Protein AF-A0A367ZTC0-F1 (afdb_monomer_lite)

Sequence (396 aa):
MGRPADRPGTPLVAPPKRPAERERTPSPPAIRDDAMPLRRPTPAEAREFWTLFIVLLPFYLWLLPREGPPQMVGFGLVAAVIGYIVWRSPHRRPEPAARRSLLEAVAMLAWSMAVIWGILPWGPVGKVVGNVLIGLTVAYILFFARRLRGDSWEAWGLGSPWAFLAHLRHGEGRHRTWLALALANLALLTLCGWAGEVVQEIVRKAIRKAIGFRGELHLSFPARVLLVVPPMNFFFACFRYDNARQAARLLSWYFLGGLVLVVAGGYLYIYRLHGGWVELRPLQGLTGVGGYALWGTLQELLFLSYFNTRIRQGLTSPYLSALLTAVVFSLYHLTAYTLMAICFFVMIVWALIFQAAPNLFLLGIVHGISGGFGTALSIEGMPPIKIKASVGPFNR

Organism: NCBI:txid2268124

InterPro domains:
  IPR003675 CAAX prenyl protease 2/Lysostaphin resistance protein A-like domain [PF02517] (294-369)

pLDDT: mean 85.38, std 12.52, range [41.5, 98.25]

Secondary structure (DSSP, 8-state):
-PPPPPPPPPP-PPPPPPP------PPP----------PPPPHHHHHHHHHHHHHHHHIIIIITTSTTHHHHHHHHHHHHHHHHHHHT-TTB--SHHHHHHHHHHHHHHHHHHIIIIIITTSHHHHHHHHHHHHHHHHHIIIIIIHHHHT--TTTTTPPPHHHHHHHHHH-TTHHHHHHHHHHHHHHHHHHHHHTHHHHHHHHHHHHHHHH---S-----HHHHHHHHHHHHHHHHHT--TTTHHHHHHHHHHHHHHHHHHHHHHHIIIIIIIH--EEEE-HHHHHHHHHHHHHHHHHHHIIIIIIIIHHHHHHBS-HHHHHHHHHHHHHGGGTT-HHHHHHHHHHHHHHHHHHHHS--HHHHHHHHHHHHHHHHHEEEESS---------SGGG-

Radius of gyration: 27.03 Å; chains: 1; bounding box: 60×58×117 Å

Foldseek 3Di:
DDDDDDDDDDDDDDPPDDPPPPPPPPPPPPPPQLQDAPDDDDPLLVVLLVVLVVLLPCLLPPQLVDPDDSNVVSVVSLVVSLCCLLPPDPQWDPDPLLSVLSVVLVVLLVQLCCLQVPQCLPPPRSVVVSVVSVVVSVCCLPPPPCVVNVHDLVLLQWAALVVVVCCCVPNDCVVVVVVVLVVVLVVVLVCCVVVVVLLLVVVVVVCCSNPVDPDDDDADSVRSSVVPVVVVVVRVSGWDPVQVVVLVVLLVVVVVVVVCCCCVVCCCPQCVPFNKDKDFDPVQLVSQLVVQLVVLLVLCSCLQSRSLSSLVSGGNRLQVSQQSSLSSQLSQASVFSVVSSVSSVVSSSVSSSCSNRVTSNVSSSSRSNVRSVVRRIDIPNGDDDPRPPDGTPPPD

Structure (mmCIF, N/CA/C/O backbone):
data_AF-A0A367ZTC0-F1
#
_entry.id   AF-A0A367ZTC0-F1
#
loop_
_atom_site.group_PDB
_atom_site.id
_atom_site.type_symbol
_atom_site.label_atom_id
_atom_site.label_alt_id
_atom_site.label_comp_id
_atom_site.label_asym_id
_atom_site.label_entity_id
_atom_site.label_seq_id
_atom_site.pdbx_PDB_ins_code
_atom_site.Cartn_x
_atom_site.Cartn_y
_atom_site.Cartn_z
_atom_site.occupancy
_atom_site.B_iso_or_equiv
_atom_site.auth_seq_id
_atom_site.auth_comp_id
_atom_site.auth_asym_id
_atom_site.auth_atom_id
_atom_site.pdbx_PDB_model_num
ATOM 1 N N . MET A 1 1 ? -22.420 -37.380 85.794 1.00 45.44 1 MET A N 1
ATOM 2 C CA . MET A 1 1 ? -22.320 -36.774 84.447 1.00 45.44 1 MET A CA 1
ATOM 3 C C . MET A 1 1 ? -21.928 -35.312 84.618 1.00 45.44 1 MET A C 1
ATOM 5 O O . MET A 1 1 ? -22.763 -34.517 85.024 1.00 45.44 1 MET A O 1
ATOM 9 N N . GLY A 1 2 ? -20.640 -34.992 84.452 1.00 48.25 2 GLY A N 1
ATOM 10 C CA . GLY A 1 2 ? -20.094 -33.646 84.668 1.00 48.25 2 GLY A CA 1
ATOM 11 C C . GLY A 1 2 ? -20.162 -32.798 83.397 1.00 48.25 2 GLY A C 1
ATOM 12 O O . GLY A 1 2 ? -19.828 -33.288 82.320 1.00 48.25 2 GLY A O 1
ATOM 13 N N . ARG A 1 3 ? -20.616 -31.545 83.521 1.00 45.22 3 ARG A N 1
ATOM 14 C CA . ARG A 1 3 ? -20.626 -30.561 82.427 1.00 45.22 3 ARG A CA 1
ATOM 15 C C . ARG A 1 3 ? -19.196 -30.077 82.136 1.00 45.22 3 ARG A C 1
ATOM 17 O O . ARG A 1 3 ? -18.484 -29.763 83.089 1.00 45.22 3 ARG A O 1
ATOM 24 N N . PRO A 1 4 ? -18.776 -29.994 80.863 1.00 55.59 4 PRO A N 1
ATOM 25 C CA . PRO A 1 4 ? -17.478 -29.440 80.501 1.00 55.59 4 PRO A CA 1
ATOM 26 C C . PRO A 1 4 ? -17.487 -27.910 80.626 1.00 55.59 4 PRO A C 1
ATOM 28 O O . PRO A 1 4 ? -18.477 -27.259 80.304 1.00 55.59 4 PRO A O 1
ATOM 31 N N . ALA A 1 5 ? -16.374 -27.371 81.122 1.00 57.62 5 ALA A N 1
ATOM 32 C CA . ALA A 1 5 ? -16.146 -25.951 81.349 1.00 57.62 5 ALA A CA 1
ATOM 33 C C . ALA A 1 5 ? -15.918 -25.179 80.038 1.00 57.62 5 ALA A C 1
ATOM 35 O O . ALA A 1 5 ? -15.196 -25.641 79.147 1.00 57.62 5 ALA A O 1
ATOM 36 N N . ASP A 1 6 ? -16.511 -23.988 79.967 1.00 59.50 6 ASP A N 1
ATOM 37 C CA . ASP A 1 6 ? -16.377 -23.029 78.876 1.00 59.50 6 ASP A CA 1
ATOM 38 C C . ASP A 1 6 ? -14.923 -22.567 78.710 1.00 59.50 6 ASP A C 1
ATOM 40 O O . ASP A 1 6 ? -14.267 -22.121 79.655 1.00 59.50 6 ASP A O 1
ATOM 44 N N . ARG A 1 7 ? -14.408 -22.675 77.481 1.00 61.31 7 ARG A N 1
ATOM 45 C CA . ARG A 1 7 ? -13.091 -22.145 77.113 1.00 61.31 7 ARG A CA 1
ATOM 46 C C . ARG A 1 7 ? -13.178 -20.628 76.898 1.00 61.31 7 ARG A C 1
ATOM 48 O O . ARG A 1 7 ? -14.098 -20.177 76.215 1.00 61.31 7 ARG A O 1
ATOM 55 N N . PRO A 1 8 ? -12.209 -19.842 77.397 1.00 61.31 8 PRO A N 1
ATOM 56 C CA . PRO A 1 8 ? -12.161 -18.403 77.167 1.00 61.31 8 PRO A CA 1
ATOM 57 C C . PRO A 1 8 ? -11.967 -18.093 75.676 1.00 61.31 8 PRO A C 1
ATOM 59 O O . PRO A 1 8 ? -11.093 -18.654 75.011 1.00 61.31 8 PRO A O 1
ATOM 62 N N . GLY A 1 9 ? -12.824 -17.208 75.162 1.00 62.16 9 GLY A N 1
ATOM 63 C CA . GLY A 1 9 ? -12.871 -16.798 73.763 1.00 62.16 9 GLY A CA 1
ATOM 64 C C . GLY A 1 9 ? -11.565 -16.168 73.287 1.00 62.16 9 GLY A C 1
ATOM 65 O O . GLY A 1 9 ? -10.980 -15.308 73.944 1.00 62.16 9 GLY A O 1
ATOM 66 N N . THR A 1 10 ? -11.110 -16.609 72.119 1.00 69.56 10 THR A N 1
ATOM 67 C CA . THR A 1 10 ? -9.946 -16.063 71.421 1.00 69.56 10 THR A CA 1
ATOM 68 C C . THR A 1 10 ? -10.259 -14.632 70.959 1.00 69.56 10 THR A C 1
ATOM 70 O O . THR A 1 10 ? -11.310 -14.421 70.349 1.00 69.56 10 THR A O 1
ATOM 73 N N . PRO A 1 11 ? -9.400 -13.633 71.229 1.00 64.50 11 PRO A N 1
ATOM 74 C CA . PRO A 1 11 ? -9.647 -12.259 70.807 1.00 64.50 11 PRO A CA 1
ATOM 75 C C . PRO A 1 11 ? -9.686 -12.157 69.276 1.00 64.50 11 PRO A C 1
ATOM 77 O O . PRO A 1 11 ? -8.764 -12.594 68.586 1.00 64.50 11 PRO A O 1
ATOM 80 N N . LEU A 1 12 ? -10.769 -11.573 68.749 1.00 65.75 12 LEU A N 1
ATOM 81 C CA . LEU A 1 12 ? -10.929 -11.255 67.331 1.00 65.75 12 LEU A CA 1
ATOM 82 C C . LEU A 1 12 ? -9.822 -10.286 66.892 1.00 65.75 12 LEU A C 1
ATOM 84 O O . LEU A 1 12 ? -9.840 -9.102 67.225 1.00 65.75 12 LEU A O 1
ATOM 88 N N . VAL A 1 13 ? -8.864 -10.792 66.117 1.00 75.69 13 VAL A N 1
ATOM 89 C CA . VAL A 1 13 ? -7.878 -9.968 65.413 1.00 75.69 13 VAL A CA 1
ATOM 90 C C . VAL A 1 13 ? -8.615 -9.186 64.328 1.00 75.69 13 VAL A C 1
ATOM 92 O O . VAL A 1 13 ? -9.216 -9.772 63.427 1.00 75.69 13 VAL A O 1
ATOM 95 N N . ALA A 1 14 ? -8.597 -7.856 64.431 1.00 73.06 14 ALA A N 1
ATOM 96 C CA . ALA A 1 14 ? -9.206 -6.978 63.442 1.00 73.06 14 ALA A CA 1
ATOM 97 C C . ALA A 1 14 ? -8.599 -7.243 62.048 1.00 73.06 14 ALA A C 1
ATOM 99 O O . ALA A 1 14 ? -7.372 -7.331 61.928 1.00 73.06 14 ALA A O 1
ATOM 100 N N . PRO A 1 15 ? -9.422 -7.370 60.990 1.00 74.12 15 PRO A N 1
ATOM 101 C CA . PRO A 1 15 ? -8.923 -7.626 59.648 1.00 74.12 15 PRO A CA 1
ATOM 102 C C . PRO A 1 15 ? -7.985 -6.490 59.209 1.00 74.12 15 PRO A C 1
ATOM 104 O O . PRO A 1 15 ? -8.270 -5.318 59.484 1.00 74.12 15 PRO A O 1
ATOM 107 N N . PRO A 1 16 ? -6.867 -6.805 58.531 1.00 74.00 16 PRO A N 1
ATOM 108 C CA . PRO A 1 16 ? -5.920 -5.799 58.074 1.00 74.00 16 PRO A CA 1
ATOM 109 C C . PRO A 1 16 ? -6.644 -4.765 57.209 1.00 74.00 16 PRO A C 1
ATOM 111 O O . PRO A 1 16 ? -7.379 -5.121 56.282 1.00 74.00 16 PRO A O 1
ATOM 114 N N . LYS A 1 17 ? -6.447 -3.477 57.526 1.00 69.19 17 LYS A N 1
ATOM 115 C CA . LYS A 1 17 ? -6.953 -2.357 56.724 1.00 69.19 17 LYS A CA 1
ATOM 116 C C . LYS A 1 17 ? -6.556 -2.604 55.271 1.00 69.19 17 LYS A C 1
ATOM 118 O O . LYS A 1 17 ? -5.364 -2.679 54.969 1.00 69.19 17 LYS A O 1
ATOM 123 N N . ARG A 1 18 ? -7.551 -2.754 54.385 1.00 65.38 18 ARG A N 1
ATOM 124 C CA . ARG A 1 18 ? -7.307 -2.863 52.943 1.00 65.38 18 ARG A CA 1
ATOM 125 C C . ARG A 1 18 ? -6.424 -1.675 52.544 1.00 65.38 18 ARG A C 1
ATOM 127 O O . ARG A 1 18 ? -6.781 -0.549 52.901 1.00 65.38 18 ARG A O 1
ATOM 134 N N . PRO A 1 19 ? -5.276 -1.899 51.879 1.00 68.56 19 PRO A N 1
ATOM 135 C CA . PRO A 1 19 ? -4.476 -0.800 51.365 1.00 68.56 19 PRO A CA 1
ATOM 136 C C . PRO A 1 19 ? -5.406 0.062 50.521 1.00 68.56 19 PRO A C 1
ATOM 138 O O . PRO A 1 19 ? -6.141 -0.486 49.697 1.00 68.56 19 PRO A O 1
ATOM 141 N N . ALA A 1 20 ? -5.421 1.369 50.805 1.00 65.06 20 ALA A N 1
ATOM 142 C CA . ALA A 1 20 ? -6.214 2.341 50.071 1.00 65.06 20 ALA A CA 1
ATOM 143 C C . ALA A 1 20 ? -6.119 1.990 48.588 1.00 65.06 20 ALA A C 1
ATOM 145 O O . ALA A 1 20 ? -5.004 1.874 48.067 1.00 65.06 20 ALA A O 1
ATOM 146 N N . GLU A 1 21 ? -7.266 1.719 47.959 1.00 56.31 21 GLU A N 1
ATOM 147 C CA . GLU A 1 21 ? -7.359 1.589 46.514 1.00 56.31 21 GLU A CA 1
ATOM 148 C C . GLU A 1 21 ? -6.743 2.865 45.958 1.00 56.31 21 GLU A C 1
ATOM 150 O O . GLU A 1 21 ? -7.383 3.912 45.919 1.00 56.31 21 GLU A O 1
ATOM 155 N N . ARG A 1 22 ? -5.451 2.805 45.603 1.00 62.38 22 ARG A N 1
ATOM 156 C CA . ARG A 1 22 ? -4.845 3.783 44.713 1.00 62.38 22 ARG A CA 1
ATOM 157 C C . ARG A 1 22 ? -5.825 3.839 43.570 1.00 62.38 22 ARG A C 1
ATOM 159 O O . ARG A 1 22 ? -6.009 2.797 42.935 1.00 62.38 22 ARG A O 1
ATOM 166 N N . GLU A 1 23 ? -6.462 4.996 43.382 1.00 54.31 23 GLU A N 1
ATOM 167 C CA . GLU A 1 23 ? -7.208 5.321 42.178 1.00 54.31 23 GLU A CA 1
ATOM 168 C C . GLU A 1 23 ? -6.373 4.777 41.035 1.00 54.31 23 GLU A C 1
ATOM 170 O O . GLU A 1 23 ? -5.292 5.289 40.721 1.00 54.31 23 GLU A O 1
ATOM 175 N N . ARG A 1 24 ? -6.793 3.618 40.515 1.00 55.03 24 ARG A N 1
ATOM 176 C CA . ARG A 1 24 ? -6.153 3.037 39.357 1.00 55.03 24 ARG A CA 1
ATOM 177 C C . ARG A 1 24 ? -6.489 4.062 38.310 1.00 55.03 24 ARG A C 1
ATOM 179 O O . ARG A 1 24 ? -7.647 4.152 37.908 1.00 55.03 24 ARG A O 1
ATOM 186 N N . THR A 1 25 ? -5.496 4.877 37.966 1.00 55.25 25 THR A N 1
ATOM 187 C CA . THR A 1 25 ? -5.531 5.741 36.795 1.00 55.25 25 THR A CA 1
ATOM 188 C C . THR A 1 25 ? -6.204 4.899 35.726 1.00 55.25 25 THR A C 1
ATOM 190 O O . THR A 1 25 ? -5.697 3.797 35.469 1.00 55.25 25 THR A O 1
ATOM 193 N N . PRO A 1 26 ? -7.404 5.296 35.252 1.00 51.91 26 PRO A N 1
ATOM 194 C CA . PRO A 1 26 ? -8.218 4.443 34.407 1.00 51.91 26 PRO A CA 1
ATOM 195 C C . PRO A 1 26 ? -7.299 3.965 33.306 1.00 51.91 26 PRO A C 1
ATOM 197 O O . PRO A 1 26 ? -6.697 4.786 32.609 1.00 51.91 26 PRO A O 1
ATOM 200 N N . SER A 1 27 ? -7.070 2.648 33.270 1.00 43.00 27 SER A N 1
ATOM 201 C CA . SER A 1 27 ? -6.151 2.078 32.299 1.00 43.00 27 SER A CA 1
ATOM 202 C C . SER A 1 27 ? -6.622 2.609 30.952 1.00 43.00 27 SER A C 1
ATOM 204 O O . SER A 1 27 ? -7.821 2.474 30.677 1.00 43.00 27 SER A O 1
ATOM 206 N N . PRO A 1 28 ? -5.758 3.314 30.190 1.00 44.97 28 PRO A N 1
ATOM 207 C CA . PRO A 1 28 ? -6.167 3.916 28.931 1.00 44.97 28 PRO A CA 1
ATOM 208 C C . PRO A 1 28 ? -6.921 2.838 28.161 1.00 44.97 28 PRO A C 1
ATOM 210 O O . PRO A 1 28 ? -6.434 1.701 28.153 1.00 44.97 28 PRO A O 1
ATOM 213 N N . PRO A 1 29 ? -8.138 3.142 27.664 1.00 45.16 29 PRO A N 1
ATOM 214 C CA . PRO A 1 29 ? -9.073 2.136 27.185 1.00 45.16 29 PRO A CA 1
ATOM 215 C C . PRO A 1 29 ? -8.295 1.188 26.294 1.00 45.16 29 PRO A C 1
ATOM 217 O O . PRO A 1 29 ? -7.726 1.640 25.299 1.00 45.16 29 PRO A O 1
ATOM 220 N N . ALA A 1 30 ? -8.176 -0.073 26.729 1.00 42.12 30 ALA A N 1
ATOM 221 C CA . ALA A 1 30 ? -7.433 -1.079 25.995 1.00 42.12 30 ALA A CA 1
ATOM 222 C C . ALA A 1 30 ? -7.950 -1.003 24.565 1.00 42.12 30 ALA A C 1
ATOM 224 O O . ALA A 1 30 ? -9.151 -1.184 24.339 1.00 42.12 30 ALA A O 1
ATOM 225 N N . ILE A 1 31 ? -7.076 -0.584 23.650 1.00 43.94 31 ILE A N 1
ATOM 226 C CA . ILE A 1 31 ? -7.409 -0.422 22.243 1.00 43.94 31 ILE A CA 1
ATOM 227 C C . ILE A 1 31 ? -7.830 -1.822 21.803 1.00 43.94 31 ILE A C 1
ATOM 229 O O . ILE A 1 31 ? -6.998 -2.720 21.696 1.00 43.94 31 ILE A O 1
ATOM 233 N N . ARG A 1 32 ? -9.153 -2.028 21.746 1.00 49.91 32 ARG A N 1
ATOM 234 C CA . ARG A 1 32 ? -9.804 -3.292 21.393 1.00 49.91 32 ARG A CA 1
ATOM 235 C C . ARG A 1 32 ? -9.177 -3.772 20.100 1.00 49.91 32 ARG A C 1
ATOM 237 O O . ARG A 1 32 ? -9.030 -2.942 19.212 1.00 49.91 32 ARG A O 1
ATOM 244 N N . ASP A 1 33 ? -8.879 -5.070 20.017 1.00 53.47 33 ASP A N 1
ATOM 245 C CA . ASP A 1 33 ? -8.405 -5.758 18.813 1.00 53.47 33 ASP A CA 1
ATOM 246 C C . ASP A 1 33 ? -8.839 -5.021 17.540 1.00 53.47 33 ASP A C 1
ATOM 248 O O . ASP A 1 33 ? -9.998 -5.081 17.132 1.00 53.47 33 ASP A O 1
ATOM 252 N N . ASP A 1 34 ? -7.909 -4.277 16.933 1.00 59.78 34 ASP A N 1
ATOM 253 C CA . ASP A 1 34 ? -8.196 -3.357 15.825 1.00 59.78 34 ASP A CA 1
ATOM 254 C C . ASP A 1 34 ? -8.605 -4.093 14.535 1.00 59.78 34 ASP A C 1
ATOM 256 O O . ASP 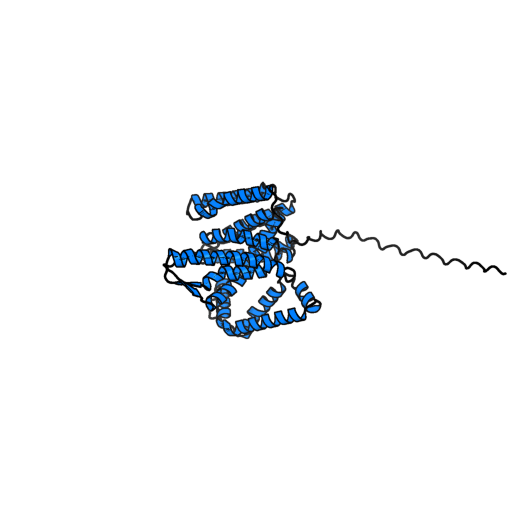A 1 34 ? -8.772 -3.473 13.485 1.00 59.78 34 ASP A O 1
ATOM 260 N N . ALA A 1 35 ? -8.759 -5.418 14.562 1.00 68.00 35 ALA A N 1
ATOM 261 C CA . ALA A 1 35 ? -9.378 -6.150 13.472 1.00 68.00 35 ALA A CA 1
ATOM 262 C C . ALA A 1 35 ? -10.868 -5.785 13.427 1.00 68.00 35 ALA A C 1
ATOM 264 O O . ALA A 1 35 ? -11.645 -6.152 14.306 1.00 68.00 35 ALA A O 1
ATOM 265 N N . MET A 1 36 ? -11.285 -5.066 12.384 1.00 73.69 36 MET A N 1
ATOM 266 C CA . MET A 1 36 ? -12.706 -4.896 12.104 1.00 73.69 36 MET A CA 1
ATOM 267 C C . MET A 1 36 ? -13.144 -6.107 11.286 1.00 73.69 36 MET A C 1
ATOM 269 O O . MET A 1 36 ? -12.824 -6.155 10.093 1.00 73.69 36 MET A O 1
ATOM 273 N N . PRO A 1 37 ? -13.847 -7.098 11.871 1.00 77.44 37 PRO A N 1
ATOM 274 C CA . PRO A 1 37 ? -14.370 -8.193 11.073 1.00 77.44 37 PRO A CA 1
ATOM 275 C C . PRO A 1 37 ? -15.203 -7.598 9.939 1.00 77.44 37 PRO A C 1
ATOM 277 O O . PRO A 1 37 ? -16.000 -6.682 10.162 1.00 77.44 37 PRO A O 1
ATOM 280 N N . LEU A 1 38 ? -14.991 -8.093 8.716 1.00 84.81 38 LEU A N 1
ATOM 281 C CA . LEU A 1 38 ? -15.766 -7.673 7.552 1.00 84.81 38 LEU A CA 1
ATOM 282 C C . LEU A 1 38 ? -17.227 -8.062 7.780 1.00 84.81 38 LEU A C 1
ATOM 284 O O . LEU A 1 38 ? -17.650 -9.179 7.484 1.00 84.81 38 LEU A O 1
ATOM 288 N N . ARG A 1 39 ? -17.995 -7.139 8.355 1.00 93.50 39 ARG A N 1
ATOM 289 C CA . ARG A 1 39 ? -19.445 -7.243 8.459 1.00 93.50 39 ARG A CA 1
ATOM 290 C C . ARG A 1 39 ? -20.067 -6.809 7.147 1.00 93.50 39 ARG A C 1
ATOM 292 O O . ARG A 1 39 ? -19.507 -5.970 6.453 1.00 93.50 39 ARG A O 1
ATOM 299 N N . ARG A 1 40 ? -21.262 -7.315 6.845 1.00 95.12 40 ARG A N 1
ATOM 300 C CA . ARG A 1 40 ? -22.041 -6.808 5.708 1.00 95.12 40 ARG A CA 1
ATOM 301 C C . ARG A 1 40 ? -22.237 -5.287 5.853 1.00 95.12 40 ARG A C 1
ATOM 303 O O . ARG A 1 40 ? -22.483 -4.823 6.977 1.00 95.12 40 ARG A O 1
ATOM 310 N N . PRO A 1 41 ? -22.120 -4.512 4.758 1.00 95.75 41 PRO A N 1
ATOM 311 C CA . PRO A 1 41 ? -22.395 -3.086 4.813 1.00 95.75 41 PRO A CA 1
ATOM 312 C C . PRO A 1 41 ? -23.862 -2.886 5.186 1.00 95.75 41 PRO A C 1
ATOM 314 O O . PRO A 1 41 ? -24.737 -3.621 4.721 1.00 95.75 41 PRO A O 1
ATOM 317 N N . THR A 1 42 ? -24.145 -1.887 6.018 1.00 96.62 42 THR A N 1
ATOM 318 C CA . THR A 1 42 ? -25.526 -1.421 6.172 1.00 96.62 42 THR A CA 1
ATOM 319 C C . THR A 1 42 ? -26.027 -0.852 4.838 1.00 96.62 42 THR A C 1
ATOM 321 O O . THR A 1 42 ? -25.213 -0.415 4.017 1.00 96.62 42 THR A O 1
ATOM 324 N N . PRO A 1 43 ? -27.349 -0.791 4.597 1.00 97.56 43 PRO A N 1
ATOM 325 C CA . PRO A 1 43 ? -27.883 -0.179 3.380 1.00 97.56 43 PRO A CA 1
ATOM 326 C C . PRO A 1 43 ? -27.407 1.266 3.160 1.00 97.56 43 PRO A C 1
ATOM 328 O O . PRO A 1 43 ? -27.174 1.662 2.021 1.00 97.56 43 PRO A O 1
ATOM 331 N N . ALA A 1 44 ? -27.224 2.037 4.239 1.00 96.56 44 ALA A N 1
ATOM 332 C CA . ALA A 1 44 ? -26.692 3.398 4.180 1.00 96.56 44 ALA A CA 1
ATOM 333 C C . ALA A 1 44 ? -25.223 3.420 3.722 1.00 96.56 44 ALA A C 1
ATOM 335 O O . ALA A 1 44 ? -24.902 4.110 2.758 1.00 96.56 44 ALA A O 1
ATOM 336 N N . GLU A 1 45 ? -24.366 2.594 4.334 1.00 95.62 45 GLU A N 1
ATOM 337 C CA . GLU A 1 45 ? -22.953 2.484 3.942 1.00 95.62 45 GLU A CA 1
ATOM 338 C C . GLU A 1 45 ? -22.794 2.004 2.503 1.00 95.62 45 GLU A C 1
ATOM 340 O O . GLU A 1 45 ? -21.970 2.538 1.766 1.00 95.62 45 GLU A O 1
ATOM 345 N N . ALA A 1 46 ? -23.584 1.006 2.093 1.00 97.06 46 ALA A N 1
ATOM 346 C CA . ALA A 1 46 ? -23.567 0.495 0.729 1.00 97.06 46 ALA A CA 1
ATOM 347 C C . ALA A 1 46 ? -23.976 1.587 -0.268 1.00 97.06 46 ALA A C 1
ATOM 349 O O . ALA A 1 46 ? -23.307 1.772 -1.283 1.00 97.06 46 ALA A O 1
ATOM 350 N N . ARG A 1 47 ? -25.046 2.336 0.033 1.00 97.62 47 ARG A N 1
ATOM 351 C CA . ARG A 1 47 ? -25.521 3.436 -0.813 1.00 97.62 47 ARG A CA 1
ATOM 352 C C . ARG A 1 47 ? -24.462 4.523 -0.958 1.00 97.62 47 ARG A C 1
ATOM 354 O O . ARG A 1 47 ? -24.187 4.938 -2.081 1.00 97.62 47 ARG A O 1
ATOM 361 N N . GLU A 1 48 ? -23.865 4.971 0.144 1.00 97.00 48 GLU A N 1
ATOM 362 C CA . GLU A 1 48 ? -22.832 6.009 0.106 1.00 97.00 48 GLU A CA 1
ATOM 363 C C . GLU A 1 48 ? -21.577 5.522 -0.627 1.00 97.00 48 GLU A C 1
ATOM 365 O O . GLU A 1 48 ? -21.100 6.209 -1.528 1.00 97.00 48 GLU A O 1
ATOM 370 N N . PHE A 1 49 ? -21.098 4.307 -0.332 1.00 97.25 49 PHE A N 1
ATOM 371 C CA . PHE A 1 49 ? -19.964 3.702 -1.034 1.00 97.25 49 PHE A CA 1
ATOM 372 C C . PHE A 1 49 ? -20.192 3.656 -2.546 1.00 97.25 49 PHE A C 1
ATOM 374 O O . PHE A 1 49 ? -19.360 4.159 -3.297 1.00 97.25 49 PHE A O 1
ATOM 381 N N . TRP A 1 50 ? -21.321 3.102 -3.001 1.00 97.75 50 TRP A N 1
ATOM 382 C CA . TRP A 1 50 ? -21.606 2.986 -4.432 1.00 97.75 50 TRP A CA 1
ATOM 383 C C . TRP A 1 50 ? -21.793 4.345 -5.096 1.00 97.75 50 TRP A C 1
ATOM 385 O O . TRP A 1 50 ? -21.308 4.537 -6.205 1.00 97.75 50 TRP A O 1
ATOM 395 N N . THR A 1 51 ? -22.421 5.303 -4.412 1.00 97.38 51 THR A N 1
ATOM 396 C CA . THR A 1 51 ? -22.562 6.673 -4.926 1.00 97.38 51 THR A CA 1
ATOM 397 C C . THR A 1 51 ? -21.190 7.286 -5.185 1.00 97.38 51 THR A C 1
ATOM 399 O O . THR A 1 51 ? -20.911 7.725 -6.297 1.00 97.38 51 THR A O 1
ATOM 402 N N . LEU A 1 52 ? -20.301 7.266 -4.189 1.00 96.69 52 LEU A N 1
ATOM 403 C CA . LEU A 1 52 ? -18.965 7.846 -4.318 1.00 96.69 52 LEU A CA 1
ATOM 404 C C . LEU A 1 52 ? -18.093 7.075 -5.314 1.00 96.69 52 LEU A C 1
ATOM 406 O O . LEU A 1 52 ? -17.355 7.685 -6.081 1.00 96.69 52 LEU A O 1
ATOM 410 N N . PHE A 1 53 ? -18.203 5.748 -5.348 1.00 96.38 53 PHE A N 1
ATOM 411 C CA . PHE A 1 53 ? -17.496 4.908 -6.311 1.00 96.38 53 PHE A CA 1
ATOM 412 C C . PHE A 1 53 ? -17.916 5.214 -7.754 1.00 96.38 53 PHE A C 1
ATOM 414 O O . PHE A 1 53 ? -17.056 5.410 -8.610 1.00 96.38 53 PHE A O 1
ATOM 421 N N . ILE A 1 54 ? -19.223 5.317 -8.022 1.00 96.50 54 ILE A N 1
ATOM 422 C CA . ILE A 1 54 ? -19.754 5.674 -9.345 1.00 96.50 54 ILE A CA 1
ATOM 423 C C . ILE A 1 54 ? -19.316 7.087 -9.730 1.00 96.50 54 ILE A C 1
ATOM 425 O O . ILE A 1 54 ? -18.909 7.301 -10.867 1.00 96.50 54 ILE A O 1
ATOM 429 N N . VAL A 1 55 ? -19.335 8.036 -8.790 1.00 95.31 55 VAL A N 1
ATOM 430 C CA . VAL A 1 55 ? -18.846 9.404 -9.019 1.00 95.31 55 VAL A CA 1
ATOM 431 C C . VAL A 1 55 ? -17.353 9.418 -9.363 1.00 95.31 55 VAL A C 1
ATOM 433 O O . VAL A 1 55 ? -16.936 10.177 -10.230 1.00 95.31 55 VAL A O 1
ATOM 436 N N . LEU A 1 56 ? -16.538 8.566 -8.738 1.00 94.38 56 LEU A N 1
ATOM 437 C CA . LEU A 1 56 ? -15.105 8.461 -9.031 1.00 94.38 56 LEU A CA 1
ATOM 438 C C . LEU A 1 56 ? -14.802 7.704 -10.335 1.00 94.38 56 LEU A C 1
ATOM 440 O O . LEU A 1 56 ? -13.731 7.886 -10.910 1.00 94.38 56 LEU A O 1
ATOM 444 N N . LEU A 1 57 ? -15.713 6.869 -10.834 1.00 93.00 57 LEU A N 1
ATOM 445 C CA . LEU A 1 57 ? -15.449 6.012 -11.990 1.00 93.00 57 LEU A CA 1
ATOM 446 C C . LEU A 1 57 ? -15.115 6.799 -13.281 1.00 93.00 57 LEU A C 1
ATOM 448 O O . LEU A 1 57 ? -14.114 6.463 -13.920 1.00 93.00 57 LEU A O 1
ATOM 452 N N . PRO A 1 58 ? -15.839 7.881 -13.653 1.00 91.19 58 PRO A N 1
ATOM 453 C CA . PRO A 1 58 ? -15.466 8.733 -14.783 1.00 91.19 58 PRO A CA 1
ATOM 454 C C . PRO A 1 58 ? -14.070 9.340 -14.660 1.00 91.19 58 PRO A C 1
ATOM 456 O O . PRO A 1 58 ? -13.395 9.521 -15.675 1.00 91.19 58 PRO A O 1
ATOM 459 N N . PHE A 1 59 ? -13.611 9.638 -13.438 1.00 88.62 59 PHE A N 1
ATOM 460 C CA . PHE A 1 59 ? -12.252 10.127 -13.239 1.00 88.62 59 PHE A CA 1
ATOM 461 C C . PHE A 1 59 ? -11.239 9.094 -13.730 1.00 88.62 59 PHE A C 1
ATOM 463 O O . PHE A 1 59 ? -10.463 9.398 -14.633 1.00 88.62 59 PHE A O 1
ATOM 470 N N . TYR A 1 60 ? -11.302 7.865 -13.215 1.00 86.62 60 TYR A N 1
ATOM 471 C CA . TYR A 1 60 ? -10.337 6.815 -13.550 1.00 86.62 60 TYR A CA 1
ATOM 472 C C . TYR A 1 60 ? -10.450 6.299 -14.987 1.00 86.62 60 TYR A C 1
ATOM 474 O O . TYR A 1 60 ? -9.428 5.975 -15.588 1.00 86.62 60 TYR A O 1
ATOM 482 N N . LEU A 1 61 ? -11.662 6.216 -15.544 1.00 86.25 61 LEU A N 1
ATOM 483 C CA . LEU A 1 61 ? -11.876 5.622 -16.868 1.00 86.25 61 LEU A CA 1
ATOM 484 C C . LEU A 1 61 ? -11.777 6.621 -18.026 1.00 86.25 61 LEU A C 1
ATOM 486 O O . LEU A 1 61 ? -11.491 6.210 -19.148 1.00 86.25 61 LEU A O 1
ATOM 490 N N . TRP A 1 62 ? -12.036 7.912 -17.790 1.00 86.00 62 TRP A N 1
ATOM 491 C CA . TRP A 1 62 ? -12.272 8.860 -18.884 1.00 86.00 62 TRP A CA 1
ATOM 492 C C . TRP A 1 62 ? -11.530 10.187 -18.763 1.00 86.00 62 TRP A C 1
ATOM 494 O O . TRP A 1 62 ? -10.933 10.640 -19.740 1.00 86.00 62 TRP A O 1
ATOM 504 N N . LEU A 1 63 ? -11.555 10.823 -17.591 1.00 83.44 63 LEU A N 1
ATOM 505 C CA . LEU A 1 63 ? -10.909 12.128 -17.409 1.00 83.44 63 LEU A CA 1
ATOM 506 C C . LEU A 1 63 ? -9.394 11.991 -17.284 1.00 83.44 63 LEU A C 1
ATOM 508 O O . LEU A 1 63 ? -8.652 12.812 -17.815 1.00 83.44 63 LEU A O 1
ATOM 512 N N . LEU A 1 64 ? -8.937 10.941 -16.605 1.00 80.75 64 LEU A N 1
ATOM 513 C CA . LEU A 1 64 ? -7.531 10.736 -16.297 1.00 80.75 64 LEU A CA 1
ATOM 514 C C . LEU A 1 64 ? -6.625 10.601 -17.540 1.00 80.75 64 LEU A C 1
ATOM 516 O O . LEU A 1 64 ? -5.567 11.229 -17.536 1.00 80.75 64 LEU A O 1
ATOM 520 N N . PRO A 1 65 ? -7.005 9.873 -18.613 1.00 82.12 65 PRO A N 1
ATOM 521 C CA . PRO A 1 65 ? -6.178 9.763 -19.819 1.00 82.12 65 PRO A CA 1
ATOM 522 C C . PRO A 1 65 ? -6.079 11.043 -20.663 1.00 82.12 65 PRO A C 1
ATOM 524 O O . PRO A 1 65 ? -5.335 11.058 -21.641 1.00 82.12 65 PRO A O 1
ATOM 527 N N . ARG A 1 66 ? -6.852 12.092 -20.351 1.00 84.38 66 ARG A N 1
ATOM 528 C CA . ARG A 1 66 ? -6.969 13.300 -21.178 1.00 84.38 66 ARG A CA 1
ATOM 529 C C . ARG A 1 66 ? -6.204 14.460 -20.568 1.00 84.38 66 ARG A C 1
ATOM 531 O O . ARG A 1 66 ? -6.669 15.050 -19.604 1.00 84.38 66 ARG A O 1
ATOM 538 N N . GLU A 1 67 ? -5.072 14.822 -21.154 1.00 84.06 67 GLU A N 1
ATOM 539 C CA . GLU A 1 67 ? -4.272 15.963 -20.697 1.00 84.06 67 GLU A CA 1
ATOM 540 C C . GLU A 1 67 ? -5.062 17.293 -20.757 1.00 84.06 67 GLU A C 1
ATOM 542 O O . GLU A 1 67 ? -5.950 17.478 -21.593 1.00 84.06 67 GLU A O 1
ATOM 547 N N . GLY A 1 68 ? -4.744 18.234 -19.860 1.00 87.06 68 GLY A N 1
ATOM 548 C CA . GLY A 1 68 ? -5.323 19.584 -19.855 1.00 87.06 68 GLY A CA 1
ATOM 549 C C . GLY A 1 68 ? -6.600 19.741 -19.005 1.00 87.06 68 GLY A C 1
ATOM 550 O O . GLY A 1 68 ? -6.697 19.154 -17.923 1.00 87.06 68 GLY A O 1
ATOM 551 N N . PRO A 1 69 ? -7.585 20.561 -19.433 1.00 86.00 69 PRO A N 1
ATOM 552 C CA . PRO A 1 69 ? -8.758 20.893 -18.617 1.00 86.00 69 PRO A CA 1
ATOM 553 C C . PRO A 1 69 ? -9.586 19.694 -18.109 1.00 86.00 69 PRO A C 1
ATOM 555 O O . PRO A 1 69 ? -9.961 19.711 -16.935 1.00 86.00 69 PRO A O 1
ATOM 558 N N . PRO A 1 70 ? -9.852 18.629 -18.899 1.00 84.81 70 PRO A N 1
ATOM 559 C CA . PRO A 1 70 ? -10.602 17.466 -18.411 1.00 84.81 70 PRO A CA 1
ATOM 560 C C . PRO A 1 70 ? -9.930 16.764 -17.224 1.00 84.81 70 PRO A C 1
ATOM 562 O O . PRO A 1 70 ? -10.605 16.381 -16.268 1.00 84.81 70 PRO A O 1
ATOM 565 N N . GLN A 1 71 ? -8.601 16.647 -17.240 1.00 82.50 71 GLN A N 1
ATOM 566 C CA . GLN A 1 71 ? -7.844 16.087 -16.123 1.00 82.50 71 GLN A CA 1
ATOM 567 C C . GLN A 1 71 ? -7.966 16.947 -14.863 1.00 82.50 71 GLN A C 1
ATOM 569 O O . GLN A 1 71 ? -8.157 16.409 -13.772 1.00 82.50 71 GLN A O 1
ATOM 574 N N . MET A 1 72 ? -7.918 18.275 -15.004 1.00 84.88 72 MET A N 1
ATOM 575 C CA . MET A 1 72 ? -8.108 19.203 -13.883 1.00 84.88 72 MET A CA 1
ATOM 576 C C . MET A 1 72 ? -9.507 19.079 -13.269 1.00 84.88 72 MET A C 1
ATOM 578 O O . MET A 1 72 ? -9.633 19.046 -12.046 1.00 84.88 72 MET A O 1
ATOM 582 N N . VAL A 1 73 ? -10.548 18.928 -14.099 1.00 88.31 73 VAL A N 1
ATOM 583 C CA . VAL A 1 73 ? -11.914 18.617 -13.634 1.00 88.31 73 VAL A CA 1
ATOM 584 C C . VAL A 1 73 ? -11.927 17.302 -12.853 1.00 88.31 73 VAL A C 1
ATOM 586 O O . VAL A 1 73 ? -12.522 17.224 -11.780 1.00 88.31 73 VAL A O 1
ATOM 589 N N . GLY A 1 74 ? -11.213 16.292 -13.349 1.00 88.06 74 GLY A N 1
ATOM 590 C CA . GLY A 1 74 ? -11.025 15.016 -12.668 1.00 88.06 74 GLY A CA 1
ATOM 591 C C . GLY A 1 74 ? -10.422 15.149 -11.267 1.00 88.06 74 GLY A C 1
ATOM 592 O O . GLY A 1 74 ? -10.960 14.606 -10.304 1.00 88.06 74 GLY A O 1
ATOM 593 N N . PHE A 1 75 ? -9.348 15.923 -11.121 1.00 90.12 75 PHE A N 1
ATOM 594 C CA . PHE A 1 75 ? -8.755 16.193 -9.809 1.00 90.12 75 PHE A CA 1
ATOM 595 C C . PHE A 1 75 ? -9.671 17.014 -8.899 1.00 90.12 75 PHE A C 1
ATOM 597 O O . PHE A 1 75 ? -9.752 16.728 -7.704 1.00 90.12 75 PHE A O 1
ATOM 604 N N . GLY A 1 76 ? -10.401 17.985 -9.455 1.00 91.50 76 GLY A N 1
ATOM 605 C CA . GLY A 1 76 ? -11.432 18.726 -8.728 1.00 91.50 76 GLY A CA 1
ATOM 606 C C . GLY A 1 76 ? -12.514 17.800 -8.165 1.00 91.50 76 GLY A C 1
ATOM 607 O O . GLY A 1 76 ? -12.902 17.938 -7.006 1.00 91.50 76 GLY A O 1
ATOM 608 N N . LEU A 1 77 ? -12.932 16.797 -8.942 1.00 92.88 77 LEU A N 1
ATOM 609 C CA . LEU A 1 77 ? -13.891 15.780 -8.514 1.00 92.88 77 LEU A CA 1
ATOM 610 C C . LEU A 1 77 ? -13.350 14.917 -7.370 1.00 92.88 77 LEU A C 1
ATOM 612 O O . LEU A 1 77 ? -14.036 14.722 -6.367 1.00 92.88 77 LEU A O 1
ATOM 616 N N . VAL A 1 78 ? -12.105 14.443 -7.480 1.00 93.00 78 VAL A N 1
ATOM 617 C CA . VAL A 1 78 ? -11.444 13.688 -6.404 1.00 93.00 78 VAL A CA 1
ATOM 618 C C . VAL A 1 78 ? -11.356 14.524 -5.127 1.00 93.00 78 VAL A C 1
ATOM 620 O O . VAL A 1 78 ? -11.716 14.042 -4.052 1.00 93.00 78 VAL A O 1
ATOM 623 N N . ALA A 1 79 ? -10.939 15.788 -5.232 1.00 94.00 79 ALA A N 1
ATOM 624 C CA . ALA A 1 79 ? -10.867 16.699 -4.094 1.00 94.00 79 ALA A CA 1
ATOM 625 C C . ALA A 1 79 ? -12.248 16.938 -3.461 1.00 94.00 79 ALA A C 1
ATOM 627 O O . ALA A 1 79 ? -12.366 16.934 -2.235 1.00 94.00 79 ALA A O 1
ATOM 628 N N . ALA A 1 80 ? -13.300 17.078 -4.275 1.00 95.56 80 ALA A N 1
ATOM 629 C CA . ALA A 1 80 ? -14.674 17.214 -3.800 1.00 95.56 80 ALA A CA 1
ATOM 630 C C . ALA A 1 80 ? -15.154 15.959 -3.052 1.00 95.56 80 ALA A C 1
ATOM 632 O O . ALA A 1 80 ? -15.747 16.083 -1.981 1.00 95.56 80 ALA A O 1
ATOM 633 N N . VAL A 1 81 ? -14.848 14.756 -3.555 1.00 94.88 81 VAL A N 1
ATOM 634 C CA . VAL A 1 81 ? -15.173 13.487 -2.880 1.00 94.88 81 VAL A CA 1
ATOM 635 C C . VAL A 1 81 ? -14.424 13.356 -1.552 1.00 94.88 81 VAL A C 1
ATOM 637 O O . VAL A 1 81 ? -15.043 13.050 -0.532 1.00 94.88 81 VAL A O 1
ATOM 640 N N . ILE A 1 82 ? -13.119 13.646 -1.524 1.00 94.81 82 ILE A N 1
ATOM 641 C CA . ILE A 1 82 ? -12.332 13.656 -0.280 1.00 94.81 82 ILE A CA 1
ATOM 642 C C . ILE A 1 82 ? -12.932 14.665 0.708 1.00 94.81 82 ILE A C 1
ATOM 644 O O . ILE A 1 82 ? -13.175 14.329 1.867 1.00 94.81 82 ILE A O 1
ATOM 648 N N . GLY A 1 83 ? -13.230 15.883 0.249 1.00 95.19 83 GLY A N 1
ATOM 649 C CA . GLY A 1 83 ? -13.855 16.927 1.057 1.00 95.19 83 GLY A CA 1
ATOM 650 C C . GLY A 1 83 ? -15.209 16.498 1.623 1.00 95.19 83 GLY A C 1
ATOM 651 O O . GLY A 1 83 ? -15.462 16.685 2.813 1.00 95.19 83 GLY A O 1
ATOM 652 N N . TYR A 1 84 ? -16.055 15.857 0.817 1.00 97.31 84 TYR A N 1
ATOM 653 C CA . TYR A 1 84 ? -17.323 15.294 1.274 1.00 97.31 84 TYR A CA 1
ATOM 654 C C . TYR A 1 84 ? -17.113 14.247 2.377 1.00 97.31 84 TYR A C 1
ATOM 656 O O . TYR A 1 84 ? -17.712 14.370 3.448 1.00 97.31 84 TYR A O 1
ATOM 664 N N . ILE A 1 85 ? -16.219 13.271 2.173 1.00 93.38 85 ILE A N 1
ATOM 665 C CA . ILE A 1 85 ? -15.941 12.226 3.172 1.00 93.38 85 ILE A CA 1
ATOM 666 C C . ILE A 1 85 ? -15.410 12.836 4.474 1.00 93.38 85 ILE A C 1
ATOM 668 O O . ILE A 1 85 ? -15.813 12.412 5.553 1.00 93.38 85 ILE A O 1
ATOM 672 N N . VAL A 1 86 ? -14.542 13.851 4.399 1.00 93.38 86 VAL A N 1
ATOM 673 C CA . VAL A 1 86 ? -13.927 14.480 5.581 1.00 93.38 86 VAL A CA 1
ATOM 674 C C . VAL A 1 86 ? -14.874 15.423 6.324 1.00 93.38 86 VAL A C 1
ATOM 676 O O . VAL A 1 86 ? -14.788 15.529 7.553 1.00 93.38 86 VAL A O 1
ATOM 679 N N . TRP A 1 87 ? -15.796 16.092 5.630 1.00 95.81 87 TRP A N 1
ATOM 680 C CA . TRP A 1 87 ? -16.604 17.165 6.222 1.00 95.81 87 TRP A CA 1
ATOM 681 C C . TRP A 1 87 ? -18.088 16.848 6.374 1.00 95.81 87 TRP A C 1
ATOM 683 O O . TRP A 1 87 ? -18.723 17.386 7.281 1.00 95.81 87 TRP A O 1
ATOM 693 N N . ARG A 1 88 ? -18.653 16.004 5.510 1.00 96.94 88 ARG A N 1
ATOM 694 C CA . ARG A 1 88 ? -20.108 15.854 5.352 1.00 96.94 88 ARG A CA 1
ATOM 695 C C . ARG A 1 88 ? -20.621 14.423 5.487 1.00 96.94 88 ARG A C 1
ATOM 697 O O . ARG A 1 88 ? -21.807 14.275 5.758 1.00 96.94 88 ARG A O 1
ATOM 704 N N . SER A 1 89 ? -19.775 13.403 5.338 1.00 96.50 89 SER A N 1
ATOM 705 C CA . SER A 1 89 ? -20.226 12.010 5.435 1.00 96.50 89 SER A CA 1
ATOM 706 C C . SER A 1 89 ? -20.893 11.719 6.797 1.00 96.50 89 SER A C 1
ATOM 708 O O . SER A 1 89 ? -20.343 12.099 7.842 1.00 96.50 89 SER A O 1
ATOM 710 N N . PRO A 1 90 ? -22.060 11.043 6.816 1.00 96.88 90 PRO A N 1
ATOM 711 C CA . PRO A 1 90 ? -22.715 10.584 8.043 1.00 96.88 90 PRO A CA 1
ATOM 712 C C . PRO A 1 90 ? -21.923 9.479 8.754 1.00 96.88 90 PRO A C 1
ATOM 714 O O . PRO A 1 90 ? -22.141 9.225 9.935 1.00 96.88 90 PRO A O 1
ATOM 717 N N . HIS A 1 91 ? -20.980 8.833 8.063 1.00 96.44 91 HIS A N 1
ATOM 718 C CA . HIS A 1 91 ? -20.117 7.796 8.625 1.00 96.44 91 HIS A CA 1
ATOM 719 C C . HIS A 1 91 ? -18.831 8.347 9.247 1.00 96.44 91 HIS A C 1
ATOM 721 O O . HIS A 1 91 ? -17.925 7.582 9.581 1.00 96.44 91 HIS A O 1
ATOM 727 N N . ARG A 1 92 ? -18.719 9.665 9.430 1.00 97.00 92 ARG A N 1
ATOM 728 C CA . ARG A 1 92 ? -17.625 10.244 10.210 1.00 97.00 92 ARG A CA 1
ATOM 729 C C . ARG A 1 92 ? -17.846 10.033 11.694 1.00 97.00 92 ARG A C 1
ATOM 731 O O . ARG A 1 92 ? -18.950 10.166 12.213 1.00 97.00 92 ARG A O 1
ATOM 738 N N . ARG A 1 93 ? -16.745 9.786 12.383 1.00 96.12 93 ARG A N 1
ATOM 739 C CA . ARG A 1 93 ? -16.689 9.778 13.837 1.00 96.12 93 ARG A CA 1
ATOM 740 C C . ARG A 1 93 ? -16.698 11.225 14.362 1.00 96.12 93 ARG A C 1
ATOM 742 O O . ARG A 1 93 ? -15.881 12.027 13.897 1.00 96.12 93 ARG A O 1
ATOM 749 N N . PRO A 1 94 ? -17.633 11.603 15.255 1.00 94.06 94 PRO A N 1
ATOM 750 C CA . PRO A 1 94 ? -17.787 12.987 15.708 1.00 94.06 94 PRO A CA 1
ATOM 751 C C . PRO A 1 94 ? -16.661 13.452 16.643 1.00 94.06 94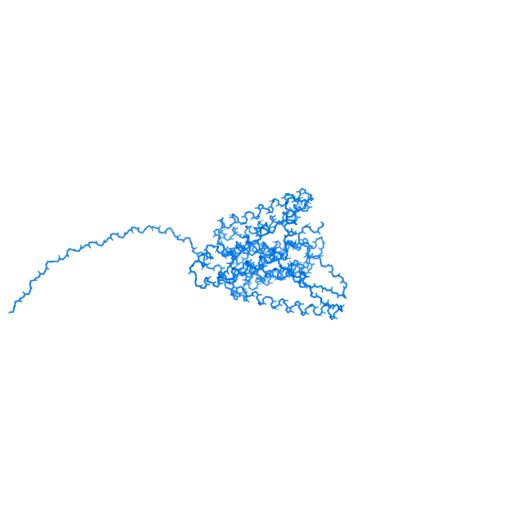 PRO A C 1
ATOM 753 O O . PRO A 1 94 ? -16.503 14.653 16.867 1.00 94.06 94 PRO A O 1
ATOM 756 N N . GLU A 1 95 ? -15.870 12.531 17.195 1.00 96.62 95 GLU A N 1
ATOM 757 C CA . GLU A 1 95 ? -14.855 12.832 18.193 1.00 96.62 95 GLU A CA 1
ATOM 758 C C . GLU A 1 95 ? -13.748 13.747 17.625 1.00 96.62 95 GLU A C 1
ATOM 760 O O . GLU A 1 95 ? -13.241 13.528 16.517 1.00 96.62 95 GLU A O 1
ATOM 765 N N . PRO A 1 96 ? -13.257 14.739 18.393 1.00 95.81 96 PRO A N 1
ATOM 766 C CA . PRO A 1 96 ? -12.163 15.604 17.944 1.00 95.81 96 PRO A CA 1
ATOM 767 C C . PRO A 1 96 ? -10.890 14.836 17.556 1.00 95.81 96 PRO A C 1
ATOM 769 O O . PRO A 1 96 ? -10.169 15.235 16.642 1.00 95.81 96 PRO A O 1
ATOM 772 N N . ALA A 1 97 ? -10.600 13.717 18.230 1.00 94.69 97 ALA A N 1
ATOM 773 C CA . ALA A 1 97 ? -9.470 12.849 17.900 1.00 94.69 97 ALA A CA 1
ATOM 774 C C . ALA A 1 97 ? -9.625 12.188 16.519 1.00 94.69 97 ALA A C 1
ATOM 776 O O . ALA A 1 97 ? -8.682 12.212 15.728 1.00 94.69 97 ALA A O 1
ATOM 777 N N . ALA A 1 98 ? -10.824 11.692 16.206 1.00 95.00 98 ALA A N 1
ATOM 778 C CA . ALA A 1 98 ? -11.174 11.125 14.908 1.00 95.00 98 ALA A CA 1
ATOM 779 C C . ALA A 1 98 ? -11.007 12.147 13.774 1.00 95.00 98 ALA A C 1
ATOM 781 O O . ALA A 1 98 ? -10.322 11.880 12.782 1.00 95.00 98 ALA A O 1
ATOM 782 N N . ARG A 1 99 ? -11.546 13.361 13.959 1.00 95.44 99 ARG A N 1
ATOM 783 C CA . ARG A 1 99 ? -11.379 14.465 13.001 1.00 95.44 99 ARG A CA 1
ATOM 784 C C . ARG A 1 99 ? -9.906 14.813 12.786 1.00 95.44 99 ARG A C 1
ATOM 786 O O . ARG A 1 99 ? -9.488 14.983 11.645 1.00 95.44 99 ARG A O 1
ATOM 793 N N . ARG A 1 100 ? -9.109 14.900 13.858 1.00 95.94 100 ARG A N 1
ATOM 794 C CA . ARG A 1 100 ? -7.660 15.157 13.754 1.00 95.94 100 ARG A CA 1
ATOM 795 C C . ARG A 1 100 ? -6.935 14.067 12.965 1.00 95.94 100 ARG A C 1
ATOM 797 O O . ARG A 1 100 ? -6.043 14.407 12.200 1.00 95.94 100 ARG A O 1
ATOM 804 N N . SER A 1 101 ? -7.327 12.802 13.120 1.00 96.12 101 SER A N 1
ATOM 805 C CA . SER A 1 101 ? -6.727 11.688 12.376 1.00 96.12 101 SER A CA 1
ATOM 806 C C . SER A 1 101 ? -7.012 11.781 10.871 1.00 96.12 101 SER A C 1
ATOM 808 O O . SER A 1 101 ? -6.090 11.690 10.063 1.00 96.12 101 SER A O 1
ATOM 810 N N . LEU A 1 102 ? -8.259 12.081 10.481 1.00 96.12 102 LEU A N 1
ATOM 811 C CA . LEU A 1 102 ? -8.614 12.307 9.071 1.00 96.12 102 LEU A CA 1
ATOM 812 C C . LEU A 1 102 ? -7.918 13.528 8.468 1.00 96.12 102 LEU A C 1
ATOM 814 O O . LEU A 1 102 ? -7.424 13.458 7.345 1.00 96.12 102 LEU A O 1
ATOM 818 N N . LEU A 1 103 ? -7.868 14.642 9.202 1.00 96.56 103 LEU A N 1
ATOM 819 C CA . LEU A 1 103 ? -7.181 15.845 8.732 1.00 96.56 103 LEU A CA 1
ATOM 820 C C . LEU A 1 103 ? -5.681 15.610 8.567 1.00 96.56 103 LEU A C 1
ATOM 822 O O . LEU A 1 103 ? -5.103 16.114 7.611 1.00 96.56 103 LEU A O 1
ATOM 826 N N . GLU A 1 104 ? -5.064 14.819 9.446 1.00 96.75 104 GLU A N 1
ATOM 827 C CA . GLU A 1 104 ? -3.668 14.417 9.286 1.00 96.75 104 GLU A CA 1
ATOM 828 C C . GLU A 1 104 ? -3.466 13.586 8.015 1.00 96.75 104 GLU A C 1
ATOM 830 O O . GLU A 1 104 ? -2.545 13.875 7.257 1.00 96.75 104 GLU A O 1
ATOM 835 N N . ALA A 1 105 ? -4.345 12.619 7.725 1.00 97.12 105 ALA A N 1
ATOM 836 C CA . ALA A 1 105 ? -4.274 11.853 6.479 1.00 97.12 105 ALA A CA 1
ATOM 837 C C . ALA A 1 105 ? -4.373 12.763 5.244 1.00 97.12 105 ALA A C 1
ATOM 839 O O . ALA A 1 105 ? -3.569 12.650 4.324 1.00 97.12 105 ALA A O 1
ATOM 840 N N . VAL A 1 106 ? -5.318 13.707 5.225 1.00 96.88 106 VAL A N 1
ATOM 841 C CA . VAL A 1 106 ? -5.454 14.651 4.102 1.00 96.88 106 VAL A CA 1
ATOM 842 C C . VAL A 1 106 ? -4.238 15.572 3.994 1.00 96.88 106 VAL A C 1
ATOM 844 O O . VAL A 1 106 ? -3.730 15.776 2.893 1.00 96.88 106 VAL A O 1
ATOM 847 N N . ALA A 1 107 ? -3.737 16.094 5.115 1.00 97.00 107 ALA A N 1
ATOM 848 C CA . ALA A 1 107 ? -2.555 16.949 5.136 1.00 97.00 107 ALA A CA 1
ATOM 849 C C . ALA A 1 107 ? -1.308 16.199 4.648 1.00 97.00 107 ALA A C 1
ATOM 851 O O . ALA A 1 107 ? -0.556 16.734 3.838 1.00 97.00 107 ALA A O 1
ATOM 852 N N . MET A 1 108 ? -1.119 14.948 5.076 1.00 97.31 108 MET A N 1
ATOM 853 C CA . MET A 1 108 ? 0.006 14.118 4.649 1.00 97.31 108 MET A CA 1
ATOM 854 C C . MET A 1 108 ? -0.085 13.739 3.169 1.00 97.31 108 MET A C 1
ATOM 856 O O . MET A 1 108 ? 0.936 13.724 2.479 1.00 97.31 108 MET A O 1
ATOM 860 N N . LEU A 1 109 ? -1.294 13.474 2.658 1.00 96.19 109 LEU A N 1
ATOM 861 C CA . LEU A 1 109 ? -1.517 13.279 1.226 1.00 96.19 109 LEU A CA 1
ATOM 862 C C . LEU A 1 109 ? -1.135 14.549 0.460 1.00 96.19 109 LEU A C 1
ATOM 864 O O . LEU A 1 109 ? -0.313 14.477 -0.447 1.00 96.19 109 LEU A O 1
ATOM 868 N N . ALA A 1 110 ? -1.683 15.706 0.838 1.00 95.81 110 ALA A N 1
ATOM 869 C CA . ALA A 1 110 ? -1.408 16.976 0.167 1.00 95.81 110 ALA A CA 1
ATOM 870 C C . ALA A 1 110 ? 0.091 17.318 0.182 1.00 95.81 110 ALA A C 1
ATOM 872 O O . ALA A 1 110 ? 0.662 17.643 -0.858 1.00 95.81 110 ALA A O 1
ATOM 873 N N . TRP A 1 111 ? 0.740 17.161 1.339 1.00 96.69 111 TRP A N 1
ATOM 874 C CA . TRP A 1 111 ? 2.185 17.310 1.502 1.00 96.69 111 TRP A CA 1
ATOM 875 C C . TRP A 1 111 ? 2.960 16.377 0.568 1.00 96.69 111 TRP A C 1
ATOM 877 O O . TRP A 1 111 ? 3.809 16.827 -0.199 1.00 96.69 111 TRP A O 1
ATOM 887 N N . SER A 1 112 ? 2.631 15.085 0.569 1.00 94.50 112 SER A N 1
ATOM 888 C CA . SER A 1 112 ? 3.311 14.103 -0.276 1.00 94.50 112 SER A CA 1
ATOM 889 C C . SER A 1 112 ? 3.116 14.390 -1.762 1.00 94.50 112 SER A C 1
ATOM 891 O O . SER A 1 112 ? 4.061 14.244 -2.531 1.00 94.50 112 SER A O 1
ATOM 893 N N . MET A 1 113 ? 1.927 14.836 -2.178 1.00 93.75 113 MET A N 1
ATOM 894 C CA . MET A 1 113 ? 1.673 15.239 -3.563 1.00 93.75 113 MET A CA 1
ATOM 895 C C . MET A 1 113 ? 2.506 16.464 -3.947 1.00 93.75 113 MET A C 1
ATOM 897 O O . MET A 1 113 ? 3.121 16.462 -5.011 1.00 93.75 113 MET A O 1
ATOM 901 N N . ALA A 1 114 ? 2.599 17.470 -3.074 1.00 94.75 114 ALA A N 1
ATOM 902 C CA . ALA A 1 114 ? 3.439 18.642 -3.309 1.00 94.75 114 ALA A CA 1
ATOM 903 C C . ALA A 1 114 ? 4.924 18.263 -3.437 1.00 94.75 114 ALA A C 1
ATOM 905 O O . ALA A 1 114 ? 5.606 18.719 -4.355 1.00 94.75 114 ALA A O 1
ATOM 906 N N . VAL A 1 115 ? 5.426 17.377 -2.572 1.00 93.12 115 VAL A N 1
ATOM 907 C CA . VAL A 1 115 ? 6.823 16.925 -2.627 1.00 93.12 115 VAL A CA 1
ATOM 908 C C . VAL A 1 115 ? 7.087 16.072 -3.872 1.00 93.12 115 VAL A C 1
ATOM 910 O O . VAL A 1 115 ? 8.051 16.327 -4.595 1.00 93.12 115 VAL A O 1
ATOM 913 N N . ILE A 1 116 ? 6.238 15.078 -4.148 1.00 90.69 116 ILE A N 1
ATOM 914 C CA . ILE A 1 116 ? 6.461 14.098 -5.221 1.00 90.69 116 ILE A CA 1
ATOM 915 C C . ILE A 1 116 ? 6.232 14.691 -6.604 1.00 90.69 116 ILE A C 1
ATOM 917 O O . ILE A 1 116 ? 7.001 14.410 -7.523 1.00 90.69 116 ILE A O 1
ATOM 921 N N . TRP A 1 117 ? 5.193 15.504 -6.759 1.00 89.62 117 TRP A N 1
ATOM 922 C CA . TRP A 1 117 ? 4.777 16.013 -8.063 1.00 89.62 117 TRP A CA 1
ATOM 923 C C . TRP A 1 117 ? 5.136 17.480 -8.287 1.00 89.62 117 TRP A C 1
ATOM 925 O O . TRP A 1 117 ? 5.236 17.893 -9.436 1.00 89.62 117 TRP A O 1
ATOM 935 N N . GLY A 1 118 ? 5.365 18.255 -7.225 1.00 91.19 118 GLY A N 1
ATOM 936 C CA . GLY A 1 118 ? 5.796 19.651 -7.325 1.00 91.19 118 GLY A CA 1
ATOM 937 C C . GLY A 1 118 ? 7.311 19.816 -7.212 1.00 91.19 118 GLY A C 1
ATOM 938 O O . GLY A 1 118 ? 7.945 20.363 -8.108 1.00 91.19 118 GLY A O 1
ATOM 939 N N . ILE A 1 119 ? 7.907 19.325 -6.121 1.00 91.00 119 ILE A N 1
ATOM 940 C CA . ILE A 1 119 ? 9.316 19.602 -5.789 1.00 91.00 119 ILE A CA 1
ATOM 941 C C . ILE A 1 119 ? 10.274 18.669 -6.535 1.00 91.00 119 ILE A C 1
ATOM 943 O O . ILE A 1 119 ? 11.219 19.136 -7.169 1.00 91.00 119 ILE A O 1
ATOM 947 N N . LEU A 1 120 ? 10.047 17.353 -6.488 1.00 87.75 120 LEU A N 1
ATOM 948 C CA . LEU A 1 120 ? 10.956 16.371 -7.093 1.00 87.75 120 LEU A CA 1
ATOM 949 C C . LEU A 1 120 ? 11.218 16.577 -8.600 1.00 87.75 120 LEU A C 1
ATOM 951 O O . LEU A 1 120 ? 12.359 16.370 -9.022 1.00 87.75 120 LEU A O 1
ATOM 955 N N . PRO A 1 121 ? 10.234 16.985 -9.427 1.00 89.31 121 PRO A N 1
ATOM 956 C CA . PRO A 1 121 ? 10.470 17.249 -10.848 1.00 89.31 121 PRO A CA 1
ATOM 957 C C . PRO A 1 121 ? 11.289 18.517 -11.141 1.00 89.31 121 PRO A C 1
ATOM 959 O O . PRO A 1 121 ? 11.682 18.717 -12.290 1.00 89.31 121 PRO A O 1
ATOM 962 N N . TRP A 1 122 ? 11.576 19.364 -10.144 1.00 91.94 122 TRP A N 1
ATOM 963 C CA . TRP A 1 122 ? 12.210 20.679 -10.318 1.00 91.94 122 TRP A CA 1
ATOM 964 C C . TRP A 1 122 ? 13.743 20.606 -10.478 1.00 91.94 122 TRP A C 1
ATOM 966 O O . TRP A 1 122 ? 14.520 21.271 -9.791 1.00 91.94 122 TRP A O 1
ATOM 976 N N . GLY A 1 123 ? 14.201 19.743 -11.386 1.00 90.12 123 GLY A N 1
ATOM 977 C CA . GLY A 1 123 ? 15.617 19.576 -11.712 1.00 90.12 123 GLY A CA 1
ATOM 978 C C . GLY A 1 123 ? 16.465 18.965 -10.579 1.00 90.12 123 GLY A C 1
ATOM 979 O O . GLY A 1 123 ? 15.940 18.307 -9.679 1.00 90.12 123 GLY A O 1
ATOM 980 N N . PRO A 1 124 ? 17.802 19.129 -10.621 1.00 89.56 124 PRO A N 1
ATOM 981 C CA . PRO A 1 124 ? 18.711 18.527 -9.640 1.00 89.56 124 PRO A CA 1
ATOM 982 C C . PRO A 1 124 ? 18.473 19.003 -8.201 1.00 89.56 124 PRO A C 1
ATOM 984 O O . PRO A 1 124 ? 18.486 18.187 -7.280 1.00 89.56 124 PRO A O 1
ATOM 987 N N . VAL A 1 125 ? 18.208 20.300 -8.009 1.00 90.31 125 VAL A N 1
ATOM 988 C CA . VAL A 1 125 ? 17.927 20.882 -6.684 1.00 90.31 125 VAL A CA 1
ATOM 989 C C . VAL A 1 125 ? 16.622 20.319 -6.123 1.00 90.31 125 VAL A C 1
ATOM 991 O O . VAL A 1 125 ? 16.608 19.828 -4.995 1.00 90.31 125 VAL A O 1
ATOM 994 N N . GLY A 1 126 ? 15.557 20.294 -6.933 1.00 90.44 126 GLY A N 1
ATOM 995 C CA . GLY A 1 126 ? 14.279 19.685 -6.565 1.00 90.44 126 GLY A CA 1
ATOM 996 C C . GLY A 1 126 ? 14.410 18.217 -6.157 1.00 90.44 126 GLY A C 1
ATOM 997 O O . GLY A 1 126 ? 13.822 17.802 -5.160 1.00 90.44 126 GLY A O 1
ATOM 998 N N . LYS A 1 127 ? 15.256 17.439 -6.847 1.00 87.31 127 LYS A N 1
ATOM 999 C CA . LYS A 1 127 ? 15.558 16.046 -6.471 1.00 87.31 127 LYS A CA 1
ATOM 1000 C C . LYS A 1 127 ? 16.199 15.935 -5.086 1.00 87.31 127 LYS A C 1
ATOM 1002 O O . LYS A 1 127 ? 15.761 15.108 -4.290 1.00 87.31 127 LYS A O 1
ATOM 1007 N N . VAL A 1 128 ? 17.212 16.751 -4.784 1.00 86.56 128 VAL A N 1
ATOM 1008 C CA . VAL A 1 128 ? 17.887 16.728 -3.472 1.00 86.56 128 VAL A CA 1
ATOM 1009 C C . VAL A 1 128 ? 16.922 17.139 -2.363 1.00 86.56 128 VAL A C 1
ATOM 1011 O O . VAL A 1 128 ? 16.740 16.389 -1.404 1.00 86.56 128 VAL A O 1
ATOM 1014 N N . VAL A 1 129 ? 16.253 18.285 -2.521 1.00 90.75 129 VAL A N 1
ATOM 1015 C CA . VAL A 1 129 ? 15.291 18.800 -1.535 1.00 90.75 129 VAL A CA 1
ATOM 1016 C C . VAL A 1 129 ? 14.145 17.811 -1.340 1.00 90.75 129 VAL A C 1
ATOM 1018 O O . VAL A 1 129 ? 13.843 17.432 -0.213 1.00 90.75 129 VAL A O 1
ATOM 1021 N N . GLY A 1 130 ? 13.544 17.327 -2.427 1.00 90.12 130 GLY A N 1
ATOM 1022 C CA . GLY A 1 130 ? 12.442 16.372 -2.374 1.00 90.12 130 GLY A CA 1
ATOM 1023 C C . GLY A 1 130 ? 12.827 15.060 -1.688 1.00 90.12 130 GLY A C 1
ATOM 1024 O O . GLY A 1 130 ? 12.060 14.563 -0.869 1.00 90.12 130 GLY A O 1
ATOM 1025 N N . ASN A 1 131 ? 14.032 14.534 -1.931 1.00 87.00 131 ASN A N 1
ATOM 1026 C CA . ASN A 1 131 ? 14.522 13.342 -1.233 1.00 87.00 131 ASN A CA 1
ATOM 1027 C C . ASN A 1 131 ? 14.691 13.577 0.275 1.00 87.00 131 ASN A C 1
ATOM 1029 O O . ASN A 1 131 ? 14.307 12.714 1.064 1.00 87.00 131 ASN A O 1
ATOM 1033 N N . VAL A 1 132 ? 15.214 14.739 0.687 1.00 88.69 132 VAL A N 1
ATOM 1034 C CA . VAL A 1 132 ? 15.306 15.108 2.112 1.00 88.69 132 VAL A CA 1
ATOM 1035 C C . VAL A 1 132 ? 13.911 15.190 2.730 1.00 88.69 132 VAL A C 1
ATOM 1037 O O . VAL A 1 132 ? 13.671 14.588 3.773 1.00 88.69 132 VAL A O 1
ATOM 1040 N N . LEU A 1 133 ? 12.964 15.862 2.069 1.00 94.62 133 LEU A N 1
ATOM 1041 C CA . LEU A 1 133 ? 11.587 15.993 2.553 1.00 94.62 133 LEU A CA 1
ATOM 1042 C C . LEU A 1 133 ? 10.865 14.640 2.641 1.00 94.62 133 LEU A C 1
ATOM 1044 O O . LEU A 1 133 ? 10.155 14.389 3.615 1.00 94.62 133 LEU A O 1
ATOM 1048 N N . ILE A 1 134 ? 11.077 13.735 1.680 1.00 90.44 134 ILE A N 1
ATOM 1049 C CA . ILE A 1 134 ? 10.576 12.354 1.753 1.00 90.44 134 ILE A CA 1
ATOM 1050 C C . ILE A 1 134 ? 11.213 11.623 2.934 1.00 90.44 134 ILE A C 1
ATOM 1052 O O . ILE A 1 134 ? 10.496 10.990 3.704 1.00 90.44 134 ILE A O 1
ATOM 1056 N N . GLY A 1 135 ? 12.530 11.739 3.123 1.00 87.31 135 GLY A N 1
ATOM 1057 C CA . GLY A 1 135 ? 13.232 11.146 4.262 1.00 87.31 135 GLY A CA 1
ATOM 1058 C C . GLY A 1 135 ? 12.672 11.625 5.604 1.00 87.31 135 GLY A C 1
ATOM 1059 O O . GLY A 1 135 ? 12.383 10.807 6.477 1.00 87.31 135 GLY A O 1
ATOM 1060 N N . LEU A 1 136 ? 12.424 12.931 5.741 1.00 93.25 136 LEU A N 1
ATOM 1061 C CA . LEU A 1 136 ? 11.776 13.521 6.916 1.00 93.25 136 LEU A CA 1
ATOM 1062 C C . LEU A 1 136 ? 10.337 13.025 7.094 1.00 93.25 136 LEU A C 1
ATOM 1064 O O . LEU A 1 136 ? 9.918 12.754 8.216 1.00 93.25 136 LEU A O 1
ATOM 1068 N N . THR A 1 137 ? 9.595 12.850 5.999 1.00 93.81 137 THR A N 1
ATOM 1069 C CA . THR A 1 137 ? 8.230 12.300 6.022 1.00 93.81 137 THR A CA 1
ATOM 1070 C C . THR A 1 137 ? 8.226 10.855 6.518 1.00 93.81 137 THR A C 1
ATOM 1072 O O . THR A 1 137 ? 7.447 10.499 7.399 1.00 93.81 137 THR A O 1
ATOM 1075 N N . VAL A 1 138 ? 9.141 10.027 6.011 1.00 90.31 138 VAL A N 1
ATOM 1076 C CA . VAL A 1 138 ? 9.323 8.644 6.467 1.00 90.31 138 VAL A CA 1
ATOM 1077 C C . VAL A 1 138 ? 9.720 8.618 7.943 1.00 90.31 138 VAL A C 1
ATOM 1079 O O . VAL A 1 138 ? 9.128 7.868 8.716 1.00 90.31 138 VAL A O 1
ATOM 1082 N N . ALA A 1 139 ? 10.656 9.471 8.367 1.00 90.69 139 ALA A N 1
ATOM 1083 C CA . ALA A 1 139 ? 11.048 9.574 9.770 1.00 90.69 139 ALA A CA 1
ATOM 1084 C C . ALA A 1 139 ? 9.869 9.990 10.669 1.00 90.69 139 ALA A C 1
ATOM 1086 O O . ALA A 1 139 ? 9.654 9.387 11.722 1.00 90.69 139 ALA A O 1
ATOM 1087 N N . TYR A 1 140 ? 9.064 10.966 10.238 1.00 95.88 140 TYR A N 1
ATOM 1088 C CA . TYR A 1 140 ? 7.840 11.364 10.932 1.00 95.88 140 TYR A CA 1
ATOM 1089 C C . TYR A 1 140 ? 6.892 10.176 11.125 1.00 95.88 140 TYR A C 1
ATOM 1091 O O . TYR A 1 140 ? 6.479 9.895 12.252 1.00 95.88 140 TYR A O 1
ATOM 1099 N N . ILE A 1 141 ? 6.594 9.447 10.047 1.00 93.75 141 ILE A N 1
ATOM 1100 C CA . ILE A 1 141 ? 5.688 8.296 10.076 1.00 93.75 141 ILE A CA 1
ATOM 1101 C C . ILE A 1 141 ? 6.230 7.224 11.032 1.00 93.75 141 ILE A C 1
ATOM 1103 O O . ILE A 1 141 ? 5.543 6.841 11.977 1.00 93.75 141 ILE A O 1
ATOM 1107 N N . LEU A 1 142 ? 7.478 6.788 10.851 1.00 88.56 142 LEU A N 1
ATOM 1108 C CA . LEU A 1 142 ? 8.047 5.668 11.606 1.00 88.56 142 LEU A CA 1
ATOM 1109 C C . LEU A 1 142 ? 8.236 5.961 13.100 1.00 88.56 142 LEU A C 1
ATOM 1111 O O . LEU A 1 142 ? 8.018 5.078 13.932 1.00 88.56 142 LEU A O 1
ATOM 1115 N N . PHE A 1 143 ? 8.655 7.179 13.453 1.00 91.12 143 PHE A N 1
ATOM 1116 C CA . PHE A 1 143 ? 9.101 7.481 14.817 1.00 91.12 143 PHE A CA 1
ATOM 1117 C C . PHE A 1 143 ? 8.118 8.333 15.623 1.00 91.12 143 PHE A C 1
ATOM 1119 O O . PHE A 1 143 ? 8.077 8.205 16.851 1.00 91.12 143 PHE A O 1
ATOM 1126 N N . PHE A 1 144 ? 7.312 9.173 14.968 1.00 95.62 144 PHE A N 1
ATOM 1127 C CA . PHE A 1 144 ? 6.490 10.178 15.647 1.00 95.62 144 PHE A CA 1
ATOM 1128 C C . PHE A 1 144 ? 4.993 9.909 15.518 1.00 95.62 144 PHE A C 1
ATOM 1130 O O . PHE A 1 144 ? 4.309 9.891 16.541 1.00 95.62 144 PHE A O 1
ATOM 1137 N N . ALA A 1 145 ? 4.483 9.645 14.312 1.00 95.00 145 ALA A N 1
ATOM 1138 C CA . ALA A 1 145 ? 3.045 9.526 14.058 1.00 95.00 145 ALA A CA 1
ATOM 1139 C C . ALA A 1 145 ? 2.365 8.505 14.981 1.00 95.00 145 ALA A C 1
ATOM 1141 O O . ALA A 1 145 ? 1.371 8.818 15.637 1.00 95.00 145 ALA A O 1
ATOM 1142 N N . ARG A 1 146 ? 2.960 7.312 15.111 1.00 93.69 146 ARG A N 1
ATOM 1143 C CA . ARG A 1 146 ? 2.451 6.245 15.981 1.00 93.69 146 ARG A CA 1
ATOM 1144 C C . ARG A 1 146 ? 2.345 6.693 17.445 1.00 93.69 146 ARG A C 1
ATOM 1146 O O . ARG A 1 146 ? 1.306 6.520 18.077 1.00 93.69 146 ARG A O 1
ATOM 1153 N N . ARG A 1 147 ? 3.405 7.319 17.976 1.00 93.75 147 ARG A N 1
ATOM 1154 C CA . ARG A 1 147 ? 3.477 7.783 19.375 1.00 93.75 147 ARG A CA 1
ATOM 1155 C C . ARG A 1 147 ? 2.510 8.929 19.653 1.00 93.75 147 ARG A C 1
ATOM 1157 O O . ARG A 1 147 ? 1.812 8.895 20.658 1.00 93.75 147 ARG A O 1
ATOM 1164 N N . LEU A 1 148 ? 2.431 9.905 18.747 1.00 93.94 148 LEU A N 1
ATOM 1165 C CA . LEU A 1 148 ? 1.533 11.061 18.863 1.00 93.94 148 LEU A CA 1
ATOM 1166 C C . LEU A 1 148 ? 0.051 10.668 18.873 1.00 93.94 148 LEU A C 1
ATOM 1168 O O . LEU A 1 148 ? -0.800 11.451 19.294 1.00 93.94 148 LEU A O 1
ATOM 1172 N N . ARG A 1 149 ? -0.263 9.470 18.376 1.00 93.62 149 ARG A N 1
ATOM 1173 C CA . ARG A 1 149 ? -1.630 8.993 18.173 1.00 93.62 149 ARG A CA 1
ATOM 1174 C C . ARG A 1 149 ? -1.998 7.792 19.033 1.00 93.62 149 ARG A C 1
ATOM 1176 O O . ARG A 1 149 ? -3.155 7.392 19.017 1.00 93.62 149 ARG A O 1
ATOM 1183 N N . GLY A 1 150 ? -1.050 7.283 19.819 1.00 93.44 150 GLY A N 1
ATOM 1184 C CA . GLY A 1 150 ? -1.269 6.132 20.690 1.00 93.44 150 GLY A CA 1
ATOM 1185 C C . GLY A 1 150 ? -1.499 4.830 19.924 1.00 93.44 150 GLY A C 1
ATOM 1186 O O . GLY A 1 150 ? -2.131 3.924 20.450 1.00 93.44 150 GLY A O 1
ATOM 1187 N N . ASP A 1 151 ? -1.007 4.731 18.691 1.00 93.12 151 ASP A N 1
ATOM 1188 C CA . ASP A 1 151 ? -1.191 3.544 17.865 1.00 93.12 151 ASP A CA 1
ATOM 1189 C C . ASP A 1 151 ? -0.317 2.375 18.348 1.00 93.12 151 ASP A C 1
ATOM 1191 O O . ASP A 1 151 ? 0.874 2.518 18.670 1.00 93.12 151 ASP A O 1
ATOM 1195 N N . SER A 1 152 ? -0.888 1.177 18.314 1.00 91.38 152 SER A N 1
ATOM 1196 C CA . SER A 1 152 ? -0.150 -0.071 18.490 1.00 91.38 152 SER A CA 1
ATOM 1197 C C . SER A 1 152 ? 0.610 -0.442 17.204 1.00 91.38 152 SER A C 1
ATOM 1199 O O . SER A 1 152 ? 0.330 0.078 16.120 1.00 91.38 152 SER A O 1
ATOM 1201 N N . TRP A 1 153 ? 1.610 -1.322 17.304 1.00 91.00 153 TRP A N 1
ATOM 1202 C CA . TRP A 1 153 ? 2.258 -1.874 16.102 1.00 91.00 153 TRP A CA 1
ATOM 1203 C C . TRP A 1 153 ? 1.297 -2.804 15.351 1.00 91.00 153 TRP A C 1
ATOM 1205 O O . TRP A 1 153 ? 1.295 -2.879 14.124 1.00 91.00 153 TRP A O 1
ATOM 1215 N N . GLU A 1 154 ? 0.410 -3.439 16.102 1.00 91.44 154 GLU A N 1
ATOM 1216 C CA . GLU A 1 154 ? -0.613 -4.354 15.644 1.00 91.44 154 GLU A CA 1
ATOM 1217 C C . GLU A 1 154 ? -1.651 -3.641 14.767 1.00 91.44 154 GLU A C 1
ATOM 1219 O O . GLU A 1 154 ? -2.026 -4.185 13.724 1.00 91.44 154 GLU A O 1
ATOM 1224 N N . ALA A 1 155 ? -2.047 -2.410 15.121 1.00 91.56 155 ALA A N 1
ATOM 1225 C CA . ALA A 1 155 ? -2.900 -1.544 14.298 1.00 91.56 155 ALA A CA 1
ATOM 1226 C C . ALA A 1 155 ? -2.271 -1.258 12.927 1.00 91.56 155 ALA A C 1
ATOM 1228 O O . ALA A 1 155 ? -2.964 -1.167 11.917 1.00 91.56 155 ALA A O 1
ATOM 1229 N N . TRP A 1 156 ? -0.939 -1.182 12.890 1.00 94.62 156 TRP A N 1
ATOM 1230 C CA . TRP A 1 156 ? -0.139 -1.004 11.680 1.00 94.62 156 TRP A CA 1
ATOM 1231 C C . TRP A 1 156 ? 0.080 -2.323 10.923 1.00 94.62 156 TRP A C 1
ATOM 1233 O O . TRP A 1 156 ? 0.763 -2.346 9.902 1.00 94.62 156 TRP A O 1
ATOM 1243 N N . GLY A 1 157 ? -0.492 -3.434 11.392 1.00 93.44 157 GLY A N 1
ATOM 1244 C CA . GLY A 1 157 ? -0.296 -4.760 10.809 1.00 93.44 157 GLY A CA 1
ATOM 1245 C C . GLY A 1 157 ? 1.113 -5.316 10.998 1.00 93.44 157 GLY A C 1
ATOM 1246 O O . GLY A 1 157 ? 1.490 -6.255 10.294 1.00 93.44 157 GLY A O 1
ATOM 1247 N N . LEU A 1 158 ? 1.874 -4.747 11.935 1.00 92.94 158 LEU A N 1
ATOM 1248 C CA . LEU A 1 158 ? 3.199 -5.198 12.335 1.00 92.94 158 LEU A CA 1
ATOM 1249 C C . LEU A 1 158 ? 3.092 -6.039 13.610 1.00 92.94 158 LEU A C 1
ATOM 1251 O O . LEU A 1 158 ? 2.281 -5.775 14.494 1.00 92.94 158 LEU A O 1
ATOM 1255 N N . GLY A 1 159 ? 3.896 -7.092 13.678 1.00 89.81 159 GLY A N 1
ATOM 1256 C CA . GLY A 1 159 ? 4.071 -7.899 14.876 1.00 89.81 159 GLY A CA 1
ATOM 1257 C C . GLY A 1 159 ? 4.935 -7.180 15.901 1.00 89.81 159 GLY A C 1
ATOM 1258 O O . GLY A 1 159 ? 5.667 -6.242 15.583 1.00 89.81 159 GLY A O 1
ATOM 1259 N N . SER A 1 160 ? 4.869 -7.650 17.141 1.00 86.44 160 SER A N 1
ATOM 1260 C CA . SER A 1 160 ? 5.763 -7.205 18.201 1.00 86.44 160 SER A CA 1
ATOM 1261 C C . SER A 1 160 ? 7.008 -8.099 18.227 1.00 86.44 160 SER A C 1
ATOM 1263 O O . SER A 1 160 ? 6.883 -9.291 18.530 1.00 86.44 160 SER A O 1
ATOM 1265 N N . PRO A 1 161 ? 8.221 -7.550 18.003 1.00 83.88 161 PRO A N 1
ATOM 1266 C CA . PRO A 1 161 ? 9.461 -8.310 18.150 1.00 83.88 161 PRO A CA 1
ATOM 1267 C C . PRO A 1 161 ? 9.587 -8.958 19.530 1.00 83.88 161 PRO A C 1
ATOM 1269 O O . PRO A 1 161 ? 1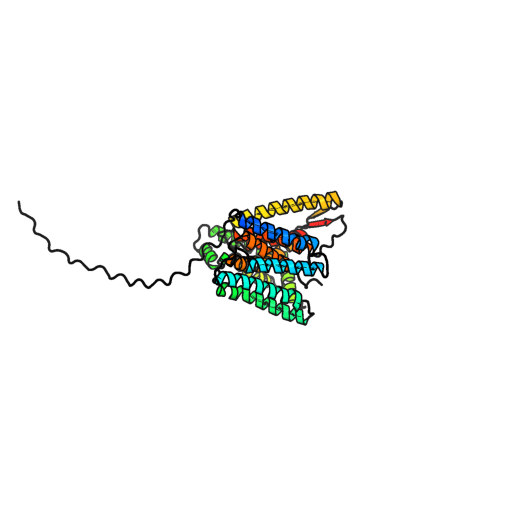0.111 -10.060 19.662 1.00 83.88 161 PRO A O 1
ATOM 1272 N N . TRP A 1 162 ? 9.056 -8.304 20.565 1.00 85.56 162 TRP A N 1
ATOM 1273 C CA . TRP A 1 162 ? 9.044 -8.829 21.928 1.00 85.56 162 TRP A CA 1
ATOM 1274 C C . TRP A 1 162 ? 8.081 -9.997 22.091 1.00 85.56 162 TRP A C 1
ATOM 1276 O O . TRP A 1 162 ? 8.432 -10.969 22.752 1.00 85.56 162 TRP A O 1
ATOM 1286 N N . ALA A 1 163 ? 6.903 -9.937 21.464 1.00 83.75 163 ALA A N 1
ATOM 1287 C CA . ALA A 1 163 ? 5.973 -11.062 21.448 1.00 83.75 163 ALA A CA 1
ATOM 1288 C C . ALA A 1 163 ? 6.571 -12.256 20.693 1.00 83.75 163 ALA A C 1
ATOM 1290 O O . ALA A 1 163 ? 6.481 -13.388 21.163 1.00 83.75 163 ALA A O 1
ATOM 1291 N N . PHE A 1 164 ? 7.262 -12.004 19.577 1.00 84.25 164 PHE A N 1
ATOM 1292 C CA . PHE A 1 164 ? 7.988 -13.043 18.851 1.00 84.25 164 PHE A CA 1
ATOM 1293 C C . PHE A 1 164 ? 9.112 -13.658 19.698 1.00 84.25 164 PHE A C 1
ATOM 1295 O O . PHE A 1 164 ? 9.206 -14.879 19.799 1.00 84.25 164 PHE A O 1
ATOM 1302 N N . LEU A 1 165 ? 9.923 -12.840 20.377 1.00 86.38 165 LEU A N 1
ATOM 1303 C CA . LEU A 1 165 ? 10.966 -13.331 21.284 1.00 86.38 165 LEU A CA 1
ATOM 1304 C C . LEU A 1 165 ? 10.383 -14.105 22.473 1.00 86.38 165 LEU A C 1
ATOM 1306 O O . LEU A 1 165 ? 10.935 -15.134 22.861 1.00 86.38 165 LEU A O 1
ATOM 1310 N N . ALA A 1 166 ? 9.265 -13.647 23.037 1.00 87.56 166 ALA A N 1
ATOM 1311 C CA . ALA A 1 166 ? 8.556 -14.358 24.095 1.00 87.56 166 ALA A CA 1
ATOM 1312 C C . ALA A 1 166 ? 8.043 -15.720 23.601 1.00 87.56 166 ALA A C 1
ATOM 1314 O O . ALA A 1 166 ? 8.236 -16.722 24.288 1.00 87.56 166 ALA A O 1
ATOM 1315 N N . HIS A 1 167 ? 7.490 -15.784 22.384 1.00 85.25 167 HIS A N 1
ATOM 1316 C CA . HIS A 1 167 ? 7.078 -17.032 21.737 1.00 85.25 167 HIS A CA 1
ATOM 1317 C C . HIS A 1 167 ? 8.262 -17.977 21.493 1.00 85.25 167 HIS A C 1
ATOM 1319 O O . HIS A 1 167 ? 8.190 -19.157 21.823 1.00 85.25 167 HIS A O 1
ATOM 1325 N N . LEU A 1 168 ? 9.395 -17.469 21.002 1.00 86.75 168 LEU A N 1
ATOM 1326 C CA . LEU A 1 168 ? 10.606 -18.277 20.816 1.00 86.75 168 LEU A CA 1
ATOM 1327 C C . LEU A 1 168 ? 11.158 -18.847 22.132 1.00 86.75 168 LEU A C 1
ATOM 1329 O O . LEU A 1 168 ? 11.747 -19.931 22.128 1.00 86.75 168 LEU A O 1
ATOM 1333 N N . ARG A 1 169 ? 10.986 -18.131 23.250 1.00 92.56 169 ARG A N 1
ATOM 1334 C CA . ARG A 1 169 ? 11.447 -18.567 24.577 1.00 92.56 169 ARG A CA 1
ATOM 1335 C C . ARG A 1 169 ? 10.469 -19.534 25.246 1.00 92.56 169 ARG A C 1
ATOM 1337 O O . ARG A 1 169 ? 10.889 -20.574 25.758 1.00 92.56 169 ARG A O 1
ATOM 1344 N N . HIS A 1 170 ? 9.178 -19.216 25.227 1.00 92.50 170 HIS A N 1
ATOM 1345 C CA . HIS A 1 170 ? 8.175 -19.845 26.093 1.00 92.50 170 HIS A CA 1
ATOM 1346 C C . HIS A 1 170 ? 6.938 -20.377 25.357 1.00 92.50 170 HIS A C 1
ATOM 1348 O O . HIS A 1 170 ? 6.112 -21.031 25.981 1.00 92.50 170 HIS A O 1
ATOM 1354 N N . GLY A 1 171 ? 6.792 -20.114 24.058 1.00 87.12 171 GLY A N 1
ATOM 1355 C CA . GLY A 1 171 ? 5.607 -20.482 23.288 1.00 87.12 171 GLY A CA 1
ATOM 1356 C C . GLY A 1 171 ? 5.518 -21.973 22.967 1.00 87.12 171 GLY A C 1
ATOM 1357 O O . GLY A 1 171 ? 6.522 -22.657 22.727 1.00 87.12 171 GLY A O 1
ATOM 1358 N N . GLU A 1 172 ? 4.289 -22.478 22.900 1.00 90.75 172 GLU A N 1
ATOM 1359 C CA . GLU A 1 172 ? 4.020 -23.801 22.347 1.00 90.75 172 GLU A CA 1
ATOM 1360 C C . GLU A 1 172 ? 4.461 -23.853 20.878 1.00 90.75 172 GLU A C 1
ATOM 1362 O O . GLU A 1 172 ? 4.244 -22.929 20.094 1.00 90.75 172 GLU A O 1
ATOM 1367 N N . GLY A 1 173 ? 5.147 -24.929 20.490 1.00 87.12 173 GLY A N 1
ATOM 1368 C CA . GLY A 1 173 ? 5.687 -25.048 19.135 1.00 87.12 173 GLY A CA 1
ATOM 1369 C C . GLY A 1 173 ? 6.937 -24.202 18.854 1.00 87.12 173 GLY A C 1
ATOM 1370 O O . GLY A 1 173 ? 7.365 -24.170 17.699 1.00 87.12 173 GLY A O 1
ATOM 1371 N N . ARG A 1 174 ? 7.586 -23.598 19.867 1.00 89.69 174 ARG A N 1
ATOM 1372 C CA . ARG A 1 174 ? 8.845 -22.835 19.704 1.00 89.69 174 ARG A CA 1
ATOM 1373 C C . ARG A 1 174 ? 9.908 -23.558 18.873 1.00 89.69 174 ARG A C 1
ATOM 1375 O O . ARG A 1 174 ? 10.585 -22.921 18.079 1.00 89.69 174 ARG A O 1
ATOM 1382 N N . HIS A 1 175 ? 10.030 -24.884 18.994 1.00 90.94 175 HIS A N 1
ATOM 1383 C CA . HIS A 1 175 ? 10.995 -25.678 18.220 1.00 90.94 175 HIS A CA 1
ATOM 1384 C C . HIS A 1 175 ? 10.711 -25.627 16.715 1.00 90.94 175 HIS A C 1
ATOM 1386 O O . HIS A 1 175 ? 11.639 -25.510 15.921 1.00 90.94 175 HIS A O 1
ATOM 1392 N N . ARG A 1 176 ? 9.430 -25.647 16.318 1.00 88.19 176 ARG A N 1
ATOM 1393 C CA . ARG A 1 176 ? 9.024 -25.491 14.914 1.00 88.19 176 ARG A CA 1
ATOM 1394 C C . ARG A 1 176 ? 9.313 -24.078 14.423 1.00 88.19 176 ARG A C 1
ATOM 1396 O O . ARG A 1 176 ? 9.786 -23.921 13.306 1.00 88.19 176 ARG A O 1
ATOM 1403 N N . THR A 1 177 ? 9.076 -23.062 15.255 1.00 82.50 177 THR A N 1
ATOM 1404 C CA . THR A 1 177 ? 9.397 -21.668 14.915 1.00 82.50 177 THR A CA 1
ATOM 1405 C C . THR A 1 177 ? 10.905 -21.453 14.771 1.00 82.50 177 THR A C 1
ATOM 1407 O O . THR A 1 177 ? 11.334 -20.842 13.799 1.00 82.50 177 THR A O 1
ATOM 1410 N N . TRP A 1 178 ? 11.718 -22.008 15.675 1.00 86.81 178 TRP A N 1
ATOM 1411 C CA . TRP A 1 178 ? 13.180 -21.991 15.570 1.00 86.81 178 TRP A CA 1
ATOM 1412 C C . TRP A 1 178 ? 13.673 -22.703 14.316 1.00 86.81 178 TRP A C 1
ATOM 1414 O O . TRP A 1 178 ? 14.505 -22.153 13.601 1.00 86.81 178 TRP A O 1
ATOM 1424 N N . LEU A 1 179 ? 13.133 -23.886 14.017 1.00 87.62 179 LEU A N 1
ATOM 1425 C CA . LEU A 1 179 ? 13.465 -24.613 12.796 1.00 87.62 179 LEU A CA 1
ATOM 1426 C C . LEU A 1 179 ? 13.090 -23.803 11.550 1.00 87.62 179 LEU A C 1
ATOM 1428 O O . LEU A 1 179 ? 13.911 -23.663 10.653 1.00 87.62 179 LEU A O 1
ATOM 1432 N N . ALA A 1 180 ? 11.890 -23.221 11.507 1.00 83.75 180 ALA A N 1
ATOM 1433 C CA . ALA A 1 180 ? 11.459 -22.379 10.394 1.00 83.75 180 ALA A CA 1
ATOM 1434 C C . ALA A 1 180 ? 12.374 -21.158 10.213 1.00 83.75 180 ALA A C 1
ATOM 1436 O O . ALA A 1 180 ? 12.771 -20.855 9.091 1.00 83.75 180 ALA A O 1
ATOM 1437 N N . LEU A 1 181 ? 12.763 -20.496 11.307 1.00 83.94 181 LEU A N 1
ATOM 1438 C CA . LEU A 1 181 ? 13.692 -19.368 11.275 1.00 83.94 181 LEU A CA 1
ATOM 1439 C C . LEU A 1 181 ? 15.093 -19.796 10.815 1.00 83.94 181 LEU A C 1
ATOM 1441 O O . LEU A 1 181 ? 15.723 -19.085 10.034 1.00 83.94 181 LEU A O 1
ATOM 1445 N N . ALA A 1 182 ? 15.579 -20.955 11.263 1.00 85.62 182 ALA A N 1
ATOM 1446 C CA . ALA A 1 182 ? 16.863 -21.507 10.842 1.00 85.62 182 ALA A CA 1
ATOM 1447 C C . ALA A 1 182 ? 16.857 -21.854 9.347 1.00 85.62 182 ALA A C 1
ATOM 1449 O O . ALA A 1 182 ? 17.775 -21.469 8.630 1.00 85.62 182 ALA A O 1
ATOM 1450 N N . LEU A 1 183 ? 15.796 -22.504 8.861 1.00 85.38 183 LEU A N 1
ATOM 1451 C CA . LEU A 1 183 ? 15.617 -22.822 7.444 1.00 85.38 183 LEU A CA 1
ATOM 1452 C C . LEU A 1 183 ? 15.484 -21.556 6.589 1.00 85.38 183 LEU A C 1
ATOM 1454 O O . LEU A 1 183 ? 16.086 -21.482 5.522 1.00 85.38 183 LEU A O 1
ATOM 1458 N N . ALA A 1 184 ? 14.760 -20.539 7.063 1.00 78.94 184 ALA A N 1
ATOM 1459 C CA . ALA A 1 184 ? 14.649 -19.253 6.378 1.00 78.94 184 ALA A CA 1
ATOM 1460 C C . ALA A 1 184 ? 16.003 -18.531 6.296 1.00 78.94 184 ALA A C 1
ATOM 1462 O O . ALA A 1 184 ? 16.369 -18.032 5.235 1.00 78.94 184 ALA A O 1
ATOM 1463 N N . ASN A 1 185 ? 16.777 -18.516 7.386 1.00 78.44 185 ASN A N 1
ATOM 1464 C CA . ASN A 1 185 ? 18.127 -17.953 7.388 1.00 78.44 185 ASN A CA 1
ATOM 1465 C C . ASN A 1 185 ? 19.076 -18.751 6.490 1.00 78.44 185 ASN A C 1
ATOM 1467 O O . ASN A 1 185 ? 19.852 -18.147 5.758 1.00 78.44 185 ASN A O 1
ATOM 1471 N N . LEU A 1 186 ? 18.989 -20.083 6.485 1.00 83.88 186 LEU A N 1
ATOM 1472 C CA . LEU A 1 186 ? 19.767 -20.924 5.577 1.00 83.88 186 LEU A CA 1
ATOM 1473 C C . LEU A 1 186 ? 19.431 -20.607 4.116 1.00 83.88 186 LEU A C 1
ATOM 1475 O O . LEU A 1 186 ? 20.338 -20.363 3.329 1.00 83.88 186 LEU A O 1
ATOM 1479 N N . ALA A 1 187 ? 18.145 -20.512 3.772 1.00 79.50 187 ALA A N 1
ATOM 1480 C CA . ALA A 1 187 ? 17.705 -20.126 2.434 1.00 79.50 187 ALA A CA 1
ATOM 1481 C C . ALA A 1 187 ? 18.198 -18.720 2.046 1.00 79.50 187 ALA A C 1
ATOM 1483 O O . ALA A 1 187 ? 18.665 -18.525 0.926 1.00 79.50 187 ALA A O 1
ATOM 1484 N N . LEU A 1 188 ? 18.156 -17.753 2.971 1.00 73.81 188 LEU A N 1
ATOM 1485 C CA . LEU A 1 188 ? 18.705 -16.409 2.758 1.00 73.81 188 LEU A CA 1
ATOM 1486 C C . LEU A 1 188 ? 20.226 -16.428 2.565 1.00 73.81 188 LEU A C 1
ATOM 1488 O O . LEU A 1 188 ? 20.728 -15.718 1.700 1.00 73.81 188 LEU A O 1
ATOM 1492 N N . LEU A 1 189 ? 20.966 -17.240 3.323 1.00 76.19 189 LEU A N 1
ATOM 1493 C CA . LEU A 1 189 ? 22.412 -17.409 3.155 1.00 76.19 189 LEU A CA 1
ATOM 1494 C C . LEU A 1 189 ? 22.742 -18.028 1.794 1.00 76.19 189 LEU A C 1
ATOM 1496 O O . LEU A 1 189 ? 23.616 -17.519 1.091 1.00 76.19 189 LEU A O 1
ATOM 1500 N N . THR A 1 190 ? 22.011 -19.071 1.392 1.00 76.81 190 THR A N 1
ATOM 1501 C CA . THR A 1 190 ? 22.129 -19.679 0.062 1.00 76.81 190 THR A CA 1
ATOM 1502 C C . THR A 1 190 ? 21.818 -18.658 -1.027 1.00 76.81 190 THR A C 1
ATOM 1504 O O . THR A 1 190 ? 22.582 -18.550 -1.982 1.00 76.81 190 THR A O 1
ATOM 1507 N N . LEU A 1 191 ? 20.767 -17.849 -0.865 1.00 70.19 191 LEU A N 1
ATOM 1508 C CA . LEU A 1 191 ? 20.423 -16.776 -1.798 1.00 70.19 191 LEU A CA 1
ATOM 1509 C C . LEU A 1 191 ? 21.513 -15.695 -1.852 1.00 70.19 191 LEU A C 1
ATOM 1511 O O . LEU A 1 191 ? 21.879 -15.264 -2.936 1.00 70.19 191 LEU A O 1
ATOM 1515 N N . CYS A 1 192 ? 22.087 -15.285 -0.720 1.00 72.00 192 CYS A N 1
ATOM 1516 C CA . CYS A 1 192 ? 23.203 -14.334 -0.676 1.00 72.00 192 CYS A CA 1
ATOM 1517 C C . CYS A 1 192 ? 24.484 -14.882 -1.325 1.00 72.00 192 CYS A C 1
ATOM 1519 O O . CYS A 1 192 ? 25.290 -14.104 -1.838 1.00 72.00 192 CYS A O 1
ATOM 1521 N N . GLY A 1 193 ? 24.691 -16.201 -1.284 1.00 76.12 193 GLY A N 1
ATOM 1522 C CA . GLY A 1 193 ? 25.789 -16.872 -1.978 1.00 76.12 193 GLY A CA 1
ATOM 1523 C C . GLY A 1 193 ? 25.543 -16.958 -3.482 1.00 76.12 193 GLY A C 1
ATOM 1524 O O . GLY A 1 193 ? 26.357 -16.485 -4.268 1.00 76.12 193 GLY A O 1
ATOM 1525 N N . TRP A 1 194 ? 24.395 -17.514 -3.871 1.00 73.56 194 TRP A N 1
ATOM 1526 C CA . TRP A 1 194 ? 24.036 -17.812 -5.257 1.00 73.56 194 TRP A CA 1
ATOM 1527 C C . TRP A 1 194 ? 23.637 -16.569 -6.064 1.00 73.56 194 TRP A C 1
ATOM 1529 O O . TRP A 1 194 ? 24.078 -16.391 -7.193 1.00 73.56 194 TRP A O 1
ATOM 1539 N N . ALA A 1 195 ? 22.864 -15.661 -5.468 1.00 72.50 195 ALA A N 1
ATOM 1540 C CA . ALA A 1 195 ? 22.442 -14.389 -6.054 1.00 72.50 195 ALA A CA 1
ATOM 1541 C C . ALA A 1 195 ? 23.268 -13.207 -5.514 1.00 72.50 195 ALA A C 1
ATOM 1543 O O . ALA A 1 195 ? 22.790 -12.072 -5.441 1.00 72.50 195 ALA A O 1
ATOM 1544 N N . GLY A 1 196 ? 24.520 -13.460 -5.120 1.00 75.19 196 GLY A N 1
ATOM 1545 C CA . GLY A 1 196 ? 25.394 -12.451 -4.527 1.00 75.19 196 GLY A CA 1
ATOM 1546 C C . GLY A 1 196 ? 25.612 -11.225 -5.419 1.00 75.19 196 GLY A C 1
ATOM 1547 O O . GLY A 1 196 ? 25.711 -10.112 -4.901 1.00 75.19 196 GLY A O 1
ATOM 1548 N N . GLU A 1 197 ? 25.626 -11.408 -6.742 1.00 75.75 197 GLU A N 1
ATOM 1549 C CA . GLU A 1 197 ? 25.685 -10.318 -7.726 1.00 75.75 197 GLU A CA 1
ATOM 1550 C C . GLU A 1 197 ? 24.403 -9.482 -7.746 1.00 75.75 197 GLU A C 1
ATOM 1552 O O . GLU A 1 197 ? 24.464 -8.256 -7.814 1.00 75.75 197 GLU A O 1
ATOM 1557 N N . VAL A 1 198 ? 23.238 -10.123 -7.615 1.00 71.25 198 VAL A N 1
ATOM 1558 C CA . VAL A 1 198 ? 21.939 -9.438 -7.552 1.00 71.25 198 VAL A CA 1
ATOM 1559 C C . VAL A 1 198 ? 21.854 -8.593 -6.286 1.00 71.25 198 VAL A C 1
ATOM 1561 O O . VAL A 1 198 ? 21.493 -7.420 -6.357 1.00 71.25 198 VAL A O 1
ATOM 1564 N N . VAL A 1 199 ? 22.238 -9.151 -5.132 1.00 72.56 199 VAL A N 1
ATOM 1565 C CA . VAL A 1 199 ? 22.301 -8.405 -3.865 1.00 72.56 199 VAL A CA 1
ATOM 1566 C C . VAL A 1 199 ? 23.251 -7.218 -4.001 1.00 72.56 199 VAL A C 1
ATOM 1568 O O . VAL A 1 199 ? 22.890 -6.094 -3.662 1.00 72.56 199 VAL A O 1
ATOM 1571 N N . GLN A 1 200 ? 24.445 -7.441 -4.548 1.00 80.31 200 GLN A N 1
ATOM 1572 C CA . GLN A 1 200 ? 25.426 -6.384 -4.768 1.00 80.31 200 GLN A CA 1
ATOM 1573 C C . GLN A 1 200 ? 24.892 -5.289 -5.697 1.00 80.31 200 GLN A C 1
ATOM 1575 O O . GLN A 1 200 ? 25.070 -4.110 -5.404 1.00 80.31 200 GLN A O 1
ATOM 1580 N N . GLU A 1 201 ? 24.191 -5.652 -6.769 1.00 79.19 201 GLU A N 1
ATOM 1581 C CA . GLU A 1 201 ? 23.596 -4.704 -7.706 1.00 79.19 201 GLU A CA 1
ATOM 1582 C C . GLU A 1 201 ? 22.436 -3.916 -7.085 1.00 79.19 201 GLU A C 1
ATOM 1584 O O . GLU A 1 201 ? 22.347 -2.705 -7.286 1.00 79.19 201 GLU A O 1
ATOM 1589 N N . ILE A 1 202 ? 21.581 -4.556 -6.280 1.00 74.19 202 ILE A N 1
ATOM 1590 C CA . ILE A 1 202 ? 20.515 -3.877 -5.526 1.00 74.19 202 ILE A CA 1
ATOM 1591 C C . ILE A 1 202 ? 21.122 -2.840 -4.579 1.00 74.19 202 ILE A C 1
ATOM 1593 O O . ILE A 1 202 ? 20.701 -1.683 -4.572 1.00 74.19 202 ILE A O 1
ATOM 1597 N N . VAL A 1 203 ? 22.140 -3.230 -3.812 1.00 77.81 203 VAL A N 1
ATOM 1598 C CA . VAL A 1 203 ? 22.790 -2.357 -2.825 1.00 77.81 203 VAL A CA 1
ATOM 1599 C C . VAL A 1 203 ? 23.537 -1.223 -3.512 1.00 77.81 203 VAL A C 1
ATOM 1601 O O . VAL A 1 203 ? 23.400 -0.065 -3.125 1.00 77.81 203 VAL A O 1
ATOM 1604 N N . ARG A 1 204 ? 24.261 -1.527 -4.591 1.00 82.62 204 ARG A N 1
ATOM 1605 C CA . ARG A 1 204 ? 24.938 -0.534 -5.427 1.00 82.62 204 ARG A CA 1
ATOM 1606 C C . ARG A 1 204 ? 23.947 0.471 -6.001 1.00 82.62 204 ARG A C 1
ATOM 1608 O O . ARG A 1 204 ? 24.186 1.671 -5.892 1.00 82.62 204 ARG A O 1
ATOM 1615 N N . LYS A 1 205 ? 22.826 0.014 -6.572 1.00 78.81 205 LYS A N 1
ATOM 1616 C CA . LYS A 1 205 ? 21.753 0.887 -7.078 1.00 78.81 205 LYS A CA 1
ATOM 1617 C C . LYS A 1 205 ? 21.157 1.744 -5.968 1.00 78.81 205 LYS A C 1
ATOM 1619 O O . LYS A 1 205 ? 20.966 2.940 -6.179 1.00 78.81 205 LYS A O 1
ATOM 1624 N N . ALA A 1 206 ? 20.906 1.166 -4.795 1.00 74.50 206 ALA A N 1
ATOM 1625 C CA . ALA A 1 206 ? 20.377 1.888 -3.644 1.00 74.50 206 ALA A CA 1
ATOM 1626 C C . ALA A 1 206 ? 21.341 2.988 -3.169 1.00 74.50 206 ALA A C 1
ATOM 1628 O O . ALA A 1 206 ? 20.928 4.136 -3.040 1.00 74.50 206 ALA A O 1
ATOM 1629 N N . ILE A 1 207 ? 22.629 2.678 -2.997 1.00 73.88 207 ILE A N 1
ATOM 1630 C CA . ILE A 1 207 ? 23.657 3.640 -2.566 1.00 73.88 207 ILE A CA 1
ATOM 1631 C C . ILE A 1 207 ? 23.888 4.710 -3.639 1.00 73.88 207 ILE A C 1
ATOM 1633 O O . ILE A 1 207 ? 23.901 5.901 -3.330 1.00 73.88 207 ILE A O 1
ATOM 1637 N N . ARG A 1 208 ? 23.992 4.317 -4.916 1.00 81.25 208 ARG A N 1
ATOM 1638 C CA . ARG A 1 208 ? 24.097 5.255 -6.043 1.00 81.25 208 ARG A CA 1
ATOM 1639 C C . ARG A 1 208 ? 22.922 6.227 -6.060 1.00 81.25 208 ARG A C 1
ATOM 1641 O O . ARG A 1 208 ? 23.121 7.416 -6.282 1.00 81.25 208 ARG A O 1
ATOM 1648 N N . LYS A 1 209 ? 21.707 5.734 -5.809 1.00 73.44 209 LYS A N 1
ATOM 1649 C CA . LYS A 1 209 ? 20.497 6.560 -5.754 1.00 73.44 209 LYS A CA 1
ATOM 1650 C C . LYS A 1 209 ? 20.448 7.446 -4.504 1.00 73.44 209 LYS A C 1
ATOM 1652 O O . LYS A 1 209 ? 19.995 8.579 -4.608 1.00 73.44 209 LYS A O 1
ATOM 1657 N N . ALA A 1 210 ? 20.902 6.948 -3.355 1.00 69.00 210 ALA A N 1
ATOM 1658 C CA . ALA A 1 210 ? 20.820 7.651 -2.076 1.00 69.00 210 ALA A CA 1
ATOM 1659 C C . ALA A 1 210 ? 21.866 8.765 -1.927 1.00 69.00 210 ALA A C 1
ATOM 1661 O O . ALA A 1 210 ? 21.526 9.859 -1.490 1.00 69.00 210 ALA A O 1
ATOM 1662 N N . ILE A 1 211 ? 23.124 8.494 -2.290 1.00 75.81 211 ILE A N 1
ATOM 1663 C CA . ILE A 1 211 ? 24.256 9.406 -2.041 1.00 75.81 211 ILE A CA 1
ATOM 1664 C C . ILE A 1 211 ? 25.054 9.750 -3.304 1.00 75.81 211 ILE A C 1
ATOM 1666 O O . ILE A 1 211 ? 26.116 10.357 -3.222 1.00 75.81 211 ILE A O 1
ATOM 1670 N N . GLY A 1 212 ? 24.584 9.345 -4.488 1.00 76.44 212 GLY A N 1
ATOM 1671 C CA . GLY A 1 212 ? 25.259 9.657 -5.750 1.00 76.44 212 GLY A CA 1
ATOM 1672 C C . GLY A 1 212 ? 26.568 8.896 -5.977 1.00 76.44 212 GLY A C 1
ATOM 1673 O O . GLY A 1 212 ? 27.313 9.245 -6.890 1.00 76.44 212 GLY A O 1
ATOM 1674 N N . PHE A 1 213 ? 26.866 7.859 -5.185 1.00 81.12 213 PHE A N 1
ATOM 1675 C CA . PHE A 1 213 ? 28.102 7.086 -5.321 1.00 81.12 213 PHE A CA 1
ATOM 1676 C C . PHE A 1 213 ? 28.160 6.373 -6.680 1.00 81.12 213 PHE A C 1
ATOM 1678 O O . PHE A 1 213 ? 27.325 5.519 -6.992 1.00 81.12 213 PHE A O 1
ATOM 1685 N N . ARG A 1 214 ? 29.151 6.727 -7.504 1.00 87.56 214 ARG A N 1
ATOM 1686 C CA . ARG A 1 214 ? 29.360 6.142 -8.841 1.00 87.56 214 ARG A CA 1
ATOM 1687 C C . ARG A 1 214 ? 30.463 5.085 -8.889 1.00 87.56 214 ARG A C 1
ATOM 1689 O O . ARG A 1 214 ? 30.610 4.453 -9.928 1.00 87.56 214 ARG A O 1
ATOM 1696 N N . GLY A 1 215 ? 31.200 4.889 -7.796 1.00 88.31 215 GLY A N 1
ATOM 1697 C CA . GLY A 1 215 ? 32.282 3.911 -7.734 1.00 88.31 215 GLY A CA 1
ATOM 1698 C C . GLY A 1 215 ? 31.792 2.466 -7.824 1.00 88.31 215 GLY A C 1
ATOM 1699 O O . GLY A 1 215 ? 30.613 2.160 -7.602 1.00 88.31 215 GLY A O 1
ATOM 1700 N N . GLU A 1 216 ? 32.718 1.562 -8.131 1.00 87.88 216 GLU A N 1
ATOM 1701 C CA . GLU A 1 216 ? 32.465 0.133 -8.010 1.00 87.88 216 GLU A CA 1
ATOM 1702 C C . GLU A 1 216 ? 32.394 -0.252 -6.533 1.00 87.88 216 GLU A C 1
ATOM 1704 O O . GLU A 1 216 ? 33.354 -0.113 -5.780 1.00 87.88 216 GLU A O 1
ATOM 1709 N N . LEU A 1 217 ? 31.226 -0.727 -6.107 1.00 85.44 217 LEU A N 1
ATOM 1710 C CA . LEU A 1 217 ? 31.058 -1.335 -4.796 1.00 85.44 217 LEU A CA 1
ATOM 1711 C C . LEU A 1 217 ? 31.191 -2.849 -4.942 1.00 85.44 217 LEU A C 1
ATOM 1713 O O . LEU A 1 217 ? 30.346 -3.479 -5.593 1.00 85.44 217 LEU A O 1
ATOM 1717 N N . HIS A 1 218 ? 32.223 -3.410 -4.317 1.00 88.94 218 HIS A N 1
ATOM 1718 C CA . HIS A 1 218 ? 32.441 -4.848 -4.176 1.00 88.94 218 HIS A CA 1
ATOM 1719 C C . HIS A 1 218 ? 32.176 -5.253 -2.731 1.00 88.94 218 HIS A C 1
ATOM 1721 O O . HIS A 1 218 ? 32.936 -4.916 -1.828 1.00 88.94 218 HIS A O 1
ATOM 1727 N N . LEU A 1 219 ? 31.048 -5.927 -2.498 1.00 85.81 219 LEU A N 1
ATOM 1728 C CA . LEU A 1 219 ? 30.684 -6.418 -1.171 1.00 85.81 219 LEU A CA 1
ATOM 1729 C C . LEU A 1 219 ? 31.236 -7.829 -0.999 1.00 85.81 219 LEU A C 1
ATOM 1731 O O . LEU A 1 219 ? 30.869 -8.736 -1.746 1.00 85.81 219 LEU A O 1
ATOM 1735 N N . SER A 1 220 ? 32.075 -8.027 0.017 1.00 88.69 220 SER A N 1
ATOM 1736 C CA . SER A 1 220 ? 32.493 -9.369 0.423 1.00 88.69 220 SER A CA 1
ATOM 1737 C C . SER A 1 220 ? 31.276 -10.209 0.830 1.00 88.69 220 SER A C 1
ATOM 1739 O O . SER A 1 220 ? 30.235 -9.676 1.224 1.00 88.69 220 SER A O 1
ATOM 1741 N N . PHE A 1 221 ? 31.384 -11.539 0.764 1.00 84.12 221 PHE A N 1
ATOM 1742 C CA . PHE A 1 221 ? 30.297 -12.414 1.213 1.00 84.12 221 PHE A CA 1
ATOM 1743 C C . PHE A 1 221 ? 29.842 -12.110 2.659 1.00 84.12 221 PHE A C 1
ATOM 1745 O O . PHE A 1 221 ? 28.639 -11.920 2.846 1.00 84.12 221 PHE A O 1
ATOM 1752 N N . PRO A 1 222 ? 30.743 -11.929 3.651 1.00 87.06 222 PRO A N 1
ATOM 1753 C CA . PRO A 1 222 ? 30.347 -11.502 4.994 1.00 87.06 222 PRO A CA 1
ATOM 1754 C C . PRO A 1 222 ? 29.590 -10.168 5.017 1.00 87.06 222 PRO A C 1
ATOM 1756 O O . PRO A 1 222 ? 28.590 -10.048 5.721 1.00 87.06 222 PRO A O 1
ATOM 1759 N N . ALA A 1 223 ? 30.008 -9.182 4.213 1.00 83.94 223 ALA A N 1
ATOM 1760 C CA . ALA A 1 223 ? 29.312 -7.900 4.123 1.00 83.94 223 ALA A CA 1
ATOM 1761 C C . ALA A 1 223 ? 27.893 -8.058 3.552 1.00 83.94 223 ALA A C 1
ATOM 1763 O O . ALA A 1 223 ? 26.954 -7.462 4.075 1.00 83.94 223 ALA A O 1
ATOM 1764 N N . ARG A 1 224 ? 27.707 -8.907 2.528 1.00 83.06 224 ARG A N 1
ATOM 1765 C CA . ARG A 1 224 ? 26.373 -9.226 1.982 1.00 83.06 224 ARG A CA 1
ATOM 1766 C C . ARG A 1 224 ? 25.477 -9.877 3.035 1.00 83.06 224 ARG A C 1
ATOM 1768 O O . ARG A 1 224 ? 24.329 -9.471 3.191 1.00 83.06 224 ARG A O 1
ATOM 1775 N N . VAL A 1 225 ? 26.008 -10.838 3.792 1.00 80.62 225 VAL A N 1
ATOM 1776 C CA . VAL A 1 225 ? 25.275 -11.503 4.880 1.00 80.62 225 VAL A CA 1
ATOM 1777 C C . VAL A 1 225 ? 24.857 -10.499 5.956 1.00 80.62 225 VAL A C 1
ATOM 1779 O O . VAL A 1 225 ? 23.680 -10.452 6.307 1.00 80.62 225 VAL A O 1
ATOM 1782 N N . LEU A 1 226 ? 25.777 -9.654 6.431 1.00 83.88 226 LEU A N 1
ATOM 1783 C CA . LEU A 1 226 ? 25.493 -8.638 7.454 1.00 83.88 226 LEU A CA 1
ATOM 1784 C C . LEU A 1 226 ? 24.492 -7.576 6.994 1.00 83.88 226 LEU A C 1
ATOM 1786 O O . LEU A 1 226 ? 23.773 -7.016 7.818 1.00 83.88 226 LEU A O 1
ATOM 1790 N N . LEU A 1 227 ? 24.430 -7.299 5.695 1.00 78.69 227 LEU A N 1
ATOM 1791 C CA . LEU A 1 227 ? 23.498 -6.321 5.152 1.00 78.69 227 LEU A CA 1
ATOM 1792 C C . LEU A 1 227 ? 22.089 -6.896 4.938 1.00 78.69 227 LEU A C 1
ATOM 1794 O O . LEU A 1 227 ? 21.115 -6.154 5.000 1.00 78.69 227 LEU A O 1
ATOM 1798 N N . VAL A 1 228 ? 21.964 -8.200 4.675 1.00 75.69 228 VAL A N 1
ATOM 1799 C CA . VAL A 1 228 ? 20.676 -8.829 4.331 1.00 75.69 228 VAL A CA 1
ATOM 1800 C C . VAL A 1 228 ? 20.045 -9.536 5.527 1.00 75.69 228 VAL A C 1
ATOM 1802 O O . VAL A 1 228 ? 18.860 -9.350 5.804 1.00 75.69 228 VAL A O 1
ATOM 1805 N N . VAL A 1 229 ? 20.819 -10.337 6.260 1.00 78.06 229 VAL A N 1
ATOM 1806 C CA . VAL A 1 229 ? 20.284 -11.245 7.283 1.00 78.06 229 VAL A CA 1
ATOM 1807 C C . VAL A 1 229 ? 19.700 -10.499 8.492 1.00 78.06 229 VAL A C 1
ATOM 1809 O O . VAL A 1 229 ? 18.557 -10.789 8.849 1.00 78.06 229 VAL A O 1
ATOM 1812 N N . PRO A 1 230 ? 20.383 -9.520 9.121 1.00 80.69 230 PRO A N 1
ATOM 1813 C CA . PRO A 1 230 ? 19.818 -8.807 10.266 1.00 80.69 230 PRO A CA 1
ATOM 1814 C C . PRO A 1 230 ? 18.538 -8.024 9.934 1.00 80.69 230 PRO A C 1
ATOM 1816 O O . PRO A 1 230 ? 17.565 -8.190 10.674 1.00 80.69 230 PRO A O 1
ATOM 1819 N N . PRO A 1 231 ? 18.452 -7.249 8.828 1.00 75.31 231 PRO A N 1
ATOM 1820 C CA . PRO A 1 231 ? 17.194 -6.614 8.440 1.00 75.31 231 PRO A CA 1
ATOM 1821 C C . PRO A 1 231 ? 16.077 -7.617 8.172 1.00 75.31 231 PRO A C 1
ATOM 1823 O O . PRO A 1 231 ? 14.947 -7.365 8.577 1.00 75.31 231 PRO A O 1
ATOM 1826 N N . MET A 1 232 ? 16.373 -8.769 7.555 1.00 75.94 232 MET A N 1
ATOM 1827 C CA . MET A 1 232 ? 15.352 -9.801 7.351 1.00 75.94 232 MET A CA 1
ATOM 1828 C C . MET A 1 232 ? 14.906 -10.444 8.661 1.00 75.94 232 MET A C 1
ATOM 1830 O O . MET A 1 2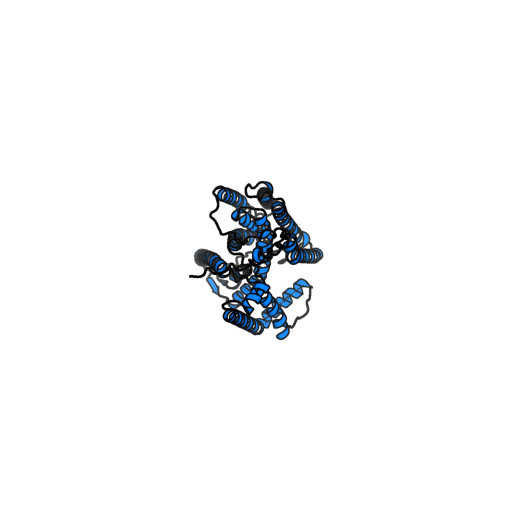32 ? 13.716 -10.667 8.845 1.00 75.94 232 MET A O 1
ATOM 1834 N N . ASN A 1 233 ? 15.808 -10.686 9.611 1.00 76.00 233 ASN A N 1
ATOM 1835 C CA . ASN A 1 233 ? 15.428 -11.190 10.932 1.00 76.00 233 ASN A CA 1
ATOM 1836 C C . ASN A 1 233 ? 14.607 -10.169 11.725 1.00 76.00 233 ASN A C 1
ATOM 1838 O O . ASN A 1 233 ? 13.628 -10.544 12.367 1.00 76.00 233 ASN A O 1
ATOM 1842 N N . PHE A 1 234 ? 14.944 -8.880 11.640 1.00 75.62 234 PHE A N 1
ATOM 1843 C CA . PHE A 1 234 ? 14.099 -7.815 12.182 1.00 75.62 234 PHE A CA 1
ATOM 1844 C C . PHE A 1 234 ? 12.716 -7.823 11.521 1.00 75.62 234 PHE A C 1
ATOM 1846 O O . PHE A 1 234 ? 11.693 -7.747 12.197 1.00 75.62 234 PHE A O 1
ATOM 1853 N N . PHE A 1 235 ? 12.678 -7.992 10.204 1.00 74.19 235 PHE A N 1
ATOM 1854 C CA . PHE A 1 235 ? 11.446 -8.073 9.436 1.00 74.19 235 PHE A CA 1
ATOM 1855 C C . PHE A 1 235 ? 10.591 -9.297 9.821 1.00 74.19 235 PHE A C 1
ATOM 1857 O O . PHE A 1 235 ? 9.387 -9.154 10.024 1.00 74.19 235 PHE A O 1
ATOM 1864 N N . PHE A 1 236 ? 11.204 -10.465 10.049 1.00 77.81 236 PHE A N 1
ATOM 1865 C CA . PHE A 1 236 ? 10.538 -11.651 10.603 1.00 77.81 236 PHE A CA 1
ATOM 1866 C C . PHE A 1 236 ? 10.047 -11.442 12.037 1.00 77.81 236 PHE A C 1
ATOM 1868 O O . PHE A 1 236 ? 8.990 -11.956 12.401 1.00 77.81 236 PHE A O 1
ATOM 1875 N N . ALA A 1 237 ? 10.777 -10.691 12.861 1.00 75.06 237 ALA A N 1
ATOM 1876 C CA . ALA A 1 237 ? 10.341 -10.358 14.216 1.00 75.06 237 ALA A CA 1
ATOM 1877 C C . ALA A 1 237 ? 9.131 -9.405 14.215 1.00 75.06 237 ALA A C 1
ATOM 1879 O O . ALA A 1 237 ? 8.307 -9.445 15.126 1.00 75.06 237 ALA A O 1
ATOM 1880 N N . CYS A 1 238 ? 8.993 -8.596 13.163 1.00 80.88 238 CYS A N 1
ATOM 1881 C CA . CYS A 1 238 ? 7.841 -7.734 12.905 1.00 80.88 238 CYS A CA 1
ATOM 1882 C C . CYS A 1 238 ? 6.691 -8.454 12.172 1.00 80.88 238 CYS A C 1
ATOM 1884 O O . CYS A 1 238 ? 5.736 -7.803 11.747 1.00 80.88 238 CYS A O 1
ATOM 1886 N N . PHE A 1 239 ? 6.742 -9.779 12.007 1.00 85.31 239 PHE A N 1
ATOM 1887 C CA . PHE A 1 239 ? 5.663 -10.549 11.386 1.00 85.31 239 PHE A CA 1
ATOM 1888 C C . PHE A 1 239 ? 4.509 -10.806 12.368 1.00 85.31 239 PHE A C 1
ATOM 1890 O O . PHE A 1 239 ? 4.724 -11.178 13.524 1.00 85.31 239 PHE A O 1
ATOM 1897 N N . ARG A 1 240 ? 3.261 -10.660 11.904 1.00 88.31 240 ARG A N 1
ATOM 1898 C CA . ARG A 1 240 ? 2.058 -10.979 12.692 1.00 88.31 240 ARG A CA 1
ATOM 1899 C C . ARG A 1 240 ? 1.689 -12.456 12.604 1.00 88.31 240 ARG A C 1
ATOM 1901 O O . ARG A 1 240 ? 0.848 -12.864 11.807 1.00 88.31 240 ARG A O 1
ATOM 1908 N N . TYR A 1 241 ? 2.349 -13.272 13.424 1.00 84.06 241 TYR A N 1
ATOM 1909 C CA . TYR A 1 241 ? 2.107 -14.721 13.489 1.00 84.06 241 TYR A CA 1
ATOM 1910 C C . TYR A 1 241 ? 0.695 -15.071 13.968 1.00 84.06 241 TYR A C 1
ATOM 1912 O O . TYR A 1 241 ? 0.126 -16.070 13.531 1.00 84.06 241 TYR A O 1
ATOM 1920 N N . ASP A 1 242 ? 0.125 -14.233 14.828 1.00 84.25 242 ASP A N 1
ATOM 1921 C CA . ASP A 1 242 ? -1.173 -14.416 15.471 1.00 84.25 242 ASP A CA 1
ATOM 1922 C C . ASP A 1 242 ? -2.346 -14.428 14.476 1.00 84.25 242 ASP A C 1
ATOM 1924 O O . ASP A 1 242 ? -3.293 -15.192 14.649 1.00 84.25 242 ASP A O 1
ATOM 1928 N N . ASN A 1 243 ? -2.261 -13.650 13.389 1.00 90.25 243 ASN A N 1
ATOM 1929 C CA . ASN A 1 243 ? -3.310 -13.577 12.365 1.00 90.25 243 ASN A CA 1
ATOM 1930 C C . ASN A 1 243 ? -2.879 -14.069 10.971 1.00 90.25 243 ASN A C 1
ATOM 1932 O O . ASN A 1 243 ? -3.676 -14.019 10.028 1.00 90.25 243 ASN A O 1
ATOM 1936 N N . ALA A 1 244 ? -1.652 -14.580 10.829 1.00 88.56 244 ALA A N 1
ATOM 1937 C CA . ALA A 1 244 ? -1.072 -14.987 9.548 1.00 88.56 244 ALA A CA 1
ATOM 1938 C C . ALA A 1 244 ? -1.961 -15.960 8.764 1.00 88.56 244 ALA A C 1
ATOM 1940 O O . ALA A 1 244 ? -2.146 -15.804 7.561 1.00 88.56 244 ALA A O 1
ATOM 1941 N N . ARG A 1 245 ? -2.574 -16.937 9.445 1.00 88.44 245 ARG A N 1
ATOM 1942 C CA . ARG A 1 245 ? -3.479 -17.909 8.811 1.00 88.44 245 ARG A CA 1
ATOM 1943 C C . ARG A 1 245 ? -4.723 -17.241 8.224 1.00 88.44 245 ARG A C 1
ATOM 1945 O O . ARG A 1 245 ? -5.148 -17.587 7.123 1.00 88.44 245 ARG A O 1
ATOM 1952 N N . GLN A 1 246 ? -5.321 -16.304 8.959 1.00 92.06 246 GLN A N 1
ATOM 1953 C CA . GLN A 1 246 ? -6.510 -15.589 8.504 1.00 92.06 246 GLN A CA 1
ATOM 1954 C C . GLN A 1 246 ? -6.174 -14.673 7.326 1.00 92.06 246 GLN A C 1
ATOM 1956 O O . GLN A 1 246 ? -6.886 -14.708 6.321 1.00 92.06 246 GLN A O 1
ATOM 1961 N N . ALA A 1 247 ? -5.083 -13.911 7.432 1.00 93.88 247 ALA A N 1
ATOM 1962 C CA . ALA A 1 247 ? -4.593 -13.055 6.359 1.00 93.88 247 ALA A CA 1
ATOM 1963 C C . ALA A 1 247 ? -4.274 -13.874 5.101 1.00 93.88 247 ALA A C 1
ATOM 1965 O O . ALA A 1 247 ? -4.801 -13.567 4.036 1.00 93.88 247 ALA A O 1
ATOM 1966 N N . ALA A 1 248 ? -3.520 -14.973 5.229 1.00 93.88 248 ALA A N 1
ATOM 1967 C CA . ALA A 1 248 ? -3.208 -15.870 4.118 1.00 93.88 248 ALA A CA 1
ATOM 1968 C C . ALA A 1 248 ? -4.476 -16.392 3.433 1.00 93.88 248 ALA A C 1
ATOM 1970 O O . ALA A 1 248 ? -4.585 -16.293 2.218 1.00 93.88 248 ALA A O 1
ATOM 1971 N N . ARG A 1 249 ? -5.480 -16.853 4.193 1.00 95.19 249 ARG A N 1
ATOM 1972 C CA . ARG A 1 249 ? -6.756 -17.320 3.626 1.00 95.19 249 ARG A CA 1
ATOM 1973 C C . ARG A 1 249 ? -7.462 -16.241 2.799 1.00 95.19 249 ARG A C 1
ATOM 1975 O O . ARG A 1 249 ? -7.965 -16.538 1.721 1.00 95.19 249 ARG A O 1
ATOM 1982 N N . LEU A 1 250 ? -7.537 -15.010 3.306 1.00 94.50 250 LEU A N 1
ATOM 1983 C CA . LEU A 1 250 ? -8.177 -13.897 2.592 1.00 94.50 250 LEU A CA 1
ATOM 1984 C C . LEU A 1 250 ? -7.389 -13.510 1.334 1.00 94.50 250 LEU A C 1
ATOM 1986 O O . LEU A 1 250 ? -7.972 -13.314 0.269 1.00 94.50 250 LEU A O 1
ATOM 1990 N N . LEU A 1 251 ? -6.063 -13.460 1.448 1.00 95.00 251 LEU A N 1
ATOM 1991 C CA . LEU A 1 251 ? -5.160 -13.153 0.344 1.00 95.00 251 LEU A CA 1
ATOM 1992 C C . LEU A 1 251 ? -5.173 -14.242 -0.735 1.00 95.00 251 LEU A C 1
ATOM 1994 O O . LEU A 1 251 ? -5.099 -13.911 -1.913 1.00 95.00 251 LEU A O 1
ATOM 1998 N N . SER A 1 252 ? -5.331 -15.519 -0.374 1.00 93.12 252 SER A N 1
ATOM 1999 C CA . SER A 1 252 ? -5.475 -16.617 -1.336 1.00 93.12 252 SER A CA 1
ATOM 2000 C C . SER A 1 252 ? -6.713 -16.454 -2.215 1.00 93.12 252 SER A C 1
ATOM 2002 O O . SER A 1 252 ? -6.634 -16.720 -3.410 1.00 93.12 252 SER A O 1
ATOM 2004 N N . TRP A 1 253 ? -7.837 -15.976 -1.667 1.00 93.69 253 TRP A N 1
ATOM 2005 C CA . TRP A 1 253 ? -9.031 -15.694 -2.471 1.00 93.69 253 TRP A CA 1
ATOM 2006 C C . TRP A 1 253 ? -8.813 -14.542 -3.447 1.00 93.69 253 TRP A C 1
ATOM 2008 O O . TRP A 1 253 ? -9.189 -14.657 -4.613 1.00 93.69 253 TRP A O 1
ATOM 2018 N N . TYR A 1 254 ? -8.164 -13.465 -2.992 1.00 93.56 254 TYR A N 1
ATOM 2019 C CA . TYR A 1 254 ? -7.737 -12.377 -3.874 1.00 93.56 254 TYR A CA 1
ATOM 2020 C C . TYR A 1 254 ? -6.837 -12.904 -4.997 1.00 93.56 254 TYR A C 1
ATOM 2022 O O . TYR A 1 254 ? -7.096 -12.637 -6.168 1.00 93.56 254 TYR A O 1
ATOM 2030 N N . PHE A 1 255 ? -5.824 -13.699 -4.650 1.00 89.81 255 PHE A N 1
ATOM 2031 C CA . PHE A 1 255 ? -4.900 -14.277 -5.617 1.00 89.81 255 PHE A CA 1
ATOM 2032 C C . PHE A 1 255 ? -5.588 -15.173 -6.626 1.00 89.81 255 PHE A C 1
ATOM 2034 O O . PHE A 1 255 ? -5.312 -15.056 -7.812 1.00 89.81 255 PHE A O 1
ATOM 2041 N N . LEU A 1 256 ? -6.477 -16.055 -6.173 1.00 91.69 256 LEU A N 1
ATOM 2042 C CA . LEU A 1 256 ? -7.193 -16.961 -7.057 1.00 91.69 256 LEU A CA 1
ATOM 2043 C C . LEU A 1 256 ? -8.079 -16.179 -8.030 1.00 91.69 256 LEU A C 1
ATOM 2045 O O . LEU A 1 256 ? -8.040 -16.440 -9.229 1.00 91.69 256 LEU A O 1
ATOM 2049 N N . GLY A 1 257 ? -8.819 -15.182 -7.537 1.00 92.38 257 GLY A N 1
ATOM 2050 C CA . GLY A 1 257 ? -9.630 -14.308 -8.386 1.00 92.38 257 GLY A CA 1
ATOM 2051 C C . GLY A 1 257 ? -8.784 -13.528 -9.394 1.00 92.38 257 GLY A C 1
ATOM 2052 O O . GLY A 1 257 ? -9.085 -13.529 -10.586 1.00 92.38 257 GLY A O 1
ATOM 2053 N N . GLY A 1 258 ? -7.688 -12.917 -8.937 1.00 89.38 258 GLY A N 1
ATOM 2054 C CA . GLY A 1 258 ? -6.748 -12.198 -9.796 1.00 89.38 258 GLY A CA 1
ATOM 2055 C C . GLY A 1 258 ? -6.105 -13.103 -10.847 1.00 89.38 258 GLY A C 1
ATOM 2056 O O . GLY A 1 258 ? -6.064 -12.741 -12.017 1.00 89.38 258 GLY A O 1
ATOM 2057 N N . LEU A 1 259 ? -5.674 -14.306 -10.462 1.00 87.88 259 LEU A N 1
ATOM 2058 C CA . LEU A 1 259 ? -5.098 -15.296 -11.368 1.00 87.88 259 LEU A CA 1
ATOM 2059 C C . LEU A 1 259 ? -6.103 -15.720 -12.439 1.00 87.88 259 LEU A C 1
ATOM 2061 O O . LEU A 1 259 ? -5.751 -15.733 -13.612 1.00 87.88 259 LEU A O 1
ATOM 2065 N N . VAL A 1 260 ? -7.352 -16.016 -12.062 1.00 91.69 260 VAL A N 1
ATOM 2066 C CA . VAL A 1 260 ? -8.413 -16.357 -13.023 1.00 91.69 260 VAL A CA 1
ATOM 2067 C C . VAL A 1 260 ? -8.624 -15.218 -14.018 1.00 91.69 260 VAL A C 1
ATOM 2069 O O . VAL A 1 260 ? -8.665 -15.469 -15.220 1.00 91.69 260 VAL A O 1
ATOM 2072 N N . LEU A 1 261 ? -8.698 -13.970 -13.549 1.00 89.88 261 LEU A N 1
ATOM 2073 C CA . LEU A 1 261 ? -8.862 -12.804 -14.421 1.00 89.88 261 LEU A CA 1
ATOM 2074 C C . LEU A 1 261 ? -7.666 -12.600 -15.356 1.00 89.88 261 LEU A C 1
ATOM 2076 O O . LEU A 1 261 ? -7.858 -12.337 -16.540 1.00 89.88 261 LEU A O 1
ATOM 2080 N N . VAL A 1 262 ? -6.441 -12.741 -14.848 1.00 87.00 262 VAL A N 1
ATOM 2081 C CA . VAL A 1 262 ? -5.215 -12.577 -15.639 1.00 87.00 262 VAL A CA 1
ATOM 2082 C C . VAL A 1 262 ? -5.062 -13.699 -16.660 1.00 87.00 262 VAL A C 1
ATOM 2084 O O . VAL A 1 262 ? -4.731 -13.424 -17.808 1.00 87.00 262 VAL A O 1
ATOM 2087 N N . VAL A 1 263 ? -5.339 -14.949 -16.286 1.00 87.56 263 VAL A N 1
ATOM 2088 C CA . VAL A 1 263 ? -5.271 -16.092 -17.205 1.00 87.56 263 VAL A CA 1
ATOM 2089 C C . VAL A 1 263 ? -6.368 -15.998 -18.259 1.00 87.56 263 VAL A C 1
ATOM 2091 O O . VAL A 1 263 ? -6.068 -16.121 -19.440 1.00 87.56 263 VAL A O 1
ATOM 2094 N N . ALA A 1 264 ? -7.620 -15.733 -17.874 1.00 90.25 264 ALA A N 1
ATOM 2095 C CA . ALA A 1 264 ? -8.727 -15.629 -18.824 1.00 90.25 264 ALA A CA 1
ATOM 2096 C C . ALA A 1 264 ? -8.580 -14.407 -19.744 1.00 90.25 264 ALA A C 1
ATOM 2098 O O . ALA A 1 264 ? -8.705 -14.526 -20.963 1.00 90.25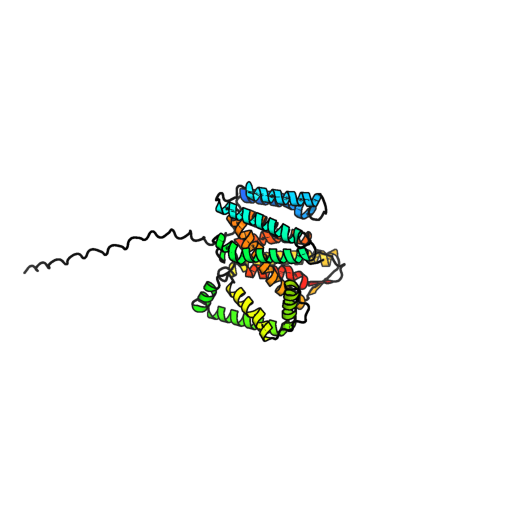 264 ALA A O 1
ATOM 2099 N N . GLY A 1 265 ? -8.270 -13.242 -19.169 1.00 86.88 265 GLY A N 1
ATOM 2100 C CA . GLY A 1 265 ? -8.053 -12.001 -19.910 1.00 86.88 265 GLY A CA 1
ATOM 2101 C C . GLY A 1 265 ? -6.812 -12.069 -20.794 1.00 86.88 265 GLY A C 1
ATOM 2102 O O . GLY A 1 265 ? -6.876 -11.698 -21.962 1.00 86.88 265 GLY A O 1
ATOM 2103 N N . GLY A 1 266 ? -5.709 -12.612 -20.275 1.00 85.25 266 GLY A N 1
ATOM 2104 C CA . GLY A 1 266 ? -4.482 -12.860 -21.027 1.00 85.25 266 GLY A CA 1
ATOM 2105 C C . GLY A 1 266 ? -4.691 -13.869 -22.152 1.00 85.25 266 GLY A C 1
ATOM 2106 O O . GLY A 1 266 ? -4.276 -13.607 -23.273 1.00 85.25 266 GLY A O 1
ATOM 2107 N N . TYR A 1 267 ? -5.404 -14.973 -21.908 1.00 87.94 267 TYR A N 1
ATOM 2108 C CA . TYR A 1 267 ? -5.760 -15.944 -22.946 1.00 87.94 267 TYR A CA 1
ATOM 2109 C C . TYR A 1 267 ? -6.565 -15.296 -24.078 1.00 87.94 267 TYR A C 1
ATOM 2111 O O . TYR A 1 267 ? -6.203 -15.406 -25.250 1.00 87.94 267 TYR A O 1
ATOM 2119 N N . LEU A 1 268 ? -7.636 -14.577 -23.734 1.00 90.81 268 LEU A N 1
ATOM 2120 C CA . LEU A 1 268 ? -8.475 -13.905 -24.721 1.00 90.81 268 LEU A CA 1
ATOM 2121 C C . LEU A 1 268 ? -7.683 -12.847 -25.501 1.00 90.81 268 LEU A C 1
ATOM 2123 O O . LEU A 1 268 ? -7.721 -12.807 -26.726 1.00 90.81 268 LEU A O 1
ATOM 2127 N N . TYR A 1 269 ? -6.948 -11.993 -24.799 1.00 86.81 269 TYR A N 1
ATOM 2128 C CA . TYR A 1 269 ? -6.283 -10.858 -25.418 1.00 86.81 269 TYR A CA 1
ATOM 2129 C C . TYR A 1 269 ? -5.026 -11.256 -26.201 1.00 86.81 269 TYR A C 1
ATOM 2131 O O . TYR A 1 269 ? -4.885 -10.868 -27.358 1.00 86.81 269 TYR A O 1
ATOM 2139 N N . ILE A 1 270 ? -4.131 -12.040 -25.597 1.00 85.75 270 ILE A N 1
ATOM 2140 C CA . ILE A 1 270 ? -2.834 -12.401 -26.183 1.00 85.75 270 ILE A CA 1
ATOM 2141 C C . ILE A 1 270 ? -3.032 -13.464 -27.264 1.00 85.75 270 ILE A C 1
ATOM 2143 O O . ILE A 1 270 ? -2.657 -13.241 -28.412 1.00 85.75 270 ILE A O 1
ATOM 2147 N N . TYR A 1 271 ? -3.672 -14.588 -26.925 1.00 86.94 271 TYR A N 1
ATOM 2148 C CA . TYR A 1 271 ? -3.754 -15.731 -27.836 1.00 86.94 271 TYR A CA 1
ATOM 2149 C C . TYR A 1 271 ? -4.861 -15.564 -28.876 1.00 86.94 271 TYR A C 1
ATOM 2151 O O . TYR A 1 271 ? -4.618 -15.741 -30.066 1.00 86.94 271 TYR A O 1
ATOM 2159 N N . ARG A 1 272 ? -6.091 -15.232 -28.454 1.00 90.25 272 ARG A N 1
ATOM 2160 C CA . ARG A 1 272 ? -7.241 -15.201 -29.378 1.00 90.25 272 ARG A CA 1
ATOM 2161 C C . ARG A 1 272 ? -7.282 -13.961 -30.263 1.00 90.25 272 ARG A C 1
ATOM 2163 O O . ARG A 1 272 ? -7.613 -14.098 -31.435 1.00 90.25 272 ARG A O 1
ATOM 2170 N N . LEU A 1 273 ? -6.995 -12.780 -29.716 1.00 89.12 273 LEU A N 1
ATOM 2171 C CA . LEU A 1 273 ? -7.127 -11.526 -30.466 1.00 89.12 273 LEU A CA 1
ATOM 2172 C C . LEU A 1 273 ? -5.854 -11.129 -31.224 1.00 89.12 273 LEU A C 1
ATOM 2174 O O . LEU A 1 273 ? -5.969 -10.518 -32.281 1.00 89.12 273 LEU A O 1
ATOM 2178 N N . HIS A 1 274 ? -4.666 -11.464 -30.709 1.00 89.62 274 HIS A N 1
ATOM 2179 C CA . HIS A 1 274 ? -3.396 -10.967 -31.260 1.00 89.62 274 HIS A CA 1
ATOM 2180 C C . HIS A 1 274 ? -2.415 -12.066 -31.692 1.00 89.62 274 HIS A C 1
ATOM 2182 O O . HIS A 1 274 ? -1.363 -11.737 -32.230 1.00 89.62 274 HIS A O 1
ATOM 2188 N N . GLY A 1 275 ? -2.735 -13.349 -31.482 1.00 90.38 275 GLY A N 1
ATOM 2189 C CA . GLY A 1 275 ? -1.886 -14.472 -31.900 1.00 90.38 275 GLY A CA 1
ATOM 2190 C C . GLY A 1 275 ? -0.532 -14.568 -31.184 1.00 90.38 275 GLY A C 1
ATOM 2191 O O . GLY A 1 275 ? 0.348 -15.285 -31.653 1.00 90.38 275 GLY A O 1
ATOM 2192 N N . GLY A 1 276 ? -0.351 -13.856 -30.070 1.00 90.31 276 GLY A N 1
ATOM 2193 C CA . GLY A 1 276 ? 0.861 -13.935 -29.258 1.00 90.31 276 GLY A CA 1
ATOM 2194 C C . GLY A 1 276 ? 0.892 -15.183 -28.375 1.00 90.31 276 GLY A C 1
ATOM 2195 O O . GLY A 1 276 ? -0.107 -15.892 -28.221 1.00 90.31 276 GLY A O 1
ATOM 2196 N N . TRP A 1 277 ? 2.034 -15.422 -27.734 1.00 89.31 277 TRP A N 1
ATOM 2197 C CA . TRP A 1 277 ? 2.204 -16.473 -26.727 1.00 89.31 277 TRP A CA 1
ATOM 2198 C C . TRP A 1 277 ? 2.978 -15.966 -25.510 1.00 89.31 277 TRP A C 1
ATOM 2200 O O . TRP A 1 277 ? 3.604 -14.907 -25.539 1.00 89.31 277 TRP A O 1
ATOM 2210 N N . VAL A 1 278 ? 2.894 -16.713 -24.408 1.00 89.19 278 VAL A N 1
ATOM 2211 C CA . VAL A 1 278 ? 3.530 -16.359 -23.135 1.00 89.19 278 VAL A CA 1
ATOM 2212 C C . VAL A 1 278 ? 4.693 -17.303 -22.855 1.00 89.19 278 VAL A C 1
ATOM 2214 O O . VAL A 1 278 ? 4.500 -18.514 -22.771 1.00 89.19 278 VAL A O 1
ATOM 2217 N N . GLU A 1 279 ? 5.881 -16.745 -22.642 1.00 90.56 279 GLU A N 1
ATOM 2218 C CA . GLU A 1 279 ? 7.063 -17.480 -22.195 1.00 90.56 279 GLU A CA 1
ATOM 2219 C C . GLU A 1 279 ? 7.337 -17.243 -20.709 1.00 90.56 279 GLU A C 1
ATOM 2221 O O . GLU A 1 279 ? 7.346 -16.108 -20.222 1.00 90.56 279 GLU A O 1
ATOM 2226 N N . LEU A 1 280 ? 7.601 -18.329 -19.981 1.00 90.56 280 LEU A N 1
ATOM 2227 C CA . LEU A 1 280 ? 7.964 -18.276 -18.569 1.00 90.56 280 LEU A CA 1
ATOM 2228 C C . LEU A 1 280 ? 9.454 -17.972 -18.411 1.00 90.56 280 LEU A C 1
ATOM 2230 O O . LEU A 1 280 ? 10.314 -18.712 -18.882 1.00 90.56 280 LEU A O 1
ATOM 2234 N N . ARG A 1 281 ? 9.762 -16.916 -17.659 1.00 90.62 281 ARG A N 1
ATOM 2235 C CA . ARG A 1 281 ? 11.120 -16.512 -17.284 1.00 90.62 281 ARG A CA 1
ATOM 2236 C C . ARG A 1 281 ? 11.287 -16.606 -15.768 1.00 90.62 281 ARG A C 1
ATOM 2238 O O . ARG A 1 281 ? 11.286 -15.583 -15.083 1.00 90.62 281 ARG A O 1
ATOM 2245 N N . PRO A 1 282 ? 11.435 -17.820 -15.207 1.00 82.88 282 PRO A N 1
ATOM 2246 C CA . PRO A 1 282 ? 11.342 -18.041 -13.764 1.00 82.88 282 PRO A CA 1
ATOM 2247 C C . PRO A 1 282 ? 12.391 -17.259 -12.969 1.00 82.88 282 PRO A C 1
ATOM 2249 O O . PRO A 1 282 ? 12.071 -16.702 -11.926 1.00 82.88 282 PRO A O 1
ATOM 2252 N N . LEU A 1 283 ? 13.625 -17.147 -13.469 1.00 80.81 283 LEU A N 1
ATOM 2253 C CA . LEU A 1 283 ? 14.690 -16.403 -12.787 1.00 80.81 283 LEU A CA 1
ATOM 2254 C C . LEU A 1 283 ? 14.434 -14.886 -12.762 1.00 80.81 283 LEU A C 1
ATOM 2256 O O . LEU A 1 283 ? 14.612 -14.238 -11.728 1.00 80.81 283 LEU A O 1
ATOM 2260 N N . GLN A 1 284 ? 13.967 -14.317 -13.877 1.00 82.19 284 GLN A N 1
ATOM 2261 C CA . GLN A 1 284 ? 13.559 -12.906 -13.941 1.00 82.19 284 GLN A CA 1
ATOM 2262 C C . GLN A 1 284 ? 12.333 -12.655 -13.056 1.00 82.19 284 GLN A C 1
ATOM 2264 O O . GLN A 1 284 ? 12.312 -11.692 -12.296 1.00 82.19 284 GLN A O 1
ATOM 2269 N N . GLY A 1 285 ? 11.380 -13.587 -13.056 1.00 82.12 285 GLY A N 1
ATOM 2270 C CA . GLY A 1 285 ? 10.237 -13.582 -12.153 1.00 82.12 285 GLY A CA 1
ATOM 2271 C C . GLY A 1 285 ? 10.643 -13.574 -10.683 1.00 82.12 285 GLY A C 1
ATOM 2272 O O . GLY A 1 285 ? 10.201 -12.713 -9.935 1.00 82.12 285 GLY A O 1
ATOM 2273 N N . LEU A 1 286 ? 11.522 -14.484 -10.258 1.00 79.19 286 LEU A N 1
ATOM 2274 C CA . LEU A 1 286 ? 11.976 -14.567 -8.866 1.00 79.19 286 LEU A CA 1
ATOM 2275 C C . LEU A 1 286 ? 12.702 -13.293 -8.417 1.00 79.19 286 LEU A C 1
ATOM 2277 O O . LEU A 1 286 ? 12.433 -12.784 -7.328 1.00 79.19 286 LEU A O 1
ATOM 2281 N N . THR A 1 287 ? 13.591 -12.754 -9.257 1.00 76.38 287 THR A N 1
ATOM 2282 C CA . THR A 1 287 ? 14.285 -11.489 -8.958 1.00 76.38 287 THR A CA 1
ATOM 2283 C C . THR A 1 287 ? 13.317 -10.309 -8.883 1.00 76.38 287 THR A C 1
ATOM 2285 O O . THR A 1 287 ? 13.415 -9.500 -7.956 1.00 76.38 287 THR A O 1
ATOM 2288 N N . GLY A 1 288 ? 12.338 -10.244 -9.790 1.00 79.12 288 GLY A N 1
ATOM 2289 C CA . GLY A 1 288 ? 11.271 -9.252 -9.756 1.00 79.12 288 GLY A CA 1
ATOM 2290 C C . GLY A 1 288 ? 10.426 -9.366 -8.492 1.00 79.12 288 GLY A C 1
ATOM 2291 O O . GLY A 1 288 ? 10.324 -8.400 -7.743 1.00 79.12 288 GLY A O 1
ATOM 2292 N N . VAL A 1 289 ? 9.889 -10.549 -8.193 1.00 81.75 289 VAL A N 1
ATOM 2293 C CA . VAL A 1 289 ? 9.050 -10.796 -7.009 1.00 81.75 289 VAL A CA 1
ATOM 2294 C C . VAL A 1 289 ? 9.781 -10.444 -5.715 1.00 81.75 289 VAL A C 1
ATOM 2296 O O . VAL A 1 289 ? 9.201 -9.778 -4.862 1.00 81.75 289 VAL A O 1
ATOM 2299 N N . GLY A 1 290 ? 11.056 -10.823 -5.569 1.00 75.81 290 GLY A N 1
ATOM 2300 C CA . GLY A 1 290 ? 11.849 -10.487 -4.383 1.00 75.81 290 GLY A CA 1
ATOM 2301 C C . GLY A 1 290 ? 12.031 -8.977 -4.195 1.00 75.81 290 GLY A C 1
ATOM 2302 O O . GLY A 1 290 ? 11.769 -8.447 -3.113 1.00 75.81 290 GLY A O 1
ATOM 2303 N N . GLY A 1 291 ? 12.421 -8.265 -5.259 1.00 75.00 291 GLY A N 1
ATOM 2304 C CA . GLY A 1 291 ? 12.571 -6.807 -5.225 1.00 75.00 291 GLY A CA 1
ATOM 2305 C C . GLY A 1 291 ? 11.247 -6.081 -4.963 1.00 75.00 291 GLY A C 1
ATOM 2306 O O . GLY A 1 291 ? 11.184 -5.181 -4.120 1.00 75.00 291 GLY A O 1
ATOM 2307 N N . TYR A 1 292 ? 10.175 -6.511 -5.632 1.00 80.31 292 TYR A N 1
ATOM 2308 C CA . TYR A 1 292 ? 8.835 -5.957 -5.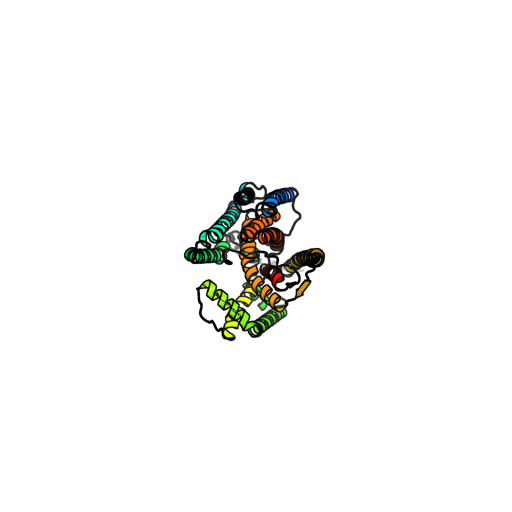451 1.00 80.31 292 TYR A CA 1
ATOM 2309 C C . TYR A 1 292 ? 8.220 -6.316 -4.098 1.00 80.31 292 TYR A C 1
ATOM 2311 O O . TYR A 1 292 ? 7.385 -5.558 -3.629 1.00 80.31 292 TYR A O 1
ATOM 2319 N N . ALA A 1 293 ? 8.600 -7.415 -3.442 1.00 84.25 293 ALA A N 1
ATOM 2320 C CA . ALA A 1 293 ? 8.077 -7.741 -2.113 1.00 84.25 293 ALA A CA 1
ATOM 2321 C C . ALA A 1 293 ? 8.608 -6.770 -1.051 1.00 84.25 293 ALA A C 1
ATOM 2323 O O . ALA A 1 293 ? 7.849 -6.272 -0.216 1.00 84.25 293 ALA A O 1
ATOM 2324 N N . LEU A 1 294 ? 9.904 -6.444 -1.113 1.00 79.62 294 LEU A N 1
ATOM 2325 C CA . LEU A 1 294 ? 10.500 -5.437 -0.234 1.00 79.62 294 LEU A CA 1
ATOM 2326 C C . LEU A 1 294 ? 9.902 -4.054 -0.510 1.00 79.62 294 LEU A C 1
ATOM 2328 O O . LEU A 1 294 ? 9.439 -3.379 0.409 1.00 79.62 294 LEU A O 1
ATOM 2332 N N . TRP A 1 295 ? 9.886 -3.651 -1.783 1.00 81.94 295 TRP A N 1
ATOM 2333 C CA . TRP A 1 295 ? 9.318 -2.369 -2.192 1.00 81.94 295 TRP A CA 1
ATOM 2334 C C . TRP A 1 295 ? 7.827 -2.266 -1.859 1.00 81.94 295 TRP A C 1
ATOM 2336 O O . TRP A 1 295 ? 7.391 -1.279 -1.271 1.00 81.94 295 TRP A O 1
ATOM 2346 N N . GLY A 1 296 ? 7.070 -3.317 -2.158 1.00 88.06 296 GLY A N 1
ATOM 2347 C CA . GLY A 1 296 ? 5.657 -3.455 -1.845 1.00 88.06 296 GLY A CA 1
ATOM 2348 C C . GLY A 1 296 ? 5.409 -3.333 -0.353 1.00 88.06 296 GLY A C 1
ATOM 2349 O O . GLY A 1 296 ? 4.559 -2.554 0.044 1.00 88.06 296 GLY A O 1
ATOM 2350 N N . THR A 1 297 ? 6.215 -3.972 0.501 1.00 88.38 297 THR A N 1
ATOM 2351 C CA . THR A 1 297 ? 6.051 -3.811 1.955 1.00 88.38 297 THR A CA 1
ATOM 2352 C C . THR A 1 297 ? 6.257 -2.366 2.415 1.00 88.38 297 THR A C 1
ATOM 2354 O O . THR A 1 297 ? 5.508 -1.885 3.262 1.00 88.38 297 THR A O 1
ATOM 2357 N N . LEU A 1 298 ? 7.240 -1.649 1.859 1.00 87.00 298 LEU A N 1
ATOM 2358 C CA . LEU A 1 298 ? 7.439 -0.229 2.171 1.00 87.00 298 LEU A CA 1
ATOM 2359 C C . LEU A 1 298 ? 6.254 0.627 1.704 1.00 87.00 298 LEU A C 1
ATOM 2361 O O . LEU A 1 298 ? 5.856 1.555 2.408 1.00 87.00 298 LEU A O 1
ATOM 2365 N N . GLN A 1 299 ? 5.674 0.309 0.544 1.00 91.69 299 GLN A N 1
ATOM 2366 C CA . GLN A 1 299 ? 4.455 0.964 0.077 1.00 91.69 299 GLN A CA 1
ATOM 2367 C C . GLN A 1 299 ? 3.270 0.642 0.993 1.00 91.69 299 GLN A C 1
ATOM 2369 O O . GLN A 1 299 ? 2.609 1.561 1.469 1.00 91.69 299 GLN A O 1
ATOM 2374 N N . GLU A 1 300 ? 3.031 -0.627 1.318 1.00 94.88 300 GLU A N 1
ATOM 2375 C CA . GLU A 1 300 ? 1.936 -1.017 2.207 1.00 94.88 300 GLU A CA 1
ATOM 2376 C C . GLU A 1 300 ? 2.089 -0.397 3.601 1.00 94.88 300 GLU A C 1
ATOM 2378 O O . GLU A 1 300 ? 1.094 -0.013 4.212 1.00 94.88 300 GLU A O 1
ATOM 2383 N N . LEU A 1 301 ? 3.318 -0.217 4.101 1.00 93.88 301 LEU A N 1
ATOM 2384 C CA . LEU A 1 301 ? 3.565 0.491 5.360 1.00 93.88 301 LEU A CA 1
ATOM 2385 C C . LEU A 1 301 ? 3.022 1.926 5.308 1.00 93.88 301 LEU A C 1
ATOM 2387 O O . LEU A 1 301 ? 2.390 2.410 6.245 1.00 93.88 301 LEU A O 1
ATOM 2391 N N . LEU A 1 302 ? 3.235 2.622 4.195 1.00 95.19 302 LEU A N 1
ATOM 2392 C CA . LEU A 1 302 ? 2.698 3.963 4.012 1.00 95.19 302 LEU A CA 1
ATOM 2393 C C . LEU A 1 302 ? 1.169 3.938 3.870 1.00 95.19 302 LEU A C 1
ATOM 2395 O O . LEU A 1 302 ? 0.461 4.707 4.522 1.00 95.19 302 LEU A O 1
ATOM 2399 N N . PHE A 1 303 ? 0.638 3.071 3.014 1.00 97.38 303 PHE A N 1
ATOM 2400 C CA . PHE A 1 303 ? -0.763 3.156 2.603 1.00 97.38 303 PHE A CA 1
ATOM 2401 C C . PHE A 1 303 ? -1.727 2.420 3.525 1.00 97.38 303 PHE A C 1
ATOM 2403 O O . PHE A 1 303 ? -2.771 2.969 3.882 1.00 97.38 303 PHE A O 1
ATOM 2410 N N . LEU A 1 304 ? -1.378 1.212 3.952 1.00 97.44 304 LEU A N 1
ATOM 2411 C CA . LEU A 1 304 ? -2.199 0.409 4.849 1.00 97.44 304 LEU A CA 1
ATOM 2412 C C . LEU A 1 304 ? -1.859 0.683 6.314 1.00 97.44 304 LEU A C 1
ATOM 2414 O O . LEU A 1 304 ? -2.763 0.949 7.104 1.00 97.44 304 LEU A O 1
ATOM 2418 N N . SER A 1 305 ? -0.583 0.712 6.702 1.00 96.00 305 SER A N 1
ATOM 2419 C CA . SER A 1 305 ? -0.264 0.945 8.118 1.00 96.00 305 SER A CA 1
ATOM 2420 C C . SER A 1 305 ? -0.503 2.386 8.548 1.00 96.00 305 SER A C 1
ATOM 2422 O O . SER A 1 305 ? -1.088 2.604 9.606 1.00 96.00 305 SER A O 1
ATOM 2424 N N . TYR A 1 306 ? -0.092 3.371 7.745 1.00 97.75 306 TYR A N 1
ATOM 2425 C CA . TYR A 1 306 ? -0.290 4.778 8.088 1.00 97.75 306 TYR A CA 1
ATOM 2426 C C . TYR A 1 306 ? -1.638 5.315 7.584 1.00 97.75 306 TYR A C 1
ATOM 2428 O O . TYR A 1 306 ? -2.535 5.548 8.398 1.00 97.75 306 TYR A O 1
ATOM 2436 N N . PHE A 1 307 ? -1.830 5.494 6.269 1.00 98.19 307 PHE A N 1
ATOM 2437 C CA . PHE A 1 307 ? -3.024 6.179 5.748 1.00 98.19 307 PHE A CA 1
ATOM 2438 C C . PHE A 1 307 ? -4.333 5.468 6.107 1.00 98.19 307 PHE A C 1
ATOM 2440 O O . PHE A 1 307 ? -5.250 6.113 6.618 1.00 98.19 307 PHE A O 1
ATOM 2447 N N . ASN A 1 308 ? -4.442 4.157 5.878 1.00 98.06 308 ASN A N 1
ATOM 2448 C CA . ASN A 1 308 ? -5.665 3.420 6.186 1.00 98.06 308 ASN A CA 1
ATOM 2449 C C . ASN A 1 308 ? -5.989 3.461 7.688 1.00 98.06 308 ASN A C 1
ATOM 2451 O O . ASN A 1 308 ? -7.141 3.707 8.040 1.00 98.06 308 ASN A O 1
ATOM 2455 N N . THR A 1 309 ? -4.997 3.341 8.575 1.00 97.19 309 THR A N 1
ATOM 2456 C CA . THR A 1 309 ? -5.199 3.499 10.028 1.00 97.19 309 THR A CA 1
ATOM 2457 C C . THR A 1 309 ? -5.729 4.884 10.388 1.00 97.19 309 THR A C 1
ATOM 2459 O O . THR A 1 309 ? -6.741 4.984 11.086 1.00 97.19 309 THR A O 1
ATOM 2462 N N . ARG A 1 310 ? -5.118 5.960 9.868 1.00 97.44 310 ARG A N 1
ATOM 2463 C CA . ARG A 1 310 ? -5.598 7.336 10.096 1.00 97.44 310 ARG A CA 1
ATOM 2464 C C . ARG A 1 310 ? -7.052 7.513 9.643 1.00 97.44 310 ARG A C 1
ATOM 2466 O O . ARG A 1 310 ? -7.883 8.057 10.369 1.00 97.44 310 ARG A O 1
ATOM 2473 N N . ILE A 1 311 ? -7.364 7.015 8.446 1.00 98.00 311 ILE A N 1
ATOM 2474 C CA . ILE A 1 311 ? -8.694 7.116 7.837 1.00 98.00 311 ILE A CA 1
ATOM 2475 C C . ILE A 1 311 ? -9.734 6.354 8.667 1.00 98.00 311 ILE A C 1
ATOM 2477 O O . ILE A 1 311 ? -10.775 6.910 9.019 1.00 98.00 311 ILE A O 1
ATOM 2481 N N . ARG A 1 312 ? -9.438 5.109 9.052 1.00 96.88 312 ARG A N 1
ATOM 2482 C CA . ARG A 1 312 ? -10.326 4.268 9.872 1.00 96.88 312 ARG A CA 1
ATOM 2483 C C . ARG A 1 312 ? -10.580 4.836 11.259 1.00 96.88 312 ARG A C 1
ATOM 2485 O O . ARG A 1 312 ? -11.651 4.633 11.820 1.00 96.88 312 ARG A O 1
ATOM 2492 N N . GLN A 1 313 ? -9.603 5.536 11.825 1.00 95.94 313 GLN A N 1
ATOM 2493 C CA . GLN A 1 313 ? -9.786 6.215 13.102 1.00 95.94 313 GLN A CA 1
ATOM 2494 C C . GLN A 1 313 ? -10.774 7.379 13.010 1.00 95.94 313 GLN A C 1
ATOM 2496 O O . GLN A 1 313 ? -11.325 7.761 14.037 1.00 95.94 313 GLN A O 1
ATOM 2501 N N . GLY A 1 314 ? -11.021 7.939 11.821 1.00 96.62 314 GLY A N 1
ATOM 2502 C CA . GLY A 1 314 ? -12.012 8.999 11.643 1.00 96.62 314 GLY A CA 1
ATOM 2503 C C . GLY A 1 314 ? -13.321 8.587 10.975 1.00 96.62 314 GLY A C 1
ATOM 2504 O O . GLY A 1 314 ? -14.250 9.394 10.936 1.00 96.62 314 GLY A O 1
ATOM 2505 N N . LEU A 1 315 ? -13.436 7.347 10.496 1.00 96.94 315 LEU A N 1
ATOM 2506 C CA . LEU A 1 315 ? -14.648 6.816 9.873 1.00 96.94 315 LEU A CA 1
ATOM 2507 C C . LEU A 1 315 ? -15.196 5.611 10.654 1.00 96.94 315 LEU A C 1
ATOM 2509 O O . LEU A 1 315 ? -14.469 4.856 11.298 1.00 96.94 315 LEU A O 1
ATOM 2513 N N . THR A 1 316 ? -16.511 5.428 10.627 1.00 95.69 316 THR A N 1
ATOM 2514 C CA . THR A 1 316 ? -17.189 4.237 11.163 1.00 95.69 316 THR A CA 1
ATOM 2515 C C . THR A 1 316 ? -17.356 3.155 10.100 1.00 95.69 316 THR A C 1
ATOM 2517 O O . THR A 1 316 ? -17.450 1.976 10.439 1.00 95.69 316 THR A O 1
ATOM 2520 N N . SER A 1 317 ? -17.345 3.543 8.819 1.00 96.50 317 SER A N 1
ATOM 2521 C CA . SER A 1 317 ? -17.504 2.626 7.693 1.00 96.50 317 SER A CA 1
ATOM 2522 C C . SER A 1 317 ? -16.154 2.072 7.204 1.00 96.50 317 SER A C 1
ATOM 2524 O O . SER A 1 317 ? -15.306 2.847 6.734 1.00 96.50 317 SER A O 1
ATOM 2526 N N . PRO A 1 318 ? -15.938 0.741 7.234 1.00 96.50 318 PRO A N 1
ATOM 2527 C CA . PRO A 1 318 ? -14.733 0.122 6.672 1.00 96.50 318 PRO A CA 1
ATOM 2528 C C . PRO A 1 318 ? -14.655 0.273 5.144 1.00 96.50 318 PRO A C 1
ATOM 2530 O O . PRO A 1 318 ? -13.576 0.428 4.573 1.00 96.50 318 PRO A O 1
ATOM 2533 N N . TYR A 1 319 ? -15.810 0.299 4.477 1.00 97.50 319 TYR A N 1
ATOM 2534 C CA . TYR A 1 319 ? -15.922 0.419 3.023 1.00 97.50 319 TYR A CA 1
ATOM 2535 C C . TYR A 1 319 ? -15.513 1.800 2.522 1.00 97.50 319 TYR A C 1
ATOM 2537 O O . TYR A 1 319 ? -14.733 1.905 1.577 1.00 97.50 319 TYR A O 1
ATOM 2545 N N . LEU A 1 320 ? -15.969 2.865 3.188 1.00 97.12 320 LEU A N 1
ATOM 2546 C CA . LEU A 1 320 ? -15.517 4.220 2.867 1.00 97.12 320 LEU A CA 1
ATOM 2547 C C . LEU A 1 320 ? -14.046 4.428 3.213 1.00 97.12 320 LEU A C 1
ATOM 2549 O O . LEU A 1 320 ? -13.337 5.116 2.483 1.00 97.12 320 LEU A O 1
ATOM 2553 N N . SER A 1 321 ? -13.575 3.788 4.286 1.00 97.69 321 SER A N 1
ATOM 2554 C CA . SER A 1 321 ? -12.155 3.804 4.632 1.00 97.69 321 SER A CA 1
ATOM 2555 C C . SER A 1 321 ? -11.311 3.170 3.526 1.00 97.69 321 SER A C 1
ATOM 2557 O O . SER A 1 321 ? -10.325 3.761 3.097 1.00 97.69 321 SER A O 1
ATOM 2559 N N . ALA A 1 322 ? -11.731 2.008 3.013 1.00 97.94 322 ALA A N 1
ATOM 2560 C CA . ALA A 1 322 ? -11.079 1.338 1.890 1.00 97.94 322 ALA A CA 1
ATOM 2561 C C . ALA A 1 322 ? -11.125 2.171 0.600 1.00 97.94 322 ALA A C 1
ATOM 2563 O O . ALA A 1 322 ? -10.103 2.303 -0.069 1.00 97.94 322 ALA A O 1
ATOM 2564 N N . LEU A 1 323 ? -12.273 2.780 0.283 1.00 97.75 323 LEU A N 1
ATOM 2565 C CA . LEU A 1 323 ? -12.423 3.659 -0.879 1.00 97.75 323 LEU A CA 1
ATOM 2566 C C . LEU A 1 323 ? -11.460 4.852 -0.810 1.00 97.75 323 LEU A C 1
ATOM 2568 O O . LEU A 1 323 ? -10.753 5.133 -1.774 1.00 97.75 323 LEU A O 1
ATOM 2572 N N . LEU A 1 324 ? -11.390 5.531 0.338 1.00 97.50 324 LEU A N 1
ATOM 2573 C CA . LEU A 1 324 ? -10.504 6.679 0.513 1.00 97.50 324 LEU A CA 1
ATOM 2574 C C . LEU A 1 324 ? -9.022 6.268 0.494 1.00 97.50 324 LEU A C 1
ATOM 2576 O O . LEU A 1 324 ? -8.211 6.956 -0.121 1.00 97.50 324 LEU A O 1
ATOM 2580 N N . THR A 1 325 ? -8.663 5.127 1.093 1.00 98.25 325 THR A N 1
ATOM 2581 C CA . THR A 1 325 ? -7.308 4.558 0.975 1.00 98.25 325 THR A CA 1
ATOM 2582 C C . THR A 1 325 ? -6.950 4.248 -0.479 1.00 98.25 325 THR A C 1
ATOM 2584 O O . THR A 1 325 ? -5.837 4.547 -0.907 1.00 98.25 325 THR A O 1
ATOM 2587 N N . ALA A 1 326 ? -7.885 3.709 -1.263 1.00 97.94 326 ALA A N 1
ATOM 2588 C CA . ALA A 1 326 ? -7.674 3.438 -2.680 1.00 97.94 326 ALA A CA 1
ATOM 2589 C C . ALA A 1 326 ? -7.455 4.707 -3.507 1.00 97.94 326 ALA A C 1
ATOM 2591 O O . ALA A 1 326 ? -6.549 4.744 -4.342 1.00 97.94 326 ALA A O 1
ATOM 2592 N N . VAL A 1 327 ? -8.222 5.769 -3.233 1.00 96.94 327 VAL A N 1
ATOM 2593 C CA . VAL A 1 327 ? -7.987 7.090 -3.832 1.00 96.94 327 VAL A CA 1
ATOM 2594 C C . VAL A 1 327 ? -6.569 7.559 -3.513 1.00 96.94 327 VAL A C 1
ATOM 2596 O O . VAL A 1 327 ? -5.801 7.814 -4.440 1.00 96.94 327 VAL A O 1
ATOM 2599 N N . VAL A 1 328 ? -6.189 7.584 -2.230 1.00 96.94 328 VAL A N 1
ATOM 2600 C CA . VAL A 1 328 ? -4.845 7.981 -1.775 1.00 96.94 328 VAL A CA 1
ATOM 2601 C C . VAL A 1 328 ? -3.760 7.199 -2.517 1.00 96.94 328 VAL A C 1
ATOM 2603 O O . VAL A 1 328 ? -2.881 7.811 -3.111 1.00 96.94 328 VAL A O 1
ATOM 2606 N N . PHE A 1 329 ? -3.839 5.867 -2.543 1.00 96.62 329 PHE A N 1
ATOM 2607 C CA . PHE A 1 329 ? -2.846 5.007 -3.195 1.00 96.62 329 PHE A CA 1
ATOM 2608 C C . PHE A 1 329 ? -2.727 5.266 -4.700 1.00 96.62 329 PHE A C 1
ATOM 2610 O O . PHE A 1 329 ? -1.629 5.403 -5.249 1.00 96.62 329 PHE A O 1
ATOM 2617 N N . SER A 1 330 ? -3.868 5.372 -5.381 1.00 95.69 330 SER A N 1
ATOM 2618 C CA . SER A 1 330 ? -3.908 5.601 -6.823 1.00 95.69 330 SER A CA 1
ATOM 2619 C C . SER A 1 330 ? -3.260 6.940 -7.212 1.00 95.69 330 SER A C 1
ATOM 2621 O O . SER A 1 330 ? -2.525 7.000 -8.194 1.00 95.69 330 SER A O 1
ATOM 2623 N N . LEU A 1 331 ? -3.410 7.991 -6.394 1.00 94.00 331 LEU A N 1
ATOM 2624 C CA . LEU A 1 331 ? -2.809 9.308 -6.644 1.00 94.00 331 LEU A CA 1
ATOM 2625 C C . LEU A 1 331 ? -1.272 9.315 -6.576 1.00 94.00 331 LEU A C 1
ATOM 2627 O O . LEU A 1 331 ? -0.645 10.261 -7.036 1.00 94.00 331 LEU A O 1
ATOM 2631 N N . TYR A 1 332 ? -0.619 8.268 -6.068 1.00 93.62 332 TYR A N 1
ATOM 2632 C CA . TYR A 1 332 ? 0.844 8.139 -6.172 1.00 93.62 332 TYR A CA 1
ATOM 2633 C C . TYR A 1 332 ? 1.303 7.614 -7.543 1.00 93.62 332 TYR A C 1
ATOM 2635 O O . TYR A 1 332 ? 2.501 7.510 -7.800 1.00 93.62 332 TYR A O 1
ATOM 2643 N N . HIS A 1 333 ? 0.362 7.345 -8.452 1.00 91.62 333 HIS A N 1
ATOM 2644 C CA . HIS A 1 333 ? 0.605 6.784 -9.778 1.00 91.62 333 HIS A CA 1
ATOM 2645 C C . HIS A 1 333 ? 0.174 7.733 -10.916 1.00 91.62 333 HIS A C 1
ATOM 2647 O O . HIS A 1 333 ? -0.129 7.272 -12.014 1.00 91.62 333 HIS A O 1
ATOM 2653 N N . LEU A 1 334 ? 0.186 9.060 -10.701 1.00 87.81 334 LEU A N 1
ATOM 2654 C CA . LEU A 1 334 ? -0.281 10.057 -11.691 1.00 87.81 334 LEU A CA 1
ATOM 2655 C C . LEU A 1 334 ? 0.441 10.014 -13.044 1.00 87.81 334 LEU A C 1
ATOM 2657 O O . LEU A 1 334 ? -0.057 10.564 -14.016 1.00 87.81 334 LEU A O 1
ATOM 2661 N N . THR A 1 335 ? 1.612 9.389 -13.139 1.00 84.44 335 THR A N 1
ATOM 2662 C CA . THR A 1 335 ? 2.349 9.241 -14.406 1.00 84.44 335 THR A CA 1
ATOM 2663 C C . THR A 1 335 ? 1.922 8.030 -15.231 1.00 84.44 335 THR A C 1
ATOM 2665 O O . THR A 1 335 ? 2.361 7.890 -16.373 1.00 84.44 335 THR A O 1
ATOM 2668 N N . ALA A 1 336 ? 1.096 7.152 -14.664 1.00 87.50 336 ALA A N 1
ATOM 2669 C CA . ALA A 1 336 ? 0.736 5.861 -15.227 1.00 87.50 336 ALA A CA 1
ATOM 2670 C C . ALA A 1 336 ? -0.770 5.615 -15.055 1.00 87.50 336 ALA A C 1
ATOM 2672 O O . ALA A 1 336 ? -1.191 4.859 -14.187 1.00 87.50 336 ALA A O 1
ATOM 2673 N N . TYR A 1 337 ? -1.597 6.252 -15.885 1.00 86.75 337 TYR A N 1
ATOM 2674 C CA . TYR A 1 337 ? -3.058 6.276 -15.717 1.00 86.75 337 TYR A CA 1
ATOM 2675 C C . TYR A 1 337 ? -3.722 4.895 -15.684 1.00 86.75 337 TYR A C 1
ATOM 2677 O O . TYR A 1 337 ? -4.570 4.637 -14.831 1.00 86.75 337 TYR A O 1
ATOM 2685 N N . THR A 1 338 ? -3.299 3.974 -16.553 1.00 85.88 338 THR A N 1
ATOM 2686 C CA . THR A 1 338 ? -3.790 2.588 -16.530 1.00 85.88 338 THR A CA 1
ATOM 2687 C C . THR A 1 338 ? -3.440 1.900 -15.213 1.00 85.88 338 THR A C 1
ATOM 2689 O O . THR A 1 338 ? -4.295 1.268 -14.596 1.00 85.88 338 THR A O 1
ATOM 2692 N N . LEU A 1 339 ? -2.196 2.063 -14.751 1.00 87.69 339 LEU A N 1
ATOM 2693 C CA . LEU A 1 339 ? -1.744 1.503 -13.480 1.00 87.69 339 LEU A CA 1
ATOM 2694 C C . LEU A 1 339 ? -2.510 2.130 -12.315 1.00 87.69 339 LEU A C 1
ATOM 2696 O O . LEU A 1 339 ? -2.960 1.419 -11.433 1.00 87.69 339 LEU A O 1
ATOM 2700 N N . MET A 1 340 ? -2.730 3.440 -12.343 1.00 91.00 340 MET A N 1
ATOM 2701 C CA . MET A 1 340 ? -3.503 4.168 -11.345 1.00 91.00 340 MET A CA 1
ATOM 2702 C C . MET A 1 340 ? -4.940 3.643 -11.216 1.00 91.00 340 MET A C 1
ATOM 2704 O O . MET A 1 340 ? -5.407 3.451 -10.092 1.00 91.00 340 MET A O 1
ATOM 2708 N N . ALA A 1 341 ? -5.620 3.357 -12.332 1.00 91.31 341 ALA A N 1
ATOM 2709 C CA . ALA A 1 341 ? -6.948 2.745 -12.315 1.00 91.31 341 ALA A CA 1
ATOM 2710 C C . ALA A 1 341 ? -6.918 1.329 -11.711 1.00 91.31 341 ALA A C 1
ATOM 2712 O O . ALA A 1 341 ? -7.719 1.022 -10.832 1.00 91.31 341 ALA A O 1
ATOM 2713 N N . ILE A 1 342 ? -5.960 0.485 -12.112 1.00 91.19 342 ILE A N 1
ATOM 2714 C CA . ILE A 1 342 ? -5.784 -0.863 -11.538 1.00 91.19 342 ILE A CA 1
ATOM 2715 C C . ILE A 1 342 ? -5.520 -0.774 -10.027 1.00 91.19 342 ILE A C 1
ATOM 2717 O O . ILE A 1 342 ? -6.191 -1.437 -9.236 1.00 91.19 342 ILE A O 1
ATOM 2721 N N . CYS A 1 343 ? -4.590 0.093 -9.626 1.00 94.38 343 CYS A N 1
ATOM 2722 C CA . CYS A 1 343 ? -4.218 0.359 -8.242 1.00 94.38 343 CYS A CA 1
ATOM 2723 C C . CYS A 1 343 ? -5.416 0.807 -7.398 1.00 94.38 343 CYS A C 1
ATOM 2725 O O . CYS A 1 343 ? -5.532 0.379 -6.253 1.00 94.38 343 CYS A O 1
ATOM 2727 N N . PHE A 1 344 ? -6.327 1.616 -7.947 1.00 96.19 344 PHE A N 1
ATOM 2728 C CA . PHE A 1 344 ? -7.563 1.996 -7.263 1.00 96.19 344 PHE A CA 1
ATOM 2729 C C . PHE A 1 344 ? -8.417 0.764 -6.917 1.00 96.19 344 PHE A C 1
ATOM 2731 O O . PHE A 1 344 ? -8.744 0.555 -5.751 1.00 96.19 344 PHE A O 1
ATOM 2738 N N . PHE A 1 345 ? -8.722 -0.107 -7.884 1.00 95.31 345 PHE A N 1
ATOM 2739 C CA . PHE A 1 345 ? -9.552 -1.290 -7.615 1.00 95.31 345 PHE A CA 1
ATOM 2740 C C . PHE A 1 345 ? -8.867 -2.300 -6.688 1.00 95.31 345 PHE A C 1
ATOM 2742 O O . PHE A 1 345 ? -9.490 -2.797 -5.748 1.00 95.31 345 PHE A O 1
ATOM 2749 N N . VAL A 1 346 ? -7.580 -2.578 -6.919 1.00 95.44 346 VAL A N 1
ATOM 2750 C CA . VAL A 1 346 ? -6.796 -3.511 -6.096 1.00 95.44 346 VAL A CA 1
ATOM 2751 C C . VAL A 1 346 ? -6.721 -3.022 -4.650 1.00 95.44 346 VAL A C 1
ATOM 2753 O O . VAL A 1 346 ? -6.963 -3.798 -3.724 1.00 95.44 346 VAL A O 1
ATOM 2756 N N . MET A 1 347 ? -6.477 -1.726 -4.443 1.00 97.56 347 MET A N 1
ATOM 2757 C CA . MET A 1 347 ? -6.341 -1.171 -3.100 1.00 97.56 347 MET A CA 1
ATOM 2758 C C . MET A 1 347 ? -7.660 -1.166 -2.317 1.00 97.56 347 MET A C 1
ATOM 2760 O O . MET A 1 347 ? -7.621 -1.310 -1.098 1.00 97.56 347 MET A O 1
ATOM 2764 N N . ILE A 1 348 ? -8.833 -1.091 -2.963 1.00 97.75 348 ILE A N 1
ATOM 2765 C CA . ILE A 1 348 ? -10.113 -1.296 -2.253 1.00 97.75 348 ILE A CA 1
ATOM 2766 C C . ILE A 1 348 ? -10.121 -2.682 -1.597 1.00 97.75 348 ILE A C 1
ATOM 2768 O O . ILE A 1 348 ? -10.428 -2.812 -0.410 1.00 97.75 348 ILE A O 1
ATOM 2772 N N . VAL A 1 349 ? -9.749 -3.720 -2.351 1.00 97.38 349 VAL A N 1
ATOM 2773 C CA . VAL A 1 349 ? -9.732 -5.101 -1.853 1.00 97.38 349 VAL A CA 1
ATOM 2774 C C . VAL A 1 349 ? -8.672 -5.273 -0.767 1.00 97.38 349 VAL A C 1
ATOM 2776 O O . VAL A 1 349 ? -8.970 -5.816 0.297 1.00 97.38 349 VAL A O 1
ATOM 2779 N N . TRP A 1 350 ? -7.453 -4.779 -0.988 1.00 97.81 350 TRP A N 1
ATOM 2780 C CA . TRP A 1 350 ? -6.360 -4.917 -0.021 1.00 97.81 350 TRP A CA 1
ATOM 2781 C C . TRP A 1 350 ? -6.615 -4.155 1.271 1.00 97.81 350 TRP A C 1
ATOM 2783 O O . TRP A 1 350 ? -6.379 -4.703 2.345 1.00 97.81 350 TRP A O 1
ATOM 2793 N N . ALA A 1 351 ? -7.187 -2.953 1.198 1.00 97.94 351 ALA A N 1
ATOM 2794 C CA . ALA A 1 351 ? -7.578 -2.207 2.384 1.00 97.94 351 ALA A CA 1
ATOM 2795 C C . ALA A 1 351 ? -8.653 -2.944 3.196 1.00 97.94 351 ALA A C 1
ATOM 2797 O O . ALA A 1 351 ? -8.602 -2.913 4.424 1.00 97.94 351 ALA A O 1
ATOM 2798 N N . LEU A 1 352 ? -9.605 -3.629 2.551 1.00 97.62 352 LEU A N 1
ATOM 2799 C CA . LEU A 1 352 ? -10.599 -4.455 3.250 1.00 97.62 352 LEU A CA 1
ATOM 2800 C C . LEU A 1 352 ? -9.972 -5.711 3.873 1.00 97.62 352 LEU A C 1
ATOM 2802 O O . LEU A 1 352 ? -10.284 -6.042 5.017 1.00 97.62 352 LEU A O 1
ATOM 2806 N N . ILE A 1 353 ? -9.065 -6.389 3.163 1.00 97.06 353 ILE A N 1
ATOM 2807 C CA . ILE A 1 353 ? -8.331 -7.547 3.701 1.00 97.06 353 ILE A CA 1
ATOM 2808 C C . ILE A 1 353 ? -7.493 -7.128 4.910 1.00 97.06 353 ILE A C 1
ATOM 2810 O O . ILE A 1 353 ? -7.568 -7.771 5.956 1.00 97.06 353 ILE A O 1
ATOM 2814 N N . PHE A 1 354 ? -6.751 -6.026 4.797 1.00 97.12 354 PHE A N 1
ATOM 2815 C CA . PHE A 1 354 ? -5.940 -5.477 5.880 1.00 97.12 354 PHE A CA 1
ATOM 2816 C C . PHE A 1 354 ? -6.787 -5.071 7.086 1.00 97.12 354 PHE A C 1
ATOM 2818 O O . PHE A 1 354 ? -6.414 -5.335 8.219 1.00 97.12 354 PHE A O 1
ATOM 2825 N N . GLN A 1 355 ? -7.963 -4.485 6.868 1.00 96.12 355 GLN A N 1
ATOM 2826 C CA . GLN A 1 355 ? -8.892 -4.161 7.954 1.00 96.12 355 GLN A CA 1
ATOM 2827 C C . GLN A 1 355 ? -9.381 -5.396 8.717 1.00 96.12 355 GLN A C 1
ATOM 2829 O O . GLN A 1 355 ? -9.553 -5.332 9.935 1.00 96.12 355 GLN A O 1
ATOM 2834 N N . ALA A 1 356 ? -9.583 -6.508 8.007 1.00 95.75 356 ALA A N 1
ATOM 2835 C CA . ALA A 1 356 ? -10.066 -7.761 8.577 1.00 95.75 356 ALA A CA 1
ATOM 2836 C C . ALA A 1 356 ? -8.962 -8.580 9.259 1.00 95.75 356 ALA A C 1
ATOM 2838 O O . ALA A 1 356 ? -9.222 -9.279 10.237 1.00 95.75 356 ALA A O 1
ATOM 2839 N N . ALA A 1 357 ? -7.753 -8.546 8.698 1.00 95.62 357 ALA A N 1
ATOM 2840 C CA . ALA A 1 357 ? -6.591 -9.304 9.141 1.00 95.62 357 ALA A CA 1
ATOM 2841 C C . ALA A 1 357 ? -5.313 -8.496 8.843 1.00 95.62 357 ALA A C 1
ATOM 2843 O O . ALA A 1 357 ? -4.627 -8.773 7.853 1.00 95.62 357 ALA A O 1
ATOM 2844 N N . PRO A 1 358 ? -4.998 -7.475 9.661 1.00 94.88 358 PRO A N 1
ATOM 2845 C CA . PRO A 1 358 ? -3.883 -6.571 9.397 1.00 94.88 358 PRO A CA 1
ATOM 2846 C C . PRO A 1 358 ? -2.570 -7.342 9.501 1.00 94.88 358 PRO A C 1
ATOM 2848 O O . PRO A 1 358 ? -2.135 -7.677 10.595 1.00 94.88 358 PRO A O 1
ATOM 2851 N N . ASN A 1 359 ? -1.965 -7.674 8.363 1.00 94.56 359 ASN A N 1
ATOM 2852 C CA . ASN A 1 359 ? -0.707 -8.410 8.281 1.00 94.56 359 ASN A CA 1
ATOM 2853 C C . ASN A 1 359 ? 0.122 -7.844 7.130 1.00 94.56 359 ASN A C 1
ATOM 2855 O O . ASN A 1 359 ? -0.028 -8.237 5.969 1.00 94.56 359 ASN A O 1
ATOM 2859 N N . LEU A 1 360 ? 0.966 -6.871 7.464 1.00 93.44 360 LEU A N 1
ATOM 2860 C CA . LEU A 1 360 ? 1.674 -6.072 6.476 1.00 93.44 360 LEU A CA 1
ATOM 2861 C C . LEU A 1 360 ? 2.646 -6.903 5.642 1.00 93.44 360 LEU A C 1
ATOM 2863 O O . LEU A 1 360 ? 2.784 -6.689 4.445 1.00 93.44 360 LEU A O 1
ATOM 2867 N N . PHE A 1 361 ? 3.295 -7.876 6.275 1.00 89.94 361 PHE A N 1
ATOM 2868 C CA . PHE A 1 361 ? 4.272 -8.733 5.620 1.00 89.94 361 PHE A CA 1
ATOM 2869 C C . PHE A 1 361 ? 3.635 -9.589 4.527 1.00 89.94 361 PHE A C 1
ATOM 2871 O O . PHE A 1 361 ? 4.142 -9.634 3.408 1.00 89.94 361 PHE A O 1
ATOM 2878 N N . LEU A 1 362 ? 2.520 -10.268 4.829 1.00 92.69 362 LEU A N 1
ATOM 2879 C CA . LEU A 1 362 ? 1.855 -11.106 3.829 1.00 92.69 362 LEU A CA 1
ATOM 2880 C C . LEU A 1 362 ? 1.324 -10.260 2.673 1.00 92.69 362 LEU A C 1
ATOM 2882 O O . LEU A 1 362 ? 1.461 -10.666 1.523 1.00 92.69 362 LEU A O 1
ATOM 2886 N N . LEU A 1 363 ? 0.794 -9.068 2.959 1.00 94.69 363 LEU A N 1
ATOM 2887 C CA . LEU A 1 363 ? 0.410 -8.103 1.928 1.00 94.69 363 LEU A CA 1
ATOM 2888 C C . LEU A 1 363 ? 1.607 -7.622 1.104 1.00 94.69 363 LEU A C 1
ATOM 2890 O O . LEU A 1 363 ? 1.502 -7.556 -0.113 1.00 94.69 363 LEU A O 1
ATOM 2894 N N . GLY A 1 364 ? 2.758 -7.383 1.728 1.00 91.69 364 GLY A N 1
ATOM 2895 C CA . GLY A 1 364 ? 4.003 -7.059 1.039 1.00 91.69 364 GLY A CA 1
ATOM 2896 C C . GLY A 1 364 ? 4.461 -8.163 0.084 1.00 91.69 364 GLY A C 1
ATOM 2897 O O . GLY A 1 364 ? 4.831 -7.878 -1.052 1.00 91.69 364 GLY A O 1
ATOM 2898 N N . ILE A 1 365 ? 4.355 -9.435 0.484 1.00 90.19 365 ILE A N 1
ATOM 2899 C CA . ILE A 1 365 ? 4.599 -10.579 -0.412 1.00 90.19 365 ILE A CA 1
ATOM 2900 C C . ILE A 1 365 ? 3.577 -10.606 -1.550 1.00 90.19 365 ILE A C 1
ATOM 2902 O O . ILE A 1 365 ? 3.956 -10.794 -2.704 1.00 90.19 365 ILE A O 1
ATOM 2906 N N . VAL A 1 366 ? 2.291 -10.408 -1.247 1.00 93.50 366 VAL A N 1
ATOM 2907 C CA . VAL A 1 366 ? 1.224 -10.396 -2.261 1.00 93.50 366 VAL A CA 1
ATOM 2908 C C . VAL A 1 366 ? 1.454 -9.298 -3.287 1.00 93.50 366 VAL A C 1
ATOM 2910 O O . VAL A 1 366 ? 1.318 -9.533 -4.489 1.00 93.50 366 VAL A O 1
ATOM 2913 N N . HIS A 1 367 ? 1.852 -8.122 -2.813 1.00 92.94 367 HIS A N 1
ATOM 2914 C CA . HIS A 1 367 ? 2.279 -7.009 -3.635 1.00 92.94 367 HIS A CA 1
ATOM 2915 C C . HIS A 1 367 ? 3.480 -7.411 -4.488 1.00 92.94 367 HIS A C 1
ATOM 2917 O O . HIS A 1 367 ? 3.448 -7.233 -5.703 1.00 92.94 367 HIS A O 1
ATOM 2923 N N . GLY A 1 368 ? 4.494 -8.026 -3.877 1.00 88.75 368 GLY A N 1
ATOM 2924 C CA . GLY A 1 368 ? 5.679 -8.543 -4.552 1.00 88.75 368 GLY A CA 1
ATOM 2925 C C . GLY A 1 368 ? 5.365 -9.461 -5.721 1.00 88.75 368 GLY A C 1
ATOM 2926 O O . GLY A 1 368 ? 5.851 -9.256 -6.830 1.00 88.75 368 GLY A O 1
ATOM 2927 N N . ILE A 1 369 ? 4.494 -10.438 -5.489 1.00 89.25 369 ILE A N 1
ATOM 2928 C CA . ILE A 1 369 ? 4.036 -11.369 -6.517 1.00 89.25 369 ILE A CA 1
ATOM 2929 C C . ILE A 1 369 ? 3.230 -10.626 -7.586 1.00 89.25 369 ILE A C 1
ATOM 2931 O O . ILE A 1 369 ? 3.484 -10.826 -8.767 1.00 89.25 369 ILE A O 1
ATOM 2935 N N . SER A 1 370 ? 2.303 -9.746 -7.196 1.00 89.56 370 SER A N 1
ATOM 2936 C CA . SER A 1 370 ? 1.438 -9.016 -8.137 1.00 89.56 370 SER A CA 1
ATOM 2937 C C . SER A 1 370 ? 2.240 -8.081 -9.053 1.00 89.56 370 SER A C 1
ATOM 2939 O O . SER A 1 370 ? 2.040 -8.087 -10.265 1.00 89.56 370 SER A O 1
ATOM 2941 N N . GLY A 1 371 ? 3.179 -7.311 -8.495 1.00 85.19 371 GLY A N 1
ATOM 2942 C CA . GLY A 1 371 ? 4.056 -6.407 -9.246 1.00 85.19 371 GLY A CA 1
ATOM 2943 C C . GLY A 1 371 ? 5.167 -7.135 -10.009 1.00 85.19 371 GLY A C 1
ATOM 2944 O O . GLY A 1 371 ? 5.538 -6.728 -11.108 1.00 85.19 371 GLY A O 1
ATOM 2945 N N . GLY A 1 372 ? 5.663 -8.248 -9.463 1.00 84.31 372 GLY A N 1
ATOM 2946 C CA . GLY A 1 372 ? 6.677 -9.093 -10.090 1.00 84.31 372 GLY A CA 1
ATOM 2947 C C . GLY A 1 372 ? 6.130 -10.014 -11.184 1.00 84.31 372 GLY A C 1
ATOM 2948 O O . GLY A 1 372 ? 6.906 -10.471 -12.020 1.00 84.31 372 GLY A O 1
ATOM 2949 N N . PHE A 1 373 ? 4.819 -10.265 -11.243 1.00 83.19 373 PHE A N 1
ATOM 2950 C CA . PHE A 1 373 ? 4.218 -11.197 -12.205 1.00 83.19 373 PHE A CA 1
ATOM 2951 C C . PHE A 1 373 ? 4.569 -10.854 -13.660 1.00 83.19 373 PHE A C 1
ATOM 2953 O O . PHE A 1 373 ? 4.938 -11.733 -14.434 1.00 83.19 373 PHE A O 1
ATOM 2960 N N . GLY A 1 374 ? 4.575 -9.563 -14.010 1.00 80.25 374 GLY A N 1
ATOM 2961 C CA . GLY A 1 374 ? 4.966 -9.097 -15.346 1.00 80.25 374 GLY A CA 1
ATOM 2962 C C . GLY A 1 374 ? 6.446 -9.310 -15.693 1.00 80.25 374 GLY A C 1
ATOM 2963 O O . GLY A 1 374 ? 6.809 -9.237 -16.856 1.00 80.25 374 GLY A O 1
ATOM 2964 N N . THR A 1 375 ? 7.307 -9.590 -14.710 1.00 82.94 375 THR A N 1
ATOM 2965 C CA . THR A 1 375 ? 8.723 -9.941 -14.946 1.00 82.94 375 THR A CA 1
ATOM 2966 C C . THR A 1 375 ? 8.936 -11.441 -15.134 1.00 82.94 375 THR A C 1
ATOM 2968 O O . THR A 1 375 ? 9.944 -11.858 -15.699 1.00 82.94 375 THR A O 1
ATOM 2971 N N . ALA A 1 376 ? 7.984 -12.257 -14.669 1.00 85.06 376 ALA A N 1
ATOM 2972 C CA . ALA A 1 376 ? 8.011 -13.705 -14.830 1.00 85.06 376 ALA A CA 1
ATOM 2973 C C . ALA A 1 376 ? 7.493 -14.149 -16.203 1.00 85.06 376 ALA A C 1
ATOM 2975 O O . ALA A 1 376 ? 7.759 -15.280 -16.605 1.00 85.06 376 ALA A O 1
ATOM 2976 N N . LEU A 1 377 ? 6.748 -13.285 -16.898 1.00 87.69 377 LEU A N 1
ATOM 2977 C CA . LEU A 1 377 ? 6.108 -13.572 -18.175 1.00 87.69 377 LEU A CA 1
ATOM 2978 C C . LEU A 1 377 ? 6.660 -12.647 -19.264 1.00 87.69 377 LEU A C 1
ATOM 2980 O O . LEU A 1 377 ? 6.537 -11.429 -19.153 1.00 87.69 377 LEU A O 1
ATOM 2984 N N . SER A 1 378 ? 7.226 -13.221 -20.325 1.00 85.62 378 SER A N 1
ATOM 2985 C CA . SER A 1 378 ? 7.464 -12.502 -21.583 1.00 85.62 378 SER A CA 1
ATOM 2986 C C . SER A 1 378 ? 6.298 -12.767 -22.519 1.00 85.62 378 SER A C 1
ATOM 2988 O O . SER A 1 378 ? 5.834 -13.904 -22.602 1.00 85.62 378 SER A O 1
ATOM 2990 N N . ILE A 1 379 ? 5.814 -11.733 -23.202 1.00 87.38 379 ILE A N 1
ATOM 2991 C CA . ILE A 1 379 ? 4.803 -11.902 -24.242 1.00 87.38 379 ILE A CA 1
ATOM 2992 C C . ILE A 1 379 ? 5.496 -11.748 -25.588 1.00 87.38 379 ILE A C 1
ATOM 2994 O O . ILE A 1 379 ? 6.050 -10.689 -25.880 1.00 87.38 379 ILE A O 1
ATOM 2998 N N . GLU A 1 380 ? 5.452 -12.806 -26.384 1.00 89.12 380 GLU A N 1
ATOM 2999 C CA . GLU A 1 380 ? 6.107 -12.902 -27.683 1.00 89.12 380 GLU A CA 1
ATOM 3000 C C . GLU A 1 380 ? 5.052 -12.951 -28.800 1.00 89.12 380 GLU A C 1
ATOM 3002 O O . GLU A 1 380 ? 3.872 -13.227 -28.561 1.00 89.12 380 GLU A O 1
ATOM 3007 N N . GLY A 1 381 ? 5.462 -12.654 -30.034 1.00 86.56 381 GLY A N 1
ATOM 3008 C CA . GLY A 1 381 ? 4.581 -12.753 -31.205 1.00 86.56 381 GLY A CA 1
ATOM 3009 C C . GLY A 1 381 ? 3.540 -11.640 -31.350 1.00 86.56 381 GLY A C 1
ATOM 3010 O O . GLY A 1 381 ? 2.703 -11.713 -32.243 1.00 86.56 381 GLY A O 1
ATOM 3011 N N . MET A 1 382 ? 3.592 -10.593 -30.521 1.00 84.00 382 MET A N 1
ATOM 3012 C CA . MET A 1 382 ? 2.706 -9.431 -30.630 1.00 84.00 382 MET A CA 1
ATOM 3013 C C . MET A 1 382 ? 3.475 -8.103 -30.594 1.00 84.00 382 MET A C 1
ATOM 3015 O O . MET A 1 382 ? 4.560 -8.032 -30.010 1.00 84.00 382 MET A O 1
ATOM 3019 N N . PRO A 1 383 ? 2.928 -7.027 -31.198 1.00 81.69 383 PRO A N 1
ATOM 3020 C CA . PRO A 1 383 ? 3.531 -5.706 -31.113 1.00 81.69 383 PRO A CA 1
ATOM 3021 C C . PRO A 1 383 ? 3.700 -5.291 -29.644 1.00 81.69 383 PRO A C 1
ATOM 3023 O O . PRO A 1 383 ? 2.783 -5.499 -28.843 1.00 81.69 383 PRO A O 1
ATOM 3026 N N . PRO A 1 384 ? 4.834 -4.677 -29.266 1.00 75.31 384 PRO A N 1
ATOM 3027 C CA . PRO A 1 384 ? 5.074 -4.290 -27.886 1.00 75.31 384 PRO A CA 1
ATOM 3028 C C . PRO A 1 384 ? 4.029 -3.268 -27.434 1.00 75.31 384 PRO A C 1
ATOM 3030 O O . PRO A 1 384 ? 3.996 -2.127 -27.904 1.00 75.31 384 PRO A O 1
ATOM 3033 N N . ILE A 1 385 ? 3.190 -3.663 -26.477 1.00 72.94 385 ILE A N 1
ATOM 3034 C CA . ILE A 1 385 ? 2.243 -2.753 -25.839 1.00 72.94 385 ILE A CA 1
ATOM 3035 C C . ILE A 1 385 ? 3.034 -1.895 -24.866 1.00 72.94 385 ILE A C 1
ATOM 3037 O O . ILE A 1 385 ? 3.459 -2.342 -23.800 1.00 72.94 385 ILE A O 1
ATOM 3041 N N . LYS A 1 386 ? 3.245 -0.633 -25.238 1.00 66.62 386 LYS A N 1
ATOM 3042 C CA . LYS A 1 386 ? 3.921 0.345 -24.385 1.00 66.62 386 LYS A CA 1
ATOM 3043 C C . LYS A 1 386 ? 2.994 0.776 -23.249 1.00 66.62 386 LYS A C 1
ATOM 3045 O O . LYS A 1 386 ? 2.406 1.854 -23.287 1.00 66.62 386 LYS A O 1
ATOM 3050 N N . ILE A 1 387 ? 2.884 -0.051 -22.213 1.00 66.81 387 ILE A N 1
ATOM 3051 C CA . ILE A 1 387 ? 2.312 0.374 -20.936 1.00 66.81 387 ILE A CA 1
ATOM 3052 C C . ILE A 1 387 ? 3.394 1.171 -20.207 1.00 66.81 387 ILE A C 1
ATOM 3054 O O . ILE A 1 387 ? 4.430 0.628 -19.823 1.00 66.81 387 ILE A O 1
ATOM 3058 N N . LYS A 1 388 ? 3.172 2.473 -20.000 1.00 65.50 388 LYS A N 1
ATOM 3059 C CA . LYS A 1 388 ? 4.010 3.264 -19.089 1.00 65.50 388 LYS A CA 1
ATOM 3060 C C . LYS A 1 388 ? 3.739 2.790 -17.658 1.00 65.50 388 LYS A C 1
ATOM 3062 O O . LYS A 1 388 ? 2.863 3.320 -16.989 1.00 65.50 388 LYS A O 1
ATOM 3067 N N . ALA A 1 389 ? 4.474 1.777 -17.204 1.00 60.00 389 ALA A N 1
ATOM 3068 C CA . ALA A 1 389 ? 4.393 1.235 -15.844 1.00 60.00 389 ALA A CA 1
ATOM 3069 C C . ALA A 1 389 ? 5.315 1.974 -14.850 1.00 60.00 389 ALA A C 1
ATOM 3071 O O . ALA A 1 389 ? 5.647 1.454 -13.787 1.00 60.00 389 ALA A O 1
ATOM 3072 N N . SER A 1 390 ? 5.781 3.178 -15.194 1.00 59.84 390 SER A N 1
ATOM 3073 C CA . SER A 1 390 ? 6.668 3.951 -14.333 1.00 59.84 390 SER A CA 1
ATOM 3074 C C . SER A 1 390 ? 5.927 4.622 -13.180 1.00 59.84 390 SER A C 1
ATOM 3076 O O . SER A 1 390 ? 4.925 5.314 -13.375 1.00 59.84 390 SER A O 1
ATOM 3078 N N . VAL A 1 391 ? 6.479 4.476 -11.975 1.00 56.06 391 VAL A N 1
ATOM 3079 C CA . VAL A 1 391 ? 5.962 5.105 -10.756 1.00 56.06 391 VAL A CA 1
ATOM 3080 C C . VAL A 1 391 ? 6.833 6.309 -10.390 1.00 56.06 391 VAL A C 1
ATOM 3082 O O . VAL A 1 391 ? 8.051 6.187 -10.244 1.00 56.06 391 VAL A O 1
ATOM 3085 N N . GLY A 1 392 ? 6.208 7.476 -10.224 1.00 52.31 392 GLY A N 1
ATOM 3086 C CA . GLY A 1 392 ? 6.876 8.720 -9.835 1.00 52.31 392 GLY A CA 1
ATOM 3087 C C . GLY A 1 392 ? 7.674 9.405 -10.960 1.00 52.31 392 GLY A C 1
ATOM 3088 O O . GLY A 1 392 ? 7.828 8.867 -12.059 1.00 52.31 392 GLY A O 1
ATOM 3089 N N . PRO A 1 393 ? 8.234 10.601 -10.699 1.00 42.91 393 PRO A N 1
ATOM 3090 C CA . PRO A 1 393 ? 8.989 11.380 -11.690 1.00 42.91 393 PRO A CA 1
ATOM 3091 C C . PRO A 1 393 ? 10.370 10.791 -12.037 1.00 42.91 393 PRO A C 1
ATOM 3093 O O . PRO A 1 393 ? 11.145 11.405 -12.763 1.00 42.91 393 PRO A O 1
ATOM 3096 N N . PHE A 1 394 ? 10.708 9.617 -11.503 1.00 43.72 394 PHE A N 1
ATOM 3097 C CA . PHE A 1 394 ? 12.063 9.067 -11.522 1.00 43.72 394 PHE A CA 1
ATOM 3098 C C . PHE A 1 394 ? 12.438 8.311 -12.803 1.00 43.72 394 PHE A C 1
ATOM 3100 O O . PHE A 1 394 ? 13.601 7.946 -12.947 1.00 43.72 394 PHE A O 1
ATOM 3107 N N . ASN A 1 395 ? 11.490 8.081 -13.716 1.00 42.97 395 ASN A N 1
ATOM 3108 C CA . ASN A 1 395 ? 11.699 7.259 -14.916 1.00 42.97 395 ASN A CA 1
ATOM 3109 C C . ASN A 1 395 ? 11.724 8.088 -16.214 1.00 42.97 395 ASN A C 1
ATOM 3111 O O . ASN A 1 395 ? 11.244 7.619 -17.246 1.00 42.97 395 ASN A O 1
ATOM 3115 N N . ARG A 1 396 ? 12.230 9.325 -16.153 1.00 41.50 396 ARG A N 1
ATOM 3116 C CA . ARG A 1 396 ? 12.553 10.134 -17.336 1.00 41.50 396 ARG A CA 1
ATOM 3117 C C . ARG A 1 396 ? 14.052 10.311 -17.469 1.00 41.50 396 ARG A C 1
ATOM 3119 O O . ARG A 1 396 ? 14.698 10.536 -16.416 1.00 41.50 396 ARG A O 1
#